Protein AF-A0AB39MMF8-F1 (afdb_monomer)

InterPro domains:
  IPR010982 Lambda repressor-like, DNA-binding domain superfamily [SSF47413] (21-70)

Radius of gyration: 34.64 Å; Cα contacts (8 Å, |Δi|>4): 156; chains: 1; bounding box: 67×83×89 Å

Mean predicted aligned error: 18.6 Å

Organism: NCBI:txid3238624

Sequence (385 aa):
MAEEKPVSPRRTKVGPQARAYGAALAACLQQTGATQRDLAAFTYLSESAVSNYLNGVRIAPKDFVGRIEDFVIRHTGSCAPQDIEHLHDLRRAAQTASKSAEVRLAVAKEEVERLTKELNDVQQKCNASPRRSVHDLEQRLKESAREVADLKRKLENVKRDLEAERRRGAQAEQESAGVGKALVTARPSRGNAVPRPRQAIAHDQQQTDELLGQIDVLRNLVHQLGPDLDSSTRAESAAEGADSVAGANRVKYGLFRRPISASGALRWKQQRPLQIYSWSAAVLSSTVLCLNLAAFVATCRADTGLTLGQLNAYAVLVFPLALGLCLMLVWPGIRWARHRRMQTDVYRVLAVCAAAAVFIAIAGSLVLPPMSWAGRAWARSLGLL

pLDDT: mean 74.52, std 15.65, range [38.5, 98.31]

Nearest PDB structures (foldseek):
  3f52-assembly1_A  TM=7.097E-01  e=1.493E-02  Corynebacterium glutamicum
  3f52-assembly1_E  TM=7.016E-01  e=3.410E-02  Corynebacterium glutamicum
  5oen-assembly1_B  TM=2.737E-01  e=1.912E+00  Mus musculus

Structure (mmCIF, N/CA/C/O backbone):
data_AF-A0AB39MMF8-F1
#
_entry.id   AF-A0AB39MMF8-F1
#
loop_
_atom_site.group_PDB
_atom_site.id
_atom_site.type_symbol
_atom_site.label_atom_id
_atom_site.label_alt_id
_atom_site.label_comp_id
_atom_site.label_asym_id
_atom_site.label_entity_id
_atom_site.label_seq_id
_atom_site.pdbx_PDB_ins_code
_atom_site.Cartn_x
_atom_site.Cartn_y
_atom_site.Cartn_z
_atom_site.occupancy
_atom_site.B_iso_or_equiv
_atom_site.auth_seq_id
_atom_site.auth_comp_id
_atom_site.auth_asym_id
_atom_site.auth_atom_id
_atom_site.pdbx_PDB_model_num
ATOM 1 N N . MET A 1 1 ? -25.797 -27.933 33.932 1.00 44.53 1 MET A N 1
ATOM 2 C CA . MET A 1 1 ? -25.523 -26.672 33.212 1.00 44.53 1 MET A CA 1
ATOM 3 C C . MET A 1 1 ? -24.066 -26.333 33.457 1.00 44.53 1 MET A C 1
ATOM 5 O O . MET A 1 1 ? -23.705 -26.118 34.604 1.00 44.53 1 MET A O 1
ATOM 9 N N . ALA A 1 2 ? -23.216 -26.457 32.437 1.00 50.31 2 ALA A N 1
ATOM 10 C CA . ALA A 1 2 ? -21.784 -26.209 32.572 1.00 50.31 2 ALA A CA 1
ATOM 11 C C . ALA A 1 2 ? -21.508 -24.725 32.310 1.00 50.31 2 ALA A C 1
ATOM 13 O O . ALA A 1 2 ? -21.899 -24.197 31.274 1.00 50.31 2 ALA A O 1
ATOM 14 N N . GLU A 1 3 ? -20.881 -24.076 33.283 1.00 50.12 3 GLU A N 1
ATOM 15 C CA . GLU A 1 3 ? -20.489 -22.671 33.270 1.00 50.12 3 GLU A CA 1
ATOM 16 C C . GLU A 1 3 ? -19.401 -22.457 32.203 1.00 50.12 3 GLU A C 1
ATOM 18 O O . GLU A 1 3 ? -18.262 -22.919 32.330 1.00 50.12 3 GLU A O 1
ATOM 23 N N . GLU A 1 4 ? -19.782 -21.824 31.094 1.00 46.41 4 GLU A N 1
ATOM 24 C CA . GLU A 1 4 ? -18.907 -21.539 29.961 1.00 46.41 4 GLU A CA 1
ATOM 25 C C . GLU A 1 4 ? -17.913 -20.442 30.374 1.00 46.41 4 GLU A C 1
ATOM 27 O O . GLU A 1 4 ? -18.209 -19.249 30.347 1.00 46.41 4 GLU A O 1
ATOM 32 N N . LYS A 1 5 ? -16.727 -20.846 30.846 1.00 50.44 5 LYS A N 1
ATOM 33 C CA . LYS A 1 5 ? -15.661 -19.908 31.222 1.00 50.44 5 LYS A CA 1
ATOM 34 C C . LYS A 1 5 ? -15.265 -19.086 29.984 1.00 50.44 5 LYS A C 1
ATOM 36 O O . LYS A 1 5 ? -14.750 -19.681 29.032 1.00 50.44 5 LYS A O 1
ATOM 41 N N . PRO A 1 6 ? -15.448 -17.751 29.978 1.00 54.22 6 PRO A N 1
ATOM 42 C CA . PRO A 1 6 ? -15.130 -16.935 28.817 1.00 54.22 6 PRO A CA 1
ATOM 43 C C . PRO A 1 6 ? -13.632 -17.029 28.522 1.00 54.22 6 PRO A C 1
ATOM 45 O O . PRO A 1 6 ? -12.781 -16.756 29.373 1.00 54.22 6 PRO A O 1
ATOM 48 N N . VAL A 1 7 ? -13.306 -17.456 27.304 1.00 44.62 7 VAL A N 1
ATOM 49 C CA . VAL A 1 7 ? -11.933 -17.508 26.804 1.00 44.62 7 VAL A CA 1
ATOM 50 C C . VAL A 1 7 ? -11.458 -16.070 26.637 1.00 44.62 7 VAL A C 1
ATOM 52 O O . VAL A 1 7 ? -11.838 -15.387 25.689 1.00 44.62 7 VAL A O 1
ATOM 55 N N . SER A 1 8 ? -10.631 -15.595 27.568 1.00 46.97 8 SER A N 1
ATOM 56 C CA . SER A 1 8 ? -9.998 -14.283 27.456 1.00 46.97 8 SER A CA 1
ATOM 57 C C . SER A 1 8 ? -9.200 -14.213 26.149 1.00 46.97 8 SER A C 1
ATOM 59 O O . SER A 1 8 ? -8.270 -15.010 25.971 1.00 46.97 8 SER A O 1
ATOM 61 N N . PRO A 1 9 ? -9.524 -13.288 25.225 1.00 50.69 9 PRO A N 1
ATOM 62 C CA . PRO A 1 9 ? -8.803 -13.163 23.970 1.00 50.69 9 PRO A CA 1
ATOM 63 C C . PRO A 1 9 ? -7.328 -12.907 24.271 1.00 50.69 9 PRO A C 1
ATOM 65 O O . PRO A 1 9 ? -6.975 -12.073 25.111 1.00 50.69 9 PRO A O 1
ATOM 68 N N . ARG A 1 10 ? -6.458 -13.670 23.605 1.00 50.31 10 ARG A N 1
ATOM 69 C CA . ARG A 1 10 ? -5.003 -13.600 23.751 1.00 50.31 10 ARG A CA 1
ATOM 70 C C . ARG A 1 10 ? -4.561 -12.177 23.398 1.00 50.31 10 ARG A C 1
ATOM 72 O O . ARG A 1 10 ? -4.440 -11.842 22.225 1.00 50.31 10 ARG A O 1
ATOM 79 N N . ARG A 1 11 ? -4.371 -11.325 24.413 1.00 60.72 11 ARG A N 1
ATOM 80 C CA . ARG A 1 11 ? -3.939 -9.931 24.247 1.00 60.72 11 ARG A CA 1
ATOM 81 C C . ARG A 1 11 ? -2.576 -9.930 23.562 1.00 60.72 11 ARG A C 1
ATOM 83 O O . ARG A 1 11 ? -1.552 -10.170 24.201 1.00 60.72 11 ARG A O 1
ATOM 90 N N . THR A 1 12 ? -2.556 -9.676 22.259 1.00 66.19 12 THR A N 1
ATOM 91 C CA . THR A 1 12 ? -1.326 -9.371 21.532 1.00 66.19 12 THR A CA 1
ATOM 92 C C . THR A 1 12 ? -0.680 -8.177 22.215 1.00 66.19 12 THR A C 1
ATOM 94 O O . THR A 1 12 ? -1.331 -7.160 22.456 1.00 66.19 12 THR A O 1
ATOM 97 N N . LYS A 1 13 ? 0.585 -8.322 22.615 1.00 80.12 13 LYS A N 1
ATOM 98 C CA . LYS A 1 13 ? 1.316 -7.296 23.359 1.00 80.12 13 LYS A CA 1
ATOM 99 C C . LYS A 1 13 ? 1.554 -6.106 22.421 1.00 80.12 13 LYS A C 1
ATOM 101 O O . LYS A 1 13 ? 2.509 -6.096 21.655 1.00 80.12 13 LYS A O 1
ATOM 106 N N . VAL A 1 14 ? 0.627 -5.150 22.432 1.00 84.44 14 VAL A N 1
ATOM 107 C CA . VAL A 1 14 ? 0.710 -3.913 21.647 1.00 84.44 14 VAL A CA 1
ATOM 108 C C . VAL A 1 14 ? 1.904 -3.099 22.146 1.00 84.44 14 VAL A C 1
ATOM 110 O O . VAL A 1 14 ? 2.023 -2.868 23.352 1.00 84.44 14 VAL A O 1
ATOM 113 N N . GLY A 1 15 ? 2.788 -2.688 21.233 1.00 93.44 15 GLY A N 1
ATOM 114 C CA . GLY A 1 15 ? 3.953 -1.863 21.558 1.00 93.44 15 GLY A CA 1
ATOM 115 C C . GLY A 1 15 ? 3.560 -0.455 22.035 1.00 93.44 15 GLY A C 1
ATOM 116 O O . GLY A 1 15 ? 2.496 0.042 21.661 1.00 93.44 15 GLY A O 1
ATOM 117 N N . PRO A 1 16 ? 4.400 0.211 22.847 1.00 96.44 16 PRO A N 1
ATOM 118 C CA . PRO A 1 16 ? 4.090 1.536 23.387 1.00 96.44 16 PRO A CA 1
ATOM 119 C C . PRO A 1 16 ? 3.894 2.598 22.292 1.00 96.44 16 PRO A C 1
ATOM 121 O O . PRO A 1 16 ? 3.015 3.442 22.425 1.00 96.44 16 PRO A O 1
ATOM 124 N N . GLN A 1 17 ? 4.623 2.508 21.175 1.00 97.38 17 GLN A N 1
ATOM 125 C CA . GLN A 1 17 ? 4.509 3.443 20.049 1.00 97.38 17 GLN A CA 1
ATOM 126 C C . GLN A 1 17 ? 3.133 3.374 19.370 1.00 97.38 17 GLN A C 1
ATOM 128 O O . GLN A 1 17 ? 2.546 4.404 19.056 1.00 97.38 17 GLN A O 1
ATOM 133 N N . ALA A 1 18 ? 2.580 2.169 19.189 1.00 96.31 18 ALA A N 1
ATOM 134 C CA . ALA A 1 18 ? 1.256 1.999 18.591 1.00 96.31 18 ALA A CA 1
ATOM 135 C C . ALA A 1 18 ? 0.142 2.547 19.499 1.00 96.31 18 ALA A C 1
ATOM 137 O O . ALA A 1 18 ? -0.820 3.126 19.003 1.00 96.31 18 ALA A O 1
ATOM 138 N N . ARG A 1 19 ? 0.299 2.435 20.827 1.00 96.81 19 ARG A N 1
ATOM 139 C CA . ARG A 1 19 ? -0.627 3.047 21.796 1.00 96.81 19 ARG A CA 1
ATOM 140 C C . ARG A 1 19 ? -0.549 4.568 21.795 1.00 96.81 19 ARG A C 1
ATOM 142 O O . ARG A 1 19 ? -1.594 5.203 21.823 1.00 96.81 19 ARG A O 1
ATOM 149 N N . ALA A 1 20 ? 0.658 5.133 21.748 1.00 97.88 20 ALA A N 1
ATOM 150 C CA . ALA A 1 20 ? 0.846 6.580 21.647 1.00 97.88 20 ALA A CA 1
ATOM 151 C C . ALA A 1 20 ? 0.183 7.133 20.375 1.00 97.88 20 ALA A C 1
ATOM 153 O O . ALA A 1 20 ? -0.551 8.112 20.435 1.00 97.88 20 ALA A O 1
ATOM 154 N N . TYR A 1 21 ? 0.362 6.436 19.250 1.00 98.19 21 TYR A N 1
ATOM 155 C CA . TYR A 1 21 ? -0.311 6.761 17.997 1.00 98.19 21 TYR A CA 1
ATOM 156 C C . TYR A 1 21 ? -1.844 6.676 18.101 1.00 98.19 21 TYR A C 1
ATOM 158 O O . TYR A 1 21 ? -2.532 7.623 17.732 1.00 98.19 21 TYR A O 1
ATOM 166 N N . GLY A 1 22 ? -2.389 5.582 18.646 1.00 97.81 22 GLY A N 1
ATOM 167 C CA . GLY A 1 22 ? -3.836 5.443 18.849 1.00 97.81 22 GLY A CA 1
ATOM 168 C C . GLY A 1 22 ? -4.417 6.543 19.743 1.00 97.81 22 GLY A C 1
ATOM 169 O O . GLY A 1 22 ? -5.429 7.147 19.398 1.00 97.81 22 GLY A O 1
ATOM 170 N N . ALA A 1 23 ? -3.732 6.872 20.841 1.00 98.12 23 ALA A N 1
ATOM 171 C CA . ALA A 1 23 ? -4.136 7.948 21.741 1.00 98.12 23 ALA A CA 1
ATOM 172 C C . ALA A 1 23 ? -4.174 9.314 21.038 1.00 98.12 23 ALA A C 1
ATOM 174 O O . ALA A 1 23 ? -5.117 10.072 21.252 1.00 98.12 23 ALA A O 1
ATOM 175 N N . ALA A 1 24 ? -3.205 9.605 20.164 1.00 98.00 24 ALA A N 1
ATOM 176 C CA . ALA A 1 24 ? -3.215 10.824 19.360 1.00 98.00 24 ALA A CA 1
ATOM 177 C C . ALA A 1 24 ? -4.406 10.858 18.384 1.00 98.00 24 ALA A C 1
ATOM 179 O O . ALA A 1 24 ? -5.110 11.861 18.321 1.00 98.00 24 ALA A O 1
ATOM 180 N N . LEU A 1 25 ? -4.712 9.745 17.700 1.00 98.00 25 LEU A N 1
ATOM 181 C CA . LEU A 1 25 ? -5.910 9.651 16.851 1.00 98.00 25 LEU A CA 1
ATOM 182 C C . LEU A 1 25 ? -7.204 9.869 17.651 1.00 98.00 25 LEU A C 1
ATOM 184 O O . LEU A 1 25 ? -8.118 10.552 17.191 1.00 98.00 25 LEU A O 1
ATOM 188 N N . ALA A 1 26 ? -7.289 9.284 18.848 1.00 97.75 26 ALA A N 1
ATOM 189 C CA . ALA A 1 26 ? -8.439 9.442 19.729 1.00 97.75 26 ALA A CA 1
ATOM 190 C C . ALA A 1 26 ? -8.594 10.892 20.208 1.00 97.75 26 ALA A C 1
ATOM 192 O O . ALA A 1 26 ? -9.716 11.389 20.257 1.00 97.75 26 ALA A O 1
ATOM 193 N N . ALA A 1 27 ? -7.489 11.583 20.503 1.00 96.94 27 ALA A N 1
ATOM 194 C CA . ALA A 1 27 ? -7.500 12.998 20.860 1.00 96.94 27 ALA A CA 1
ATOM 195 C C . ALA A 1 27 ? -8.017 13.872 19.704 1.00 96.94 27 ALA A C 1
ATOM 197 O O . ALA A 1 27 ? -8.883 14.715 19.929 1.00 96.94 27 ALA A O 1
ATOM 198 N N . CYS A 1 28 ? -7.576 13.619 18.465 1.00 96.44 28 CYS A N 1
ATOM 199 C CA . CYS A 1 28 ? -8.102 14.317 17.286 1.00 96.44 28 CYS A CA 1
ATOM 200 C C . CYS A 1 28 ? -9.611 14.098 17.118 1.00 96.44 28 CYS A C 1
ATOM 202 O O . CYS A 1 28 ? -10.343 15.049 16.866 1.00 96.44 28 CYS A O 1
ATOM 204 N N . LEU A 1 29 ? -10.106 12.870 17.319 1.00 97.06 29 LEU A N 1
ATOM 205 C CA . LEU A 1 29 ? -11.546 12.604 17.267 1.00 97.06 29 LEU A CA 1
ATOM 206 C C . LEU A 1 29 ? -12.302 13.343 18.382 1.00 97.06 29 LEU A C 1
ATOM 208 O O . LEU A 1 29 ? -13.339 13.945 18.116 1.00 97.06 29 LEU A O 1
ATOM 212 N N . GLN A 1 30 ? -11.780 13.352 19.611 1.00 96.50 30 GLN A N 1
ATOM 213 C CA . GLN A 1 30 ? -12.408 14.050 20.739 1.00 96.50 30 GLN A CA 1
ATOM 214 C C . GLN A 1 30 ? -12.560 15.556 20.490 1.00 96.50 30 GLN A C 1
ATOM 216 O O . GLN A 1 30 ? -13.590 16.121 20.851 1.00 96.50 30 GLN A O 1
ATOM 221 N N . GLN A 1 31 ? -11.591 16.194 19.826 1.00 95.31 31 GLN A N 1
ATOM 222 C CA . GLN A 1 31 ? -11.662 17.617 19.466 1.00 95.31 31 GLN A CA 1
ATOM 223 C C . GLN A 1 31 ? -12.826 17.942 18.521 1.00 95.31 31 GLN A C 1
ATOM 225 O O . GLN A 1 31 ? -13.357 19.048 18.565 1.00 95.31 31 GLN A O 1
ATOM 230 N N . THR A 1 32 ? -13.254 16.987 17.689 1.00 96.75 32 THR A N 1
ATOM 231 C CA . THR A 1 32 ? -14.393 17.185 16.776 1.00 96.75 32 THR A CA 1
ATOM 232 C C . THR A 1 32 ? -15.753 17.122 17.473 1.00 96.75 32 THR A C 1
ATOM 234 O O . THR A 1 32 ? -16.753 17.533 16.890 1.00 96.75 32 THR A O 1
ATOM 237 N N . GLY A 1 33 ? -15.823 16.554 18.685 1.00 97.06 33 GLY A N 1
ATOM 238 C CA . GLY A 1 33 ? -17.082 16.243 19.372 1.00 97.06 33 GLY A CA 1
ATOM 239 C C . GLY A 1 33 ? -17.913 15.123 18.724 1.00 97.06 33 GLY A C 1
ATOM 240 O O . GLY A 1 33 ? -18.976 14.784 19.243 1.00 97.06 33 GLY A O 1
ATOM 241 N N . ALA A 1 34 ? -17.453 14.536 17.616 1.00 97.44 34 ALA A N 1
ATOM 242 C CA . ALA A 1 34 ? -18.155 13.471 16.912 1.00 97.44 34 ALA A CA 1
ATOM 243 C C . ALA A 1 34 ? -17.911 12.093 17.544 1.00 97.44 34 ALA A C 1
ATOM 245 O O . ALA A 1 34 ? -16.941 11.864 18.274 1.00 97.44 34 ALA A O 1
ATOM 246 N N . THR A 1 35 ? -18.793 11.139 17.244 1.00 98.00 35 THR A N 1
ATOM 247 C CA . THR A 1 35 ? -18.683 9.781 17.779 1.00 98.00 35 THR A CA 1
ATOM 248 C C . THR A 1 35 ? -17.798 8.890 16.906 1.00 98.00 35 THR A C 1
ATOM 250 O O . THR A 1 35 ? -17.592 9.121 15.713 1.00 98.00 35 THR A O 1
ATOM 253 N N . GLN A 1 36 ? -17.313 7.787 17.484 1.00 97.88 36 GLN A N 1
ATOM 254 C CA . GLN A 1 36 ? -16.592 6.752 16.735 1.00 97.88 36 GLN A CA 1
ATOM 255 C C . GLN A 1 36 ? -17.433 6.169 15.584 1.00 97.88 36 GLN A C 1
ATOM 257 O O . GLN A 1 36 ? -16.883 5.780 14.552 1.00 97.88 36 GLN A O 1
ATOM 262 N N . ARG A 1 37 ? -18.759 6.113 15.754 1.00 98.25 37 ARG A N 1
ATOM 263 C CA . ARG A 1 37 ? -19.700 5.642 14.735 1.00 98.25 37 ARG A CA 1
ATOM 264 C C . ARG A 1 37 ? -19.756 6.587 13.537 1.00 98.25 37 ARG A C 1
ATOM 266 O O . ARG A 1 37 ? -19.763 6.111 12.404 1.00 98.25 37 ARG A O 1
ATOM 273 N N . ASP A 1 38 ? -19.714 7.894 13.777 1.00 98.31 38 ASP A N 1
ATOM 274 C CA . ASP A 1 38 ? -19.690 8.902 12.710 1.00 98.31 38 ASP A CA 1
ATOM 275 C C . ASP A 1 38 ? -18.399 8.797 11.892 1.00 98.31 38 ASP A C 1
ATOM 277 O O . ASP A 1 38 ? -18.436 8.782 10.660 1.00 98.31 38 ASP A O 1
ATOM 281 N N . LEU A 1 39 ? -17.259 8.618 12.570 1.00 98.19 39 LEU A N 1
ATOM 282 C CA . LEU A 1 39 ? -15.976 8.392 11.904 1.00 98.19 39 LEU A CA 1
ATOM 283 C C . LEU A 1 39 ? -15.969 7.079 11.102 1.00 98.19 39 LEU A C 1
ATOM 285 O O . LEU A 1 39 ? -15.452 7.031 9.985 1.00 98.19 39 LEU A O 1
ATOM 289 N N . ALA A 1 40 ? -16.549 6.005 11.643 1.00 98.12 40 ALA A N 1
ATOM 290 C CA . ALA A 1 40 ? -16.676 4.724 10.947 1.00 98.12 40 ALA A CA 1
ATOM 291 C C . ALA A 1 40 ? -17.527 4.848 9.673 1.00 98.12 40 ALA A C 1
ATOM 293 O O . ALA A 1 40 ? -17.112 4.384 8.609 1.00 98.12 40 ALA A O 1
ATOM 294 N N . ALA A 1 41 ? -18.660 5.553 9.756 1.00 98.00 41 ALA A N 1
ATOM 295 C CA . ALA A 1 41 ? -19.510 5.847 8.608 1.00 98.00 41 ALA A CA 1
ATOM 296 C C . ALA A 1 41 ? -18.778 6.697 7.556 1.00 98.00 41 ALA A C 1
ATOM 298 O O . ALA A 1 41 ? -18.805 6.359 6.375 1.00 98.00 41 ALA A O 1
ATOM 299 N N . PHE A 1 42 ? -18.066 7.748 7.975 1.00 97.75 42 PHE A N 1
ATOM 300 C CA . PHE A 1 42 ? -17.310 8.620 7.071 1.00 97.75 42 PHE A CA 1
ATOM 301 C C . PHE A 1 42 ? -16.158 7.890 6.367 1.00 97.75 42 PHE A C 1
ATOM 303 O O . PHE A 1 42 ? -15.892 8.106 5.187 1.00 97.75 42 PHE A O 1
ATOM 310 N N . THR A 1 43 ? -15.475 6.997 7.085 1.00 97.25 43 THR A N 1
ATOM 311 C CA . THR A 1 43 ? -14.339 6.236 6.553 1.00 97.25 43 THR A CA 1
ATOM 312 C C . THR A 1 43 ? -14.749 4.959 5.824 1.00 97.25 43 THR A C 1
ATOM 314 O O . THR A 1 43 ? -13.872 4.306 5.259 1.00 97.25 43 THR A O 1
ATOM 317 N N . TYR A 1 44 ? -16.040 4.609 5.785 1.00 96.75 44 TYR A N 1
ATOM 318 C CA . TYR A 1 44 ? -16.555 3.343 5.244 1.00 96.75 44 TYR A CA 1
ATOM 319 C C . TYR A 1 44 ? -15.900 2.105 5.879 1.00 96.75 44 TYR A C 1
ATOM 321 O O . TYR A 1 44 ? -15.640 1.102 5.213 1.00 96.75 44 TYR A O 1
ATOM 329 N N . LEU A 1 45 ? -15.600 2.182 7.175 1.00 96.94 45 LEU A N 1
ATOM 330 C CA . LEU A 1 45 ? -15.012 1.092 7.947 1.00 96.94 45 LEU A CA 1
ATOM 331 C C . LEU A 1 45 ? -15.989 0.613 9.017 1.00 96.94 45 LEU A C 1
ATOM 333 O O . LEU A 1 45 ? -16.877 1.338 9.452 1.00 96.94 45 LEU A O 1
ATOM 337 N N . SER A 1 46 ? -15.808 -0.622 9.483 1.00 97.44 46 SER A N 1
ATOM 338 C CA . SER A 1 46 ? -16.556 -1.095 10.652 1.00 97.44 46 SER A CA 1
ATOM 339 C C . SER A 1 46 ? -16.143 -0.328 11.911 1.00 97.44 46 SER A C 1
ATOM 341 O O . SER A 1 46 ? -14.963 -0.018 12.099 1.00 97.44 46 SER A O 1
ATOM 343 N N . GLU A 1 47 ? -17.090 -0.106 12.825 1.00 97.31 47 GLU A N 1
ATOM 344 C CA . GLU A 1 47 ? -16.808 0.531 14.117 1.00 97.31 47 GLU A CA 1
ATOM 345 C C . GLU A 1 47 ? -15.701 -0.205 14.883 1.00 97.31 47 GLU A C 1
ATOM 347 O O . GLU A 1 47 ? -14.825 0.430 15.462 1.00 97.31 47 GLU A O 1
ATOM 352 N N . SER A 1 48 ? -15.670 -1.541 14.822 1.00 96.50 48 SER A N 1
ATOM 353 C CA . SER A 1 48 ? -14.617 -2.349 15.451 1.00 96.50 48 SER A CA 1
ATOM 354 C C . SER A 1 48 ? -13.225 -2.050 14.882 1.00 96.50 48 SER A C 1
ATOM 356 O O . SER A 1 48 ? -12.262 -1.924 15.640 1.00 96.50 48 SER A O 1
ATOM 358 N N . ALA A 1 49 ? -13.099 -1.889 13.560 1.00 96.31 49 ALA A N 1
ATOM 359 C CA . ALA A 1 49 ? -11.825 -1.541 12.933 1.00 96.31 49 ALA A CA 1
ATOM 360 C C . ALA A 1 49 ? -11.333 -0.163 13.393 1.00 96.31 49 ALA A C 1
ATOM 362 O O . ALA A 1 49 ? -10.176 -0.040 13.796 1.00 96.31 49 ALA A O 1
ATOM 363 N N . VAL A 1 50 ? -12.224 0.834 13.415 1.00 97.75 50 VAL A N 1
ATOM 364 C CA . VAL A 1 50 ? -11.915 2.176 13.930 1.00 97.75 50 VAL A CA 1
ATOM 365 C C . VAL A 1 50 ? -11.501 2.106 15.399 1.00 97.75 50 VAL A C 1
ATOM 367 O O . VAL A 1 50 ? -10.460 2.647 15.759 1.00 97.75 50 VAL A O 1
ATOM 370 N N . SER A 1 51 ? -12.230 1.358 16.232 1.00 97.44 51 SER A N 1
ATOM 371 C CA . SER A 1 51 ? -11.876 1.154 17.644 1.00 97.44 51 SER A CA 1
ATOM 372 C C . SER A 1 51 ? -10.465 0.595 17.804 1.00 97.44 51 SER A C 1
ATOM 374 O O . SER A 1 51 ? -9.691 1.056 18.638 1.00 97.44 51 SER A O 1
ATOM 376 N N . ASN A 1 52 ? -10.098 -0.393 16.985 1.00 96.62 52 ASN A N 1
ATOM 377 C CA . ASN A 1 52 ? -8.771 -0.997 17.035 1.00 96.62 52 ASN A CA 1
ATOM 378 C C . ASN A 1 52 ? -7.664 -0.004 16.656 1.00 96.62 52 ASN A C 1
ATOM 380 O O . ASN A 1 52 ? -6.570 -0.094 17.216 1.00 96.62 52 ASN A O 1
ATOM 384 N N . TYR A 1 53 ? -7.936 0.935 15.746 1.00 97.38 53 TYR A N 1
ATOM 385 C CA . TYR A 1 53 ? -7.005 2.011 15.404 1.00 97.38 53 TYR A CA 1
ATOM 386 C C . TYR A 1 53 ? -6.879 3.040 16.529 1.00 97.38 53 TYR A C 1
ATOM 388 O O . TYR A 1 53 ? -5.764 3.322 16.965 1.00 97.38 53 TYR A O 1
ATOM 396 N N . LEU A 1 54 ? -8.002 3.531 17.061 1.00 97.50 54 LEU A N 1
ATOM 397 C CA . LEU A 1 54 ? -8.019 4.516 18.151 1.00 97.50 54 LEU A CA 1
ATOM 398 C C . LEU A 1 54 ? -7.395 3.968 19.444 1.00 97.50 54 LEU A C 1
ATOM 400 O O . LEU A 1 54 ? -6.718 4.681 20.171 1.00 97.50 54 LEU A O 1
ATOM 404 N N . ASN A 1 55 ? -7.545 2.672 19.716 1.00 96.75 55 ASN A N 1
ATOM 405 C CA . ASN A 1 55 ? -6.917 2.029 20.875 1.00 96.75 55 ASN A CA 1
ATOM 406 C C . ASN A 1 55 ? -5.444 1.643 20.636 1.00 96.75 55 ASN A C 1
ATOM 408 O O . ASN A 1 55 ? -4.801 1.061 21.514 1.00 96.75 55 ASN A O 1
ATOM 412 N N . GLY A 1 56 ? -4.912 1.889 19.433 1.00 95.88 56 GLY A N 1
ATOM 413 C CA . GLY A 1 56 ? -3.553 1.509 19.049 1.00 95.88 56 GLY A CA 1
ATOM 414 C C . GLY A 1 56 ? -3.329 -0.002 18.949 1.00 95.88 56 GLY A C 1
ATOM 415 O O . GLY A 1 56 ? -2.188 -0.444 18.843 1.00 95.88 56 GLY A O 1
ATOM 416 N N . VAL A 1 57 ? -4.393 -0.813 18.990 1.00 95.00 57 VAL A N 1
ATOM 417 C CA . VAL A 1 57 ? -4.329 -2.277 18.834 1.00 95.00 57 VAL A CA 1
ATOM 418 C C . VAL A 1 57 ? -3.841 -2.640 17.436 1.00 95.00 57 VAL A C 1
ATOM 420 O O . VAL A 1 57 ? -3.071 -3.588 17.270 1.00 95.00 57 VAL A O 1
ATOM 423 N N . ARG A 1 58 ? -4.258 -1.858 16.438 1.00 94.38 58 ARG A N 1
ATOM 424 C CA . ARG A 1 58 ? -3.799 -1.943 15.054 1.00 94.38 58 ARG A CA 1
ATOM 425 C C . ARG A 1 58 ? -3.253 -0.585 14.624 1.00 94.38 58 ARG A C 1
ATOM 427 O O . ARG A 1 58 ? -3.781 0.448 15.015 1.00 94.38 58 ARG A O 1
ATOM 434 N N . ILE A 1 59 ? -2.210 -0.587 13.799 1.00 96.62 59 ILE A N 1
ATOM 435 C CA . ILE A 1 59 ? -1.688 0.640 13.188 1.00 96.62 59 ILE A CA 1
ATOM 436 C C . ILE A 1 59 ? -2.536 0.944 11.952 1.00 96.62 59 ILE A C 1
ATOM 438 O O . ILE A 1 59 ? -2.732 0.064 11.109 1.00 96.62 59 ILE A O 1
ATOM 442 N N . ALA A 1 60 ? -3.070 2.160 11.872 1.00 95.75 60 ALA A N 1
ATOM 443 C CA . ALA A 1 60 ? -3.923 2.579 10.772 1.00 95.75 60 ALA A CA 1
ATOM 444 C C . ALA A 1 60 ? -3.109 2.871 9.493 1.00 95.75 60 ALA A C 1
ATOM 446 O O . ALA A 1 60 ? -1.975 3.360 9.581 1.00 95.75 60 ALA A O 1
ATOM 447 N N . PRO A 1 61 ? -3.661 2.559 8.305 1.00 94.19 61 PRO A N 1
ATOM 448 C CA . PRO A 1 61 ? -3.020 2.869 7.028 1.00 94.19 61 PRO A CA 1
ATOM 449 C C . PRO A 1 61 ? -2.996 4.382 6.769 1.00 94.19 61 PRO A C 1
ATOM 451 O O . PRO A 1 61 ? -3.790 5.127 7.347 1.00 94.19 61 PRO A O 1
ATOM 454 N N . LYS A 1 62 ? -2.110 4.843 5.876 1.00 94.06 62 LYS A N 1
ATOM 455 C CA . LYS A 1 62 ? -1.993 6.266 5.506 1.00 94.06 62 LYS A CA 1
ATOM 456 C C . LYS A 1 62 ? -3.329 6.877 5.066 1.00 94.06 62 LYS A C 1
ATOM 458 O O . LYS A 1 62 ? -3.674 7.956 5.538 1.00 94.06 62 LYS A O 1
ATOM 463 N N . ASP A 1 63 ? -4.103 6.162 4.252 1.00 93.56 63 ASP A N 1
ATOM 464 C CA . ASP A 1 63 ? -5.400 6.635 3.744 1.00 93.56 63 ASP A CA 1
ATOM 465 C C . ASP A 1 63 ? -6.408 6.920 4.857 1.00 93.56 63 ASP A C 1
ATOM 467 O O . ASP A 1 63 ? -7.220 7.834 4.750 1.00 93.56 63 ASP A O 1
ATOM 471 N N . PHE A 1 64 ? -6.353 6.156 5.951 1.00 96.25 64 PHE A N 1
ATOM 472 C CA . PHE A 1 64 ? -7.213 6.404 7.103 1.00 96.25 64 PHE A CA 1
ATOM 473 C C . PHE A 1 64 ? -6.844 7.714 7.807 1.00 96.25 64 PHE A C 1
ATOM 475 O O . PHE A 1 64 ? -7.738 8.427 8.247 1.00 96.25 64 PHE A O 1
ATOM 482 N N . VAL A 1 65 ? -5.550 8.053 7.878 1.00 96.31 65 VAL A N 1
ATOM 483 C CA . VAL A 1 65 ? -5.095 9.333 8.447 1.00 96.31 65 VAL A CA 1
ATOM 484 C C . VAL A 1 65 ? -5.554 10.504 7.582 1.00 96.31 65 VAL A C 1
ATOM 486 O O . VAL A 1 65 ? -6.093 11.457 8.129 1.00 96.31 65 VAL A O 1
ATOM 489 N N . GLY A 1 66 ? -5.451 10.389 6.253 1.00 95.62 66 GLY A N 1
ATOM 490 C CA . GLY A 1 66 ? -5.990 11.405 5.338 1.00 95.62 66 GLY A CA 1
ATOM 491 C C . GLY A 1 66 ? -7.506 11.580 5.485 1.00 95.62 66 GLY A C 1
ATOM 492 O O . GLY A 1 66 ? -8.003 12.694 5.574 1.00 95.62 66 GLY A O 1
ATOM 493 N N . ARG A 1 67 ? -8.262 10.484 5.644 1.00 96.94 67 ARG A N 1
ATOM 494 C CA . ARG A 1 67 ? -9.705 10.589 5.925 1.00 96.94 67 ARG A CA 1
ATOM 495 C C . ARG A 1 67 ? -10.007 11.175 7.305 1.00 96.94 67 ARG A C 1
ATOM 497 O O . ARG A 1 67 ? -11.054 11.788 7.470 1.00 96.94 67 ARG A O 1
ATOM 504 N N . ILE A 1 68 ? -9.143 10.974 8.301 1.00 96.31 68 ILE A N 1
ATOM 505 C CA . ILE A 1 68 ? -9.280 11.639 9.603 1.00 96.31 68 ILE A CA 1
ATOM 506 C C . ILE A 1 68 ? -9.059 13.142 9.465 1.00 96.31 68 ILE A C 1
ATOM 508 O O . ILE A 1 68 ? -9.821 13.897 10.054 1.00 96.31 68 ILE A O 1
ATOM 512 N N . GLU A 1 69 ? -8.075 13.575 8.680 1.00 96.94 69 GLU A N 1
ATOM 513 C CA . GLU A 1 69 ? -7.856 14.992 8.378 1.00 96.94 69 GLU A CA 1
ATOM 514 C C . GLU A 1 69 ? -9.107 15.612 7.742 1.00 96.94 69 GLU A C 1
ATOM 516 O O . GLU A 1 69 ? -9.658 16.569 8.287 1.00 96.94 69 GLU A O 1
ATOM 521 N N . ASP A 1 70 ? -9.632 14.997 6.676 1.00 97.50 70 ASP A N 1
ATOM 522 C CA . ASP A 1 70 ? -10.872 15.435 6.021 1.00 97.50 70 ASP A CA 1
ATOM 523 C C . ASP A 1 70 ? -12.055 15.479 7.003 1.00 97.50 70 ASP A C 1
ATOM 525 O O . ASP A 1 70 ? -12.879 16.400 6.982 1.00 97.50 70 ASP A O 1
ATOM 529 N N . PHE A 1 71 ? -12.150 14.478 7.883 1.00 97.69 71 PHE A N 1
ATOM 530 C CA . PHE A 1 71 ? -13.193 14.394 8.898 1.00 97.69 71 PHE A CA 1
ATOM 531 C C . PHE A 1 71 ? -13.079 15.520 9.928 1.00 97.69 71 PHE A C 1
ATOM 533 O O . PHE A 1 71 ? -14.093 16.138 10.257 1.00 97.69 71 PHE A O 1
ATOM 540 N N . VAL A 1 72 ? -11.870 15.806 10.418 1.00 96.94 72 VAL A N 1
ATOM 541 C CA . VAL A 1 72 ? -11.607 16.896 11.365 1.00 96.94 72 VAL A CA 1
ATOM 542 C C . VAL A 1 72 ? -11.945 18.228 10.710 1.00 96.94 72 VAL A C 1
ATOM 544 O O . VAL A 1 72 ? -12.791 18.942 11.238 1.00 96.94 72 VAL A O 1
ATOM 547 N N . ILE A 1 73 ? -11.413 18.513 9.514 1.00 97.06 73 ILE A N 1
ATOM 548 C CA . ILE A 1 73 ? -11.702 19.746 8.762 1.00 97.06 73 ILE A CA 1
ATOM 549 C C . ILE A 1 73 ? -13.212 19.942 8.585 1.00 97.06 73 ILE A C 1
ATOM 551 O O . ILE A 1 73 ? -13.717 21.048 8.766 1.00 97.06 73 ILE A O 1
ATOM 555 N N . ARG A 1 74 ? -13.961 18.873 8.291 1.00 97.75 74 ARG A N 1
ATOM 556 C CA . ARG A 1 74 ? -15.419 18.945 8.124 1.00 97.75 74 ARG A CA 1
ATOM 557 C C . ARG A 1 74 ? -16.174 19.328 9.403 1.00 97.75 74 ARG A C 1
ATOM 559 O O . ARG A 1 74 ? -17.221 19.960 9.293 1.00 97.75 74 ARG A O 1
ATOM 566 N N . HIS A 1 75 ? -15.688 18.940 10.582 1.00 97.69 75 HIS A N 1
ATOM 567 C CA . HIS A 1 75 ? -16.379 19.176 11.859 1.00 97.69 75 HIS A CA 1
ATOM 568 C C . HIS A 1 75 ? -15.873 20.416 12.604 1.00 97.69 75 HIS A C 1
ATOM 570 O O . HIS A 1 75 ? -16.659 21.081 13.272 1.00 97.69 75 HIS A O 1
ATOM 576 N N . THR A 1 76 ? -14.586 20.747 12.488 1.00 96.75 76 THR A N 1
ATOM 577 C CA . THR A 1 76 ? -13.959 21.879 13.193 1.00 96.75 76 THR A CA 1
ATOM 578 C C . THR A 1 76 ? -13.695 23.079 12.283 1.00 96.75 76 THR A C 1
ATOM 580 O O . THR A 1 76 ? -13.397 24.164 12.773 1.00 96.75 76 THR A O 1
ATOM 583 N N . GLY A 1 77 ? -13.783 22.910 10.959 1.00 95.06 77 GLY A N 1
ATOM 584 C CA . GLY A 1 77 ? -13.513 23.949 9.960 1.00 95.06 77 GLY A CA 1
ATOM 585 C C . GLY A 1 77 ? -12.026 24.207 9.688 1.00 95.06 77 GLY A C 1
ATOM 586 O O . GLY A 1 77 ? -11.698 24.908 8.735 1.00 95.06 77 GLY A O 1
ATOM 587 N N . SER A 1 78 ? -11.120 23.654 10.497 1.00 93.88 78 SER A N 1
ATOM 588 C CA . SER A 1 78 ? -9.673 23.782 10.318 1.00 93.88 78 SER A CA 1
ATOM 589 C C . SER A 1 78 ? -8.938 22.648 11.029 1.00 93.88 78 SER A C 1
ATOM 591 O O . SER A 1 78 ? -9.320 22.242 12.128 1.00 93.88 78 SER A O 1
ATOM 593 N N . CYS A 1 79 ? -7.863 22.165 10.412 1.00 92.94 79 CYS A N 1
ATOM 594 C CA . CYS A 1 79 ? -6.903 21.260 11.026 1.00 92.94 79 CYS A CA 1
ATOM 595 C C . CYS A 1 79 ? -5.513 21.880 10.877 1.00 92.94 79 CYS A C 1
ATOM 597 O O . CYS A 1 79 ? -5.128 22.278 9.774 1.00 92.94 79 CYS A O 1
ATOM 599 N N . ALA A 1 80 ? -4.779 22.029 11.982 1.00 93.06 80 ALA A N 1
ATOM 600 C CA . ALA A 1 80 ? -3.439 22.589 11.917 1.00 93.06 80 ALA A CA 1
ATOM 601 C C . ALA A 1 80 ? -2.521 21.596 11.178 1.00 93.06 80 ALA A C 1
ATOM 603 O O . ALA A 1 80 ? -2.457 20.431 11.574 1.00 93.06 80 ALA A O 1
ATOM 604 N N . PRO A 1 81 ? -1.754 22.028 10.158 1.00 92.00 81 PRO A N 1
ATOM 605 C CA . PRO A 1 81 ? -0.862 21.130 9.415 1.00 92.00 81 PRO A CA 1
ATOM 606 C C . PRO A 1 81 ? 0.139 20.382 10.311 1.00 92.00 81 PRO A C 1
ATOM 608 O O . PRO A 1 81 ? 0.510 19.247 10.027 1.00 92.00 81 PRO A O 1
ATOM 611 N N . GLN A 1 82 ? 0.527 21.008 11.426 1.00 94.81 82 GLN A N 1
ATOM 612 C CA . GLN A 1 82 ? 1.436 20.453 12.431 1.00 94.81 82 GLN A CA 1
ATOM 613 C C . GLN A 1 82 ? 0.850 19.225 13.144 1.00 94.81 82 GLN A C 1
ATOM 615 O O . GLN A 1 82 ? 1.586 18.284 13.430 1.00 94.81 82 GLN A O 1
ATOM 620 N N . ASP A 1 83 ? -0.464 19.195 13.393 1.00 94.56 83 ASP A N 1
ATOM 621 C CA . ASP A 1 83 ? -1.123 18.064 14.058 1.00 94.56 83 ASP A CA 1
ATOM 622 C C . ASP A 1 83 ? -1.168 16.840 13.134 1.00 94.56 83 ASP A C 1
ATOM 624 O O . ASP A 1 83 ? -0.914 15.710 13.560 1.00 94.56 83 ASP A O 1
ATOM 628 N N . ILE A 1 84 ? -1.421 17.064 11.842 1.00 94.62 84 ILE A N 1
ATOM 629 C CA . ILE A 1 84 ? -1.413 16.010 10.821 1.00 94.62 84 ILE A CA 1
ATOM 630 C C . ILE A 1 84 ? -0.001 15.468 10.597 1.00 94.62 84 ILE A C 1
ATOM 632 O O . ILE A 1 84 ? 0.198 14.250 10.547 1.00 94.62 84 ILE A O 1
ATOM 636 N N . GLU A 1 85 ? 0.998 16.346 10.519 1.00 94.06 85 GLU A N 1
ATOM 637 C CA . GLU A 1 85 ? 2.400 15.937 10.423 1.00 94.06 85 GLU A CA 1
ATOM 638 C C . GLU A 1 85 ? 2.818 15.110 11.648 1.00 94.06 85 GLU A C 1
ATOM 640 O O . GLU A 1 85 ? 3.372 14.014 11.501 1.00 94.06 85 GLU A O 1
ATOM 645 N N . HIS A 1 86 ? 2.431 15.548 12.850 1.00 96.88 86 HIS A N 1
ATOM 646 C CA . HIS A 1 86 ? 2.666 14.808 14.085 1.00 96.88 86 HIS A CA 1
ATOM 647 C C . HIS A 1 86 ? 2.011 13.414 14.075 1.00 96.88 86 HIS A C 1
ATOM 649 O O . HIS A 1 86 ? 2.642 12.421 14.458 1.00 96.88 86 HIS A O 1
ATOM 655 N N . LEU A 1 87 ? 0.771 13.292 13.583 1.00 97.06 87 LEU A N 1
ATOM 656 C CA . LEU A 1 87 ? 0.113 11.992 13.409 1.00 97.06 87 LEU A CA 1
ATOM 657 C C . LEU A 1 87 ? 0.872 11.088 12.431 1.00 97.06 87 LEU A C 1
ATOM 659 O O . LEU A 1 87 ? 1.018 9.887 12.686 1.00 97.06 87 LEU A O 1
ATOM 663 N N . HIS A 1 88 ? 1.375 11.636 11.323 1.00 95.44 88 HIS A N 1
ATOM 664 C CA . HIS A 1 88 ? 2.180 10.880 10.366 1.00 95.44 88 HIS A CA 1
ATOM 665 C C . HIS A 1 88 ? 3.524 10.424 10.953 1.00 95.44 88 HIS A C 1
ATOM 667 O O . HIS A 1 88 ? 3.959 9.304 10.658 1.00 95.44 88 HIS A O 1
ATOM 673 N N . ASP A 1 89 ? 4.155 11.223 11.810 1.00 96.12 89 ASP A N 1
ATOM 674 C CA . ASP A 1 89 ? 5.377 10.857 12.534 1.00 96.12 89 ASP A CA 1
ATOM 675 C C . ASP A 1 89 ? 5.143 9.727 13.530 1.00 96.12 89 ASP A C 1
ATOM 677 O O . ASP A 1 89 ? 5.843 8.709 13.496 1.00 96.12 89 ASP A O 1
ATOM 681 N N . LEU A 1 90 ? 4.111 9.849 14.369 1.00 97.62 90 LEU A N 1
ATOM 682 C CA . LEU A 1 90 ? 3.733 8.804 15.321 1.00 97.62 90 LEU A CA 1
ATOM 683 C C . LEU A 1 90 ? 3.397 7.490 14.612 1.00 97.62 90 LEU A C 1
ATOM 685 O O . LEU A 1 90 ? 3.786 6.410 15.068 1.00 97.62 90 LEU A O 1
ATOM 689 N N . ARG A 1 91 ? 2.727 7.572 13.461 1.00 97.12 91 ARG A N 1
ATOM 690 C CA . ARG A 1 91 ? 2.425 6.415 12.620 1.00 97.12 91 ARG A CA 1
ATOM 691 C C . ARG A 1 91 ? 3.699 5.747 12.105 1.00 97.12 91 ARG A C 1
ATOM 693 O O . ARG A 1 91 ? 3.840 4.534 12.258 1.00 97.12 91 ARG A O 1
ATOM 700 N N . ARG A 1 92 ? 4.645 6.520 11.554 1.00 95.00 92 ARG A N 1
ATOM 701 C CA . ARG A 1 92 ? 5.950 6.013 11.084 1.00 95.00 92 ARG A CA 1
ATOM 702 C C . ARG A 1 92 ? 6.748 5.378 12.225 1.00 95.00 92 ARG A C 1
ATOM 704 O O . ARG A 1 92 ? 7.309 4.292 12.053 1.00 95.00 92 ARG A O 1
ATOM 711 N N . ALA A 1 93 ? 6.741 5.987 13.410 1.00 95.56 93 ALA A N 1
ATOM 712 C CA . ALA A 1 93 ? 7.382 5.436 14.601 1.00 95.56 93 ALA A CA 1
ATOM 713 C C . ALA A 1 93 ? 6.741 4.103 15.032 1.00 95.56 93 ALA A C 1
ATOM 715 O O . ALA A 1 93 ? 7.447 3.127 15.298 1.00 95.56 93 ALA A O 1
ATOM 716 N N . ALA A 1 94 ? 5.407 4.023 15.043 1.00 96.25 94 ALA A N 1
ATOM 717 C CA . ALA A 1 94 ? 4.677 2.799 15.368 1.00 96.25 94 ALA A CA 1
ATOM 718 C C . ALA A 1 94 ? 4.933 1.678 14.349 1.00 96.25 94 ALA A C 1
ATOM 720 O O . ALA A 1 94 ? 5.142 0.526 14.736 1.00 96.25 94 ALA A O 1
ATOM 721 N N . GLN A 1 95 ? 4.958 2.012 13.057 1.00 94.94 95 GLN A N 1
ATOM 722 C CA . GLN A 1 95 ? 5.274 1.083 11.973 1.00 94.94 95 GLN A CA 1
ATOM 723 C C . GLN A 1 95 ? 6.693 0.521 12.104 1.00 94.94 95 GLN A C 1
ATOM 725 O O . GLN A 1 95 ? 6.876 -0.693 12.036 1.00 94.94 95 GLN A O 1
ATOM 730 N N . THR A 1 96 ? 7.673 1.386 12.370 1.00 92.00 96 THR A N 1
ATOM 731 C CA . THR A 1 96 ? 9.088 1.008 12.514 1.00 92.00 96 THR A CA 1
ATOM 732 C C . THR A 1 96 ? 9.327 0.123 13.739 1.00 92.00 96 THR A C 1
ATOM 734 O O . THR A 1 96 ? 10.115 -0.818 13.689 1.00 92.00 96 THR A O 1
ATOM 737 N N . ALA A 1 97 ? 8.612 0.377 14.839 1.00 94.25 97 ALA A N 1
ATOM 738 C CA . ALA A 1 97 ? 8.694 -0.438 16.051 1.00 94.25 97 ALA A CA 1
ATOM 739 C C . ALA A 1 97 ? 7.964 -1.793 15.935 1.00 94.25 97 ALA A C 1
ATOM 741 O O . ALA A 1 97 ? 8.165 -2.686 16.766 1.00 94.25 97 ALA A O 1
ATOM 742 N N . SER A 1 98 ? 7.095 -1.964 14.935 1.00 92.00 98 SER A N 1
ATOM 743 C CA . SER A 1 98 ? 6.288 -3.171 14.779 1.00 92.00 98 SER A CA 1
ATOM 744 C C . SER A 1 98 ? 7.087 -4.323 14.173 1.00 92.00 98 SER A C 1
ATOM 746 O O . SER A 1 98 ? 7.675 -4.217 13.101 1.00 92.00 98 SER A O 1
ATOM 748 N N . LYS A 1 99 ? 7.030 -5.488 14.826 1.00 88.69 99 LYS A N 1
ATOM 749 C CA . LYS A 1 99 ? 7.591 -6.746 14.300 1.00 88.69 99 LYS A CA 1
ATOM 750 C C . LYS A 1 99 ? 6.603 -7.525 13.423 1.00 88.69 99 LYS A C 1
ATOM 752 O O . LYS A 1 99 ? 6.950 -8.579 12.894 1.00 88.69 99 LYS A O 1
ATOM 757 N N . SER A 1 100 ? 5.365 -7.044 13.284 1.00 85.81 100 SER A N 1
ATOM 758 C CA . SER A 1 100 ? 4.332 -7.744 12.515 1.00 85.81 100 SER A CA 1
ATOM 759 C C . SER A 1 100 ? 4.660 -7.732 11.020 1.00 85.81 100 SER A C 1
ATOM 761 O O . SER A 1 100 ? 4.925 -6.677 10.446 1.00 85.81 100 SER A O 1
ATOM 763 N N . ALA A 1 101 ? 4.615 -8.903 10.378 1.00 80.00 101 ALA A N 1
ATOM 764 C CA . ALA A 1 101 ? 4.798 -9.029 8.931 1.00 80.00 101 ALA A CA 1
ATOM 765 C C . ALA A 1 101 ? 3.742 -8.232 8.145 1.00 80.00 101 ALA A C 1
ATOM 767 O O . ALA A 1 101 ? 4.093 -7.566 7.180 1.00 80.00 101 ALA A O 1
ATOM 768 N N . GLU A 1 102 ? 2.489 -8.215 8.611 1.00 81.38 102 GLU A N 1
ATOM 769 C CA . GLU A 1 102 ? 1.399 -7.447 7.989 1.00 81.38 102 GLU A CA 1
ATOM 770 C C . GLU A 1 102 ? 1.690 -5.940 7.990 1.00 81.38 102 GLU A C 1
ATOM 772 O O . GLU A 1 102 ? 1.461 -5.252 6.999 1.00 81.38 102 GLU A O 1
ATOM 777 N N . VAL A 1 103 ? 2.246 -5.420 9.092 1.00 86.75 103 VAL A N 1
ATOM 778 C CA . VAL A 1 103 ? 2.615 -3.999 9.191 1.00 86.75 103 VAL A CA 1
ATOM 779 C C . VAL A 1 103 ? 3.797 -3.690 8.277 1.00 86.75 103 VAL A C 1
ATOM 781 O O . VAL A 1 103 ? 3.756 -2.693 7.566 1.00 86.75 103 VAL A O 1
ATOM 784 N N . ARG A 1 104 ? 4.818 -4.559 8.238 1.00 86.00 104 ARG A N 1
ATOM 785 C CA . ARG A 1 104 ? 5.955 -4.409 7.312 1.00 86.00 104 ARG A CA 1
ATOM 786 C C . ARG A 1 104 ? 5.504 -4.421 5.849 1.00 86.00 104 ARG A C 1
ATOM 788 O O . ARG A 1 104 ? 6.001 -3.621 5.063 1.00 86.00 104 ARG A O 1
ATOM 795 N N . LEU A 1 105 ? 4.547 -5.283 5.501 1.00 83.12 105 LEU A N 1
ATOM 796 C CA . LEU A 1 105 ? 3.958 -5.327 4.164 1.00 83.12 105 LEU A CA 1
ATOM 797 C C . LEU A 1 105 ? 3.228 -4.018 3.849 1.00 83.12 105 LEU A C 1
ATOM 799 O O . LEU A 1 105 ? 3.491 -3.426 2.810 1.00 83.12 105 LEU A O 1
ATOM 803 N N . ALA A 1 106 ? 2.364 -3.540 4.751 1.00 83.50 106 ALA A N 1
ATOM 804 C CA . ALA A 1 106 ? 1.635 -2.284 4.570 1.00 83.50 106 ALA A CA 1
ATOM 805 C C . ALA A 1 106 ? 2.577 -1.080 4.380 1.00 83.50 106 ALA A C 1
ATOM 807 O O . ALA A 1 106 ? 2.364 -0.283 3.473 1.00 83.50 106 ALA A O 1
ATOM 808 N N . VAL A 1 107 ? 3.654 -0.994 5.168 1.00 86.31 107 VAL A N 1
ATOM 809 C CA . VAL A 1 107 ? 4.702 0.031 5.006 1.00 86.31 107 VAL A CA 1
ATOM 810 C C . VAL A 1 107 ? 5.347 -0.054 3.626 1.00 86.31 107 VAL A C 1
ATOM 812 O O . VAL A 1 107 ? 5.508 0.962 2.959 1.00 86.31 107 VAL A O 1
ATOM 815 N N . ALA A 1 108 ? 5.692 -1.264 3.177 1.00 82.19 108 ALA A N 1
ATOM 816 C CA . ALA A 1 108 ? 6.280 -1.456 1.857 1.00 82.19 108 ALA A CA 1
ATOM 817 C C . ALA A 1 108 ? 5.323 -1.021 0.732 1.00 82.19 108 ALA A C 1
ATOM 819 O O . ALA A 1 108 ? 5.782 -0.434 -0.242 1.00 82.19 108 ALA A O 1
ATOM 820 N N . LYS A 1 109 ? 4.007 -1.249 0.875 1.00 84.38 109 LYS A N 1
ATOM 821 C CA . LYS A 1 109 ? 2.999 -0.777 -0.095 1.00 84.38 109 LYS A CA 1
ATOM 822 C C . LYS A 1 109 ? 2.986 0.733 -0.222 1.00 84.38 109 LYS A C 1
ATOM 824 O O . LYS A 1 109 ? 3.056 1.262 -1.324 1.00 84.38 109 LYS A O 1
ATOM 829 N N . GLU A 1 110 ? 2.889 1.406 0.918 1.00 85.50 110 GLU A N 1
ATOM 830 C CA . GLU A 1 110 ? 2.820 2.863 0.968 1.00 85.50 110 GLU A CA 1
ATOM 831 C C . GLU A 1 110 ? 4.081 3.494 0.377 1.00 85.50 110 GLU A C 1
ATOM 833 O O . GLU A 1 110 ? 4.004 4.518 -0.296 1.00 85.50 110 GLU A O 1
ATOM 838 N N . GLU A 1 111 ? 5.234 2.861 0.589 1.00 83.81 111 GLU A N 1
ATOM 839 C CA . GLU A 1 111 ? 6.499 3.314 0.026 1.00 83.81 111 GLU A CA 1
ATOM 840 C C . GLU A 1 111 ? 6.564 3.130 -1.496 1.00 83.81 111 GLU A C 1
ATOM 842 O O . GLU A 1 111 ? 6.990 4.036 -2.211 1.00 83.81 111 GLU A O 1
ATOM 847 N N . VAL A 1 112 ? 6.078 1.998 -2.016 1.00 81.44 112 VAL A N 1
ATOM 848 C CA . VAL A 1 112 ? 5.950 1.778 -3.467 1.00 81.44 112 VAL A CA 1
ATOM 849 C C . VAL A 1 112 ? 5.012 2.811 -4.091 1.00 81.44 112 VAL A C 1
ATOM 851 O O . VAL A 1 112 ? 5.332 3.387 -5.131 1.00 81.44 112 VAL A O 1
ATOM 854 N N . GLU A 1 113 ? 3.876 3.099 -3.455 1.00 83.38 113 GLU A N 1
ATOM 855 C CA . GLU A 1 113 ? 2.931 4.104 -3.944 1.00 83.38 113 GLU A CA 1
ATOM 856 C C . GLU A 1 113 ? 3.529 5.521 -3.909 1.00 83.38 113 GLU A C 1
ATOM 858 O O . GLU A 1 113 ? 3.369 6.285 -4.865 1.00 83.38 113 GLU A O 1
ATOM 863 N N . ARG A 1 114 ? 4.266 5.867 -2.843 1.00 85.19 114 ARG A N 1
ATOM 864 C CA . ARG A 1 114 ? 4.988 7.144 -2.726 1.00 85.19 114 ARG A CA 1
ATOM 865 C C . ARG A 1 114 ? 5.975 7.318 -3.876 1.00 85.19 114 ARG A C 1
ATOM 867 O O . ARG A 1 114 ? 5.900 8.317 -4.585 1.00 85.19 114 ARG A O 1
ATOM 874 N N . LEU A 1 115 ? 6.840 6.331 -4.101 1.00 81.12 115 LEU A N 1
ATOM 875 C CA . LEU A 1 115 ? 7.819 6.378 -5.187 1.00 81.12 115 LEU A CA 1
ATOM 876 C C . LEU A 1 115 ? 7.160 6.397 -6.567 1.00 81.12 115 LEU A C 1
ATOM 878 O O . LEU A 1 115 ? 7.656 7.063 -7.470 1.00 81.12 115 LEU A O 1
ATOM 882 N N . THR A 1 116 ? 6.020 5.721 -6.733 1.00 82.19 116 THR A N 1
ATOM 883 C CA . THR A 1 116 ? 5.232 5.787 -7.973 1.00 82.19 116 THR A CA 1
ATOM 884 C C . THR A 1 116 ? 4.778 7.214 -8.266 1.00 82.19 116 THR A C 1
ATOM 886 O O . THR A 1 116 ? 4.908 7.686 -9.395 1.00 82.19 116 THR A O 1
ATOM 889 N N . LYS A 1 117 ? 4.255 7.914 -7.252 1.00 84.06 117 LYS A N 1
ATOM 890 C CA . LYS A 1 117 ? 3.830 9.314 -7.374 1.00 84.06 117 LYS A CA 1
ATOM 891 C C . LYS A 1 117 ? 5.017 10.231 -7.659 1.00 84.06 117 LYS A C 1
ATOM 893 O O . LYS A 1 117 ? 4.950 11.005 -8.604 1.00 84.06 117 LYS A O 1
ATOM 898 N N . GLU A 1 118 ? 6.122 10.082 -6.929 1.00 80.88 118 GLU A N 1
ATOM 899 C CA . GLU A 1 118 ? 7.339 10.873 -7.157 1.00 80.88 118 GLU A CA 1
ATOM 900 C C . GLU A 1 118 ? 7.906 10.674 -8.570 1.00 80.88 118 GLU A C 1
ATOM 902 O O . GLU A 1 118 ? 8.284 11.647 -9.222 1.00 80.88 118 GLU A O 1
ATOM 907 N N . LEU A 1 119 ? 7.908 9.439 -9.082 1.00 79.81 119 LEU A N 1
ATOM 908 C CA . LEU A 1 119 ? 8.334 9.141 -10.449 1.00 79.81 119 LEU A CA 1
ATOM 909 C C . LEU A 1 119 ? 7.407 9.800 -11.474 1.00 79.81 119 LEU A C 1
ATOM 911 O O . LEU A 1 119 ? 7.892 10.436 -12.407 1.00 79.81 119 LEU A O 1
ATOM 915 N N . ASN A 1 120 ? 6.088 9.704 -11.288 1.00 81.75 120 ASN A N 1
ATOM 916 C CA . ASN A 1 120 ? 5.117 10.358 -12.166 1.00 81.75 120 ASN A CA 1
ATOM 917 C C . ASN A 1 120 ? 5.263 11.888 -12.150 1.00 81.75 120 ASN A C 1
ATOM 919 O O . ASN A 1 120 ? 5.217 12.514 -13.209 1.00 81.75 120 ASN A O 1
ATOM 923 N N . ASP A 1 121 ? 5.501 12.489 -10.985 1.00 82.44 121 ASP A N 1
ATOM 924 C CA . ASP A 1 121 ? 5.714 13.931 -10.840 1.00 82.44 121 ASP A CA 1
ATOM 925 C C . ASP A 1 121 ? 7.015 14.381 -11.514 1.00 82.44 121 ASP A C 1
ATOM 927 O O . ASP A 1 121 ? 7.044 15.397 -12.214 1.00 82.44 121 ASP A O 1
ATOM 931 N N . VAL A 1 122 ? 8.104 13.625 -11.331 1.00 79.19 122 VAL A N 1
ATOM 932 C CA . VAL A 1 122 ? 9.377 13.854 -12.031 1.00 79.19 122 VAL A CA 1
ATOM 933 C C . VAL A 1 122 ? 9.172 13.732 -13.536 1.00 79.19 122 VAL A C 1
ATOM 935 O O . VAL A 1 122 ? 9.614 14.606 -14.275 1.00 79.19 122 VAL A O 1
ATOM 938 N N . GLN A 1 123 ? 8.433 12.721 -13.988 1.00 79.44 123 GLN A N 1
ATOM 939 C CA . GLN A 1 123 ? 8.139 12.512 -15.399 1.00 79.44 123 GLN A CA 1
ATOM 940 C C . GLN A 1 123 ? 7.328 13.666 -16.000 1.00 79.44 123 GLN A C 1
ATOM 942 O O . GLN A 1 123 ? 7.639 14.148 -17.090 1.00 79.44 123 GLN A O 1
ATOM 947 N N . GLN A 1 124 ? 6.321 14.168 -15.284 1.00 82.94 124 GLN A N 1
ATOM 948 C CA . GLN A 1 124 ? 5.565 15.348 -15.705 1.00 82.94 124 GLN A CA 1
ATOM 949 C C . GLN A 1 124 ? 6.451 16.599 -15.768 1.00 82.94 124 GLN A C 1
ATOM 951 O O . GLN A 1 124 ? 6.365 17.358 -16.733 1.00 82.94 124 GLN A O 1
ATOM 956 N N . LYS A 1 125 ? 7.350 16.792 -14.793 1.00 79.44 125 LYS A N 1
ATOM 957 C CA . LYS A 1 125 ? 8.313 17.907 -14.788 1.00 79.44 125 LYS A CA 1
ATOM 958 C C . LYS A 1 125 ? 9.330 17.805 -15.927 1.00 79.44 125 LYS A C 1
ATOM 960 O O . LYS A 1 125 ? 9.620 18.823 -16.550 1.00 79.44 125 LYS A O 1
ATOM 965 N N . CYS A 1 126 ? 9.823 16.605 -16.242 1.00 73.25 126 CYS A N 1
ATOM 966 C CA . CYS A 1 126 ? 10.675 16.350 -17.409 1.00 73.25 126 CYS A CA 1
ATOM 967 C C . CYS A 1 126 ? 9.975 16.753 -18.709 1.00 73.25 126 CYS A C 1
ATOM 969 O O . CYS A 1 126 ? 10.579 17.405 -19.556 1.00 73.25 126 CYS A O 1
ATOM 971 N N . ASN A 1 127 ? 8.692 16.412 -18.846 1.00 75.62 127 ASN A N 1
ATOM 972 C CA . ASN A 1 127 ? 7.909 16.749 -20.033 1.00 75.62 127 ASN A CA 1
ATOM 973 C C . ASN A 1 127 ? 7.585 18.252 -20.136 1.00 75.62 127 ASN A C 1
ATOM 975 O O . ASN A 1 127 ? 7.344 18.745 -21.236 1.00 75.62 127 ASN A O 1
ATOM 979 N N . ALA A 1 128 ? 7.560 18.975 -19.010 1.00 79.06 128 ALA A N 1
ATOM 980 C CA . ALA A 1 128 ? 7.182 20.388 -18.946 1.00 79.06 128 ALA A CA 1
ATOM 981 C C . ALA A 1 128 ? 8.368 21.374 -19.020 1.00 79.06 128 ALA A C 1
ATOM 983 O O . ALA A 1 128 ? 8.177 22.510 -19.456 1.00 79.06 128 ALA A O 1
ATOM 984 N N . SER A 1 129 ? 9.579 20.982 -18.604 1.00 65.00 129 SER A N 1
ATOM 985 C CA . SER A 1 129 ? 10.730 21.897 -18.516 1.00 65.00 129 SER A CA 1
ATOM 986 C C . SER A 1 129 ? 11.622 21.906 -19.769 1.00 65.00 129 SER A C 1
ATOM 988 O O . SER A 1 129 ? 12.027 20.848 -20.253 1.00 65.00 129 SER A O 1
ATOM 990 N N . PRO A 1 130 ? 12.054 23.085 -20.267 1.00 63.53 130 PRO A N 1
ATOM 991 C CA . PRO A 1 130 ? 13.053 23.171 -21.326 1.00 63.53 130 PRO A CA 1
ATOM 992 C C . PRO A 1 130 ? 14.473 22.902 -20.795 1.00 63.53 130 PRO A C 1
ATOM 994 O O . PRO A 1 130 ? 15.004 23.676 -20.001 1.00 63.53 130 PRO A O 1
ATOM 997 N N . ARG A 1 131 ? 15.085 21.829 -21.312 1.00 59.00 131 ARG A N 1
ATOM 998 C CA . ARG A 1 131 ? 16.520 21.489 -21.508 1.00 59.00 131 ARG A CA 1
ATOM 999 C C . ARG A 1 131 ? 17.561 21.690 -20.388 1.00 59.00 131 ARG A C 1
ATOM 1001 O O . ARG A 1 131 ? 18.438 20.846 -20.276 1.00 59.00 131 ARG A O 1
ATOM 1008 N N . ARG A 1 132 ? 17.502 22.707 -19.524 1.00 55.84 132 ARG A N 1
ATOM 1009 C CA . ARG A 1 132 ? 18.514 22.920 -18.461 1.00 55.84 132 ARG A CA 1
ATOM 1010 C C . ARG A 1 132 ? 18.288 22.102 -17.184 1.00 55.84 132 ARG A C 1
ATOM 1012 O O . ARG A 1 132 ? 19.214 21.975 -16.398 1.00 55.84 132 ARG A O 1
ATOM 1019 N N . SER A 1 133 ? 17.109 21.505 -16.989 1.00 60.25 133 SER A N 1
ATOM 1020 C CA . SER A 1 133 ? 16.812 20.652 -15.823 1.00 60.25 133 SER A CA 1
ATOM 1021 C C . SER A 1 133 ? 17.078 19.159 -16.047 1.00 60.25 133 SER A C 1
ATOM 1023 O O . SER A 1 133 ? 16.819 18.362 -15.152 1.00 60.25 133 SER A O 1
ATOM 1025 N N . VAL A 1 134 ? 17.540 18.753 -17.235 1.00 68.31 134 VAL A N 1
ATOM 1026 C CA . VAL A 1 134 ? 17.609 17.332 -17.620 1.00 68.31 134 VAL A CA 1
ATOM 1027 C C . VAL A 1 134 ? 18.629 16.567 -16.775 1.00 68.31 134 VAL A C 1
ATOM 1029 O O . VAL A 1 134 ? 18.331 15.463 -16.339 1.00 68.31 134 VAL A O 1
ATOM 1032 N N . HIS A 1 135 ? 19.778 17.167 -16.448 1.00 71.31 135 HIS A N 1
ATOM 1033 C CA . HIS A 1 135 ? 20.823 16.470 -15.691 1.00 71.31 135 HIS A CA 1
ATOM 1034 C C . HIS A 1 135 ? 20.435 16.191 -14.225 1.00 71.31 135 HIS A C 1
ATOM 1036 O O . HIS A 1 135 ? 20.587 15.066 -13.749 1.00 71.31 135 HIS A O 1
ATOM 1042 N N . ASP A 1 136 ? 19.839 17.168 -13.533 1.00 75.00 136 ASP A N 1
ATOM 1043 C CA . ASP A 1 136 ? 19.321 16.973 -12.169 1.00 75.00 136 ASP A CA 1
ATOM 1044 C C . ASP A 1 136 ? 18.178 15.946 -12.140 1.00 75.00 136 ASP A C 1
ATOM 1046 O O . ASP A 1 136 ? 18.051 15.159 -11.198 1.00 75.00 136 ASP A O 1
ATOM 1050 N N . LEU A 1 137 ? 17.342 15.928 -13.184 1.00 70.31 137 LEU A N 1
ATOM 1051 C CA . LEU A 1 137 ? 16.254 14.960 -13.319 1.00 70.31 137 LEU A CA 1
ATOM 1052 C C . LEU A 1 137 ? 16.785 13.551 -13.624 1.00 70.31 137 LEU A C 1
ATOM 1054 O O . LEU A 1 137 ? 16.275 12.590 -13.056 1.00 70.31 137 LEU A O 1
ATOM 1058 N N . GLU A 1 138 ? 17.845 13.408 -14.426 1.00 74.69 138 GLU A N 1
ATOM 1059 C CA . GLU A 1 138 ? 18.534 12.128 -14.647 1.00 74.69 138 GLU A CA 1
ATOM 1060 C C . GLU A 1 138 ? 19.128 11.565 -13.357 1.00 74.69 138 GLU A C 1
ATOM 1062 O O . GLU A 1 138 ? 19.030 10.361 -13.102 1.00 74.69 138 GLU A O 1
ATOM 1067 N N . GLN A 1 139 ? 19.751 12.416 -12.538 1.00 81.12 139 GLN A N 1
ATOM 1068 C CA . GLN A 1 139 ? 20.331 11.976 -11.275 1.00 81.12 139 GLN A CA 1
ATOM 1069 C C . GLN A 1 139 ? 19.240 11.496 -10.309 1.00 81.12 139 GLN A C 1
ATOM 1071 O O . GLN A 1 139 ? 19.350 10.393 -9.770 1.00 81.12 139 GLN A O 1
ATOM 1076 N N . ARG A 1 140 ? 18.131 12.240 -10.193 1.00 77.38 140 ARG A N 1
ATOM 1077 C CA . ARG A 1 140 ? 16.954 11.825 -9.407 1.00 77.38 140 ARG A CA 1
ATOM 1078 C C . ARG A 1 140 ? 16.292 10.557 -9.952 1.00 77.38 140 ARG A C 1
ATOM 1080 O O . ARG A 1 140 ? 15.846 9.710 -9.177 1.00 77.38 140 ARG A O 1
ATOM 1087 N N . LEU A 1 141 ? 16.253 10.374 -11.274 1.00 77.94 141 LEU A N 1
ATOM 1088 C CA . LEU A 1 141 ? 15.740 9.146 -11.889 1.00 77.94 141 LEU A CA 1
ATOM 1089 C C . LEU A 1 141 ? 16.638 7.943 -11.554 1.00 77.94 141 LEU A C 1
ATOM 1091 O O . LEU A 1 141 ? 16.145 6.865 -11.237 1.00 77.94 141 LEU A O 1
ATOM 1095 N N . LYS A 1 142 ? 17.966 8.117 -11.572 1.00 80.88 142 LYS A N 1
ATOM 1096 C CA . LYS A 1 142 ? 18.919 7.064 -11.180 1.00 80.88 142 LYS A CA 1
ATOM 1097 C C . LYS A 1 142 ? 18.818 6.721 -9.693 1.00 80.88 142 LYS A C 1
ATOM 1099 O O . LYS A 1 142 ? 18.920 5.546 -9.344 1.00 80.88 142 LYS A O 1
ATOM 1104 N N . GLU A 1 143 ? 18.628 7.715 -8.830 1.00 85.62 143 GLU A N 1
ATOM 1105 C CA . GLU A 1 143 ? 18.427 7.519 -7.389 1.00 85.62 143 GLU A CA 1
ATOM 1106 C C . GLU A 1 143 ? 17.118 6.771 -7.108 1.00 85.62 143 GLU A C 1
ATOM 1108 O O . GLU A 1 143 ? 17.156 5.693 -6.516 1.00 85.62 143 GLU A O 1
ATOM 1113 N N . SER A 1 144 ? 15.992 7.241 -7.652 1.00 76.25 144 SER A N 1
ATOM 1114 C CA . SER A 1 144 ? 14.698 6.552 -7.520 1.00 76.25 144 SER A CA 1
ATOM 1115 C C . SER A 1 144 ? 14.722 5.130 -8.098 1.00 76.25 144 SER A C 1
ATOM 1117 O O . SER A 1 144 ? 14.190 4.204 -7.488 1.00 76.25 144 SER A O 1
ATOM 1119 N N . ALA A 1 145 ? 15.416 4.892 -9.217 1.00 76.81 145 ALA A N 1
ATOM 1120 C CA . ALA A 1 145 ? 15.591 3.548 -9.772 1.00 76.81 145 ALA A CA 1
ATOM 1121 C C . ALA A 1 145 ? 16.336 2.593 -8.820 1.00 76.81 145 ALA A C 1
ATOM 1123 O O . ALA A 1 145 ? 15.995 1.409 -8.734 1.00 76.81 145 ALA A O 1
ATOM 1124 N N . ARG A 1 146 ? 17.353 3.091 -8.100 1.00 83.94 146 ARG A N 1
ATOM 1125 C CA . ARG A 1 146 ? 18.078 2.311 -7.081 1.00 83.94 146 ARG A CA 1
ATOM 1126 C C . ARG A 1 146 ? 17.184 2.014 -5.881 1.00 83.94 146 ARG A C 1
ATOM 1128 O O . ARG A 1 146 ? 17.146 0.869 -5.438 1.00 83.94 146 ARG A O 1
ATOM 1135 N N . GLU A 1 147 ? 16.422 3.000 -5.415 1.00 80.50 147 GLU A N 1
ATOM 1136 C CA . GLU A 1 147 ? 15.476 2.824 -4.307 1.00 80.50 147 GLU A CA 1
ATOM 1137 C C . GLU A 1 147 ? 14.396 1.785 -4.632 1.00 80.50 147 GLU A C 1
ATOM 1139 O O . GLU A 1 147 ? 14.138 0.890 -3.824 1.00 80.50 147 GLU A O 1
ATOM 1144 N N . VAL A 1 148 ? 13.832 1.820 -5.845 1.00 77.19 148 VAL A N 1
ATOM 1145 C CA . VAL A 1 148 ? 12.869 0.810 -6.318 1.00 77.19 148 VAL A CA 1
ATOM 1146 C C . VAL A 1 148 ? 13.498 -0.589 -6.336 1.00 77.19 148 VAL A C 1
ATOM 1148 O O . VAL A 1 148 ? 12.873 -1.557 -5.893 1.00 77.19 148 VAL A O 1
ATOM 1151 N N . ALA A 1 149 ? 14.747 -0.722 -6.797 1.00 77.69 149 ALA A N 1
ATOM 1152 C CA . ALA A 1 149 ? 15.451 -2.005 -6.796 1.00 77.69 149 ALA A CA 1
ATOM 1153 C C . ALA A 1 149 ? 15.692 -2.542 -5.372 1.00 77.69 149 ALA A C 1
ATOM 1155 O O . ALA A 1 149 ? 15.522 -3.741 -5.122 1.00 77.69 149 ALA A O 1
ATOM 1156 N N . ASP A 1 150 ? 16.040 -1.672 -4.424 1.00 84.00 150 ASP A N 1
ATOM 1157 C CA . ASP A 1 150 ? 16.245 -2.056 -3.028 1.00 84.00 150 ASP A CA 1
ATOM 1158 C C . ASP A 1 150 ? 14.935 -2.404 -2.315 1.00 84.00 150 ASP A C 1
ATOM 1160 O O . ASP A 1 150 ? 14.891 -3.364 -1.539 1.00 84.00 150 ASP A O 1
ATOM 1164 N N . LEU A 1 151 ? 13.838 -1.705 -2.613 1.00 77.94 151 LEU A N 1
ATOM 1165 C CA . LEU A 1 151 ? 12.512 -2.071 -2.114 1.00 77.94 151 LEU A CA 1
ATOM 1166 C C . LEU A 1 151 ? 12.048 -3.416 -2.656 1.00 77.94 151 LEU A C 1
ATOM 1168 O O . LEU A 1 151 ? 11.518 -4.214 -1.884 1.00 77.94 151 LEU A O 1
ATOM 1172 N N . LYS A 1 152 ? 12.323 -3.726 -3.929 1.00 78.12 152 LYS A N 1
ATOM 1173 C CA . LYS A 1 152 ? 12.044 -5.055 -4.489 1.00 78.12 152 LYS A CA 1
ATOM 1174 C C . LYS A 1 152 ? 12.763 -6.152 -3.706 1.00 78.12 152 LYS A C 1
ATOM 1176 O O . LYS A 1 152 ? 12.139 -7.136 -3.319 1.00 78.12 152 LYS A O 1
ATOM 1181 N N . ARG A 1 153 ? 14.051 -5.958 -3.397 1.00 85.06 153 ARG A N 1
ATOM 1182 C CA . ARG A 1 153 ? 14.823 -6.900 -2.565 1.00 85.06 153 ARG A CA 1
ATOM 1183 C C . ARG A 1 153 ? 14.226 -7.047 -1.166 1.00 85.06 153 ARG A C 1
ATOM 1185 O O . ARG A 1 153 ? 14.099 -8.166 -0.673 1.00 85.06 153 ARG A O 1
ATOM 1192 N N . LYS A 1 154 ? 13.834 -5.939 -0.525 1.00 81.50 154 LYS A N 1
ATOM 1193 C CA . LYS A 1 154 ? 13.173 -5.967 0.793 1.00 81.50 154 LYS A CA 1
ATOM 1194 C C . LYS A 1 154 ? 11.847 -6.732 0.737 1.00 81.50 154 LYS A C 1
ATOM 1196 O O . LYS A 1 154 ? 11.587 -7.538 1.626 1.00 81.50 154 LYS A O 1
ATOM 1201 N N . LEU A 1 155 ? 11.046 -6.527 -0.306 1.00 77.38 155 LEU A N 1
ATOM 1202 C CA . LEU A 1 155 ? 9.754 -7.189 -0.490 1.00 77.38 155 LEU A CA 1
ATOM 1203 C C . LEU A 1 155 ? 9.928 -8.693 -0.751 1.00 77.38 155 LEU A C 1
ATOM 1205 O O . LEU A 1 155 ? 9.273 -9.504 -0.100 1.00 77.38 155 LEU A O 1
ATOM 1209 N N . GLU A 1 156 ? 10.878 -9.086 -1.603 1.00 79.25 156 GLU A N 1
ATOM 1210 C CA . GLU A 1 156 ? 11.238 -10.498 -1.790 1.00 79.25 156 GLU A CA 1
ATOM 1211 C C . GLU A 1 156 ? 11.702 -11.159 -0.485 1.00 79.25 156 GLU A C 1
ATOM 1213 O O . GLU A 1 156 ? 11.321 -12.295 -0.205 1.00 79.25 156 GLU A O 1
ATOM 1218 N N . ASN A 1 157 ? 12.478 -10.456 0.346 1.00 83.31 157 ASN A N 1
ATOM 1219 C CA . ASN A 1 157 ? 12.891 -10.969 1.652 1.00 83.31 157 ASN A CA 1
ATOM 1220 C C . ASN A 1 157 ? 11.696 -11.150 2.597 1.00 83.31 157 ASN A C 1
ATOM 1222 O O . ASN A 1 157 ? 11.581 -12.194 3.232 1.00 83.31 157 ASN A O 1
ATOM 1226 N N . VAL A 1 158 ? 10.761 -10.192 2.642 1.00 79.19 158 VAL A N 1
ATOM 1227 C CA . VAL A 1 158 ? 9.518 -10.332 3.422 1.00 79.19 158 VAL A CA 1
ATOM 1228 C C . VAL A 1 158 ? 8.683 -11.514 2.922 1.00 79.19 158 VAL A C 1
ATOM 1230 O O . VAL A 1 158 ? 8.139 -12.255 3.739 1.00 79.19 158 VAL A O 1
ATOM 1233 N N . LYS A 1 159 ? 8.618 -11.745 1.604 1.00 79.81 159 LYS A N 1
ATOM 1234 C CA . LYS A 1 159 ? 7.935 -12.912 1.026 1.00 79.81 159 LYS A CA 1
ATOM 1235 C C . LYS A 1 159 ? 8.576 -14.221 1.493 1.00 79.81 159 LYS A C 1
ATOM 1237 O O . LYS A 1 159 ? 7.864 -15.106 1.965 1.00 79.81 159 LYS A O 1
ATOM 1242 N N . ARG A 1 160 ? 9.910 -14.320 1.448 1.00 84.56 160 ARG A N 1
ATOM 1243 C CA . ARG A 1 160 ? 10.654 -15.488 1.958 1.00 84.56 160 ARG A CA 1
ATOM 1244 C C . ARG A 1 160 ? 10.446 -15.694 3.460 1.00 84.56 160 ARG A C 1
ATOM 1246 O O . ARG A 1 160 ? 10.222 -16.826 3.879 1.00 84.56 160 ARG A O 1
ATOM 1253 N N . ASP A 1 161 ? 10.458 -14.627 4.258 1.00 80.25 161 ASP A N 1
ATOM 1254 C CA . ASP A 1 161 ? 10.174 -14.687 5.699 1.00 80.25 161 ASP A CA 1
ATOM 1255 C C . ASP A 1 161 ? 8.763 -15.230 5.966 1.00 80.25 161 ASP A C 1
ATOM 1257 O O . ASP A 1 161 ? 8.573 -16.088 6.830 1.00 80.25 161 ASP A O 1
ATOM 1261 N N . LEU A 1 162 ? 7.769 -14.753 5.211 1.00 76.19 162 LEU A N 1
ATOM 1262 C CA . LEU A 1 162 ? 6.372 -15.163 5.346 1.00 76.19 162 LEU A CA 1
ATOM 1263 C C . LEU A 1 162 ? 6.193 -16.633 4.935 1.00 76.19 162 LEU A C 1
ATOM 1265 O O . LEU A 1 162 ? 5.519 -17.393 5.629 1.00 76.19 162 LEU A O 1
ATOM 1269 N N . GLU A 1 163 ? 6.852 -17.075 3.862 1.00 82.06 163 GLU A N 1
ATOM 1270 C CA . GLU A 1 163 ? 6.909 -18.489 3.472 1.00 82.06 163 GLU A CA 1
ATOM 1271 C C . GLU A 1 163 ? 7.611 -19.362 4.526 1.00 82.06 163 GLU A C 1
ATOM 1273 O O . GLU A 1 163 ? 7.146 -20.465 4.820 1.00 82.06 163 GLU A O 1
ATOM 1278 N N . ALA A 1 164 ? 8.688 -18.875 5.145 1.00 82.56 164 ALA A N 1
ATOM 1279 C CA . ALA A 1 164 ? 9.392 -19.583 6.211 1.00 82.56 164 ALA A CA 1
ATOM 1280 C C . ALA A 1 164 ? 8.546 -19.702 7.490 1.00 82.56 164 ALA A C 1
ATOM 1282 O O . ALA A 1 164 ? 8.513 -20.771 8.102 1.00 82.56 164 ALA A O 1
ATOM 1283 N N . GLU A 1 165 ? 7.829 -18.645 7.884 1.00 77.88 165 GLU A N 1
ATOM 1284 C CA . GLU A 1 165 ? 6.857 -18.682 8.987 1.00 77.88 165 GLU A CA 1
ATOM 1285 C C . GLU A 1 165 ? 5.718 -19.670 8.702 1.00 77.88 165 GLU A C 1
ATOM 1287 O O . GLU A 1 165 ? 5.304 -20.403 9.596 1.00 77.88 165 GLU A O 1
ATOM 1292 N N . ARG A 1 166 ? 5.252 -19.779 7.449 1.00 76.56 166 ARG A N 1
ATOM 1293 C CA . ARG A 1 166 ? 4.254 -20.796 7.067 1.00 76.56 166 ARG A CA 1
ATOM 1294 C C . ARG A 1 166 ? 4.784 -22.209 7.209 1.00 76.56 166 ARG A C 1
ATOM 1296 O O . ARG A 1 166 ? 4.070 -23.062 7.719 1.00 76.56 166 ARG A O 1
ATOM 1303 N N . ARG A 1 167 ? 6.014 -22.467 6.757 1.00 85.38 167 ARG A N 1
ATOM 1304 C CA . ARG A 1 167 ? 6.637 -23.790 6.907 1.00 85.38 167 ARG A CA 1
ATOM 1305 C C . ARG A 1 167 ? 6.770 -24.156 8.382 1.00 85.38 167 ARG A C 1
ATOM 1307 O O . ARG A 1 167 ? 6.397 -25.263 8.750 1.00 85.38 167 ARG A O 1
ATOM 1314 N N . ARG A 1 168 ? 7.192 -23.205 9.224 1.00 81.94 168 ARG A N 1
ATOM 1315 C CA . ARG A 1 168 ? 7.250 -23.379 10.684 1.00 81.94 168 ARG A CA 1
ATOM 1316 C C . ARG A 1 168 ? 5.867 -23.620 11.296 1.00 81.94 168 ARG A C 1
ATOM 1318 O O . ARG A 1 168 ? 5.718 -24.524 12.109 1.00 81.94 168 ARG A O 1
ATOM 1325 N N . GLY A 1 169 ? 4.845 -22.878 10.868 1.00 79.19 169 GLY A N 1
ATOM 1326 C CA . GLY A 1 169 ? 3.459 -23.087 11.296 1.00 79.19 169 GLY A CA 1
ATOM 1327 C C . GLY A 1 169 ? 2.902 -24.453 10.885 1.00 79.19 169 GLY A C 1
ATOM 1328 O O . GLY A 1 169 ? 2.310 -25.140 11.707 1.00 79.19 169 GLY A O 1
ATOM 1329 N N . ALA A 1 170 ? 3.148 -24.884 9.646 1.00 80.06 170 ALA A N 1
ATOM 1330 C CA . ALA A 1 170 ? 2.721 -26.188 9.142 1.00 80.06 170 ALA A CA 1
ATOM 1331 C C . ALA A 1 170 ? 3.432 -27.349 9.858 1.00 80.06 170 ALA A C 1
ATOM 1333 O O . ALA A 1 170 ? 2.794 -28.351 10.169 1.00 80.06 170 ALA A O 1
ATOM 1334 N N . GLN A 1 171 ? 4.727 -27.205 10.161 1.00 85.44 171 GLN A N 1
ATOM 1335 C CA . GLN A 1 171 ? 5.474 -28.169 10.976 1.00 85.44 171 GLN A CA 1
ATOM 1336 C C . GLN A 1 171 ? 4.913 -28.247 12.399 1.00 85.44 171 GLN A C 1
ATOM 1338 O O . GLN A 1 171 ? 4.608 -29.340 12.869 1.00 85.44 171 GLN A O 1
ATOM 1343 N N . ALA A 1 172 ? 4.670 -27.104 13.047 1.00 81.06 172 ALA A N 1
ATOM 1344 C CA . ALA A 1 172 ? 4.062 -27.068 14.376 1.00 81.06 172 ALA A CA 1
ATOM 1345 C C . ALA A 1 172 ? 2.650 -27.684 14.389 1.00 81.06 172 ALA A C 1
ATOM 1347 O O . ALA A 1 172 ? 2.290 -28.376 15.340 1.00 81.06 172 ALA A O 1
ATOM 1348 N N . GLU A 1 173 ? 1.848 -27.483 13.338 1.00 79.12 173 GLU A N 1
ATOM 1349 C CA . GLU A 1 173 ? 0.543 -28.140 13.182 1.00 79.12 173 GLU A CA 1
ATOM 1350 C C . GLU A 1 173 ? 0.675 -29.658 13.001 1.00 79.12 173 GLU A C 1
ATOM 1352 O O . GLU A 1 173 ? -0.100 -30.401 13.600 1.00 79.12 173 GLU A O 1
ATOM 1357 N N . GLN A 1 174 ? 1.655 -30.137 12.230 1.00 83.56 174 GLN A N 1
ATOM 1358 C CA . GLN A 1 174 ? 1.920 -31.573 12.071 1.00 83.56 174 GLN A CA 1
ATOM 1359 C C . GLN A 1 174 ? 2.368 -32.222 13.387 1.00 83.56 174 GLN A C 1
ATOM 1361 O O . GLN A 1 174 ? 1.847 -33.276 13.755 1.00 83.56 174 GLN A O 1
ATOM 1366 N N . GLU A 1 175 ? 3.268 -31.574 14.129 1.00 82.00 175 GLU A N 1
ATOM 1367 C CA . GLU A 1 175 ? 3.699 -32.015 15.461 1.00 82.00 175 GLU A CA 1
ATOM 1368 C C . GLU A 1 175 ? 2.518 -32.036 16.442 1.00 82.00 175 GLU A C 1
ATOM 1370 O O . GLU A 1 175 ? 2.292 -33.028 17.137 1.00 82.00 175 GLU A O 1
ATOM 1375 N N . SER A 1 176 ? 1.691 -30.987 16.431 1.00 77.31 176 SER A N 1
ATOM 1376 C CA . SER A 1 176 ? 0.489 -30.888 17.267 1.00 77.31 176 SER A CA 1
ATOM 1377 C C . SER A 1 176 ? -0.571 -31.926 16.895 1.00 77.31 176 SER A C 1
ATOM 1379 O O . SER A 1 176 ? -1.238 -32.458 17.778 1.00 77.31 176 SER A O 1
ATOM 1381 N N . ALA A 1 177 ? -0.729 -32.250 15.610 1.00 75.38 177 ALA A N 1
ATOM 1382 C CA . ALA A 1 177 ? -1.637 -33.295 15.142 1.00 75.38 177 ALA A CA 1
ATOM 1383 C C . ALA A 1 177 ? -1.141 -34.700 15.527 1.00 75.38 177 ALA A C 1
ATOM 1385 O O . ALA A 1 177 ? -1.955 -35.566 15.853 1.00 75.38 177 ALA A O 1
ATOM 1386 N N . GLY A 1 178 ? 0.179 -34.919 15.540 1.00 72.75 178 GLY A N 1
ATOM 1387 C CA . GLY A 1 178 ? 0.801 -36.143 16.050 1.00 72.75 178 GLY A CA 1
ATOM 1388 C C . GLY A 1 178 ? 0.557 -36.331 17.549 1.00 72.75 178 GLY A C 1
ATOM 1389 O O . GLY A 1 178 ? 0.080 -37.386 17.971 1.00 72.75 178 GLY A O 1
ATOM 1390 N N . VAL A 1 179 ? 0.782 -35.279 18.345 1.00 70.38 179 VAL A N 1
ATOM 1391 C CA . VAL A 1 179 ? 0.488 -35.279 19.789 1.00 70.38 179 VAL A CA 1
ATOM 1392 C C . VAL A 1 179 ? -1.017 -35.400 20.043 1.00 70.38 179 VAL A C 1
ATOM 1394 O O . VAL A 1 179 ? -1.436 -36.161 20.910 1.00 70.38 179 VAL A O 1
ATOM 1397 N N . GLY A 1 180 ? -1.845 -34.718 19.251 1.00 60.09 180 GLY A N 1
ATOM 1398 C CA . GLY A 1 180 ? -3.302 -34.780 19.320 1.00 60.09 180 GLY A CA 1
ATOM 1399 C C . GLY A 1 180 ? -3.847 -36.181 19.055 1.00 60.09 180 GLY A C 1
ATOM 1400 O O . GLY A 1 180 ? -4.696 -36.639 19.809 1.00 60.09 180 GLY A O 1
ATOM 1401 N N . LYS A 1 181 ? -3.324 -36.917 18.063 1.00 65.38 181 LYS A N 1
ATOM 1402 C CA . LYS A 1 181 ? -3.703 -38.326 17.839 1.00 65.38 181 LYS A CA 1
ATOM 1403 C C . LYS A 1 181 ? -3.339 -39.229 19.021 1.00 65.38 181 LYS A C 1
ATOM 1405 O O . LYS A 1 181 ? -4.142 -40.088 19.369 1.00 65.38 181 LYS A O 1
ATOM 1410 N N . ALA A 1 182 ? -2.187 -39.009 19.658 1.00 60.94 182 ALA A N 1
ATOM 1411 C CA . ALA A 1 182 ? -1.781 -39.751 20.856 1.00 60.94 182 ALA A CA 1
ATOM 1412 C C . ALA A 1 182 ? -2.608 -39.375 22.106 1.00 60.94 182 ALA A C 1
ATOM 1414 O O . ALA A 1 182 ? -2.835 -40.209 22.983 1.00 60.94 182 ALA A O 1
ATOM 1415 N N . LEU A 1 183 ? -3.097 -38.131 22.188 1.00 57.75 183 LEU A N 1
ATOM 1416 C CA . LEU A 1 183 ? -3.936 -37.657 23.293 1.00 57.75 183 LEU A CA 1
ATOM 1417 C C . LEU A 1 183 ? -5.428 -37.992 23.117 1.00 57.75 183 LEU A C 1
ATOM 1419 O O . LEU A 1 183 ? -6.126 -38.191 24.110 1.00 57.75 183 LEU A O 1
ATOM 1423 N N . VAL A 1 184 ? -5.924 -38.081 21.877 1.00 57.56 184 VAL A N 1
ATOM 1424 C CA . VAL A 1 184 ? -7.314 -38.461 21.549 1.00 57.56 184 VAL A CA 1
ATOM 1425 C C . VAL A 1 184 ? -7.602 -39.916 21.930 1.00 57.56 184 VAL A C 1
ATOM 1427 O O . VAL A 1 184 ? -8.737 -40.241 22.266 1.00 57.56 184 VAL A O 1
ATOM 1430 N N . THR A 1 185 ? -6.582 -40.774 22.008 1.00 57.75 185 THR A N 1
ATOM 1431 C CA . THR A 1 185 ? -6.706 -42.102 22.629 1.00 57.75 185 THR A CA 1
ATOM 1432 C C . THR A 1 185 ? -6.737 -42.073 24.164 1.00 57.75 185 THR A C 1
ATOM 1434 O O . THR A 1 185 ? -7.019 -43.103 24.767 1.00 57.75 185 THR A O 1
ATOM 1437 N N . ALA A 1 186 ? -6.483 -40.928 24.816 1.00 53.75 186 ALA A N 1
ATOM 1438 C CA . ALA A 1 186 ? -6.310 -40.850 26.270 1.00 53.75 186 ALA A CA 1
ATOM 1439 C C . ALA A 1 186 ? -7.356 -40.020 27.046 1.00 53.75 186 ALA A C 1
ATOM 1441 O O . ALA A 1 186 ? -7.580 -40.341 28.213 1.00 53.75 186 ALA A O 1
ATOM 1442 N N . ARG A 1 187 ? -8.008 -38.971 26.507 1.00 39.53 187 ARG A N 1
ATOM 1443 C CA . ARG A 1 187 ? -9.047 -38.230 27.277 1.00 39.53 187 ARG A CA 1
ATOM 1444 C C . ARG A 1 187 ? -9.832 -37.184 26.466 1.00 39.53 187 ARG A C 1
ATOM 1446 O O . ARG A 1 187 ? -9.243 -36.566 25.581 1.00 39.53 187 ARG A O 1
ATOM 1453 N N . PRO A 1 188 ? -11.111 -36.893 26.806 1.00 50.62 188 PRO A N 1
ATOM 1454 C CA . PRO A 1 188 ? -11.900 -35.888 26.099 1.00 50.62 188 PRO A CA 1
ATOM 1455 C C . PRO A 1 188 ? -11.633 -34.447 26.571 1.00 50.62 188 PRO A C 1
ATOM 1457 O O . PRO A 1 188 ? -11.360 -34.182 27.743 1.00 50.62 188 PRO A O 1
ATOM 1460 N N . SER A 1 189 ? -11.827 -33.530 25.620 1.00 55.16 189 SER A N 1
ATOM 1461 C CA . SER A 1 189 ? -12.252 -32.133 25.791 1.00 55.16 189 SER A CA 1
ATOM 1462 C C . SER A 1 189 ? -11.312 -31.176 26.531 1.00 55.16 189 SER A C 1
ATOM 1464 O O . SER A 1 189 ? -11.520 -30.871 27.705 1.00 55.16 189 SER A O 1
ATOM 1466 N N . ARG A 1 190 ? -10.359 -30.556 25.815 1.00 48.81 190 ARG A N 1
ATOM 1467 C CA . ARG A 1 190 ? -9.844 -29.236 26.222 1.00 48.81 190 ARG A CA 1
ATOM 1468 C C . ARG A 1 190 ? -9.246 -28.411 25.076 1.00 48.81 190 ARG A C 1
ATOM 1470 O O . ARG A 1 190 ? -8.208 -28.760 24.534 1.00 48.81 190 ARG A O 1
ATOM 1477 N N . GLY A 1 191 ? -9.870 -27.254 24.842 1.00 47.38 191 GLY A N 1
ATOM 1478 C CA . GLY A 1 191 ? -9.211 -26.009 24.435 1.00 47.38 191 GLY A CA 1
ATOM 1479 C C . GLY A 1 191 ? -8.933 -25.828 22.944 1.00 47.38 191 GLY A C 1
ATOM 1480 O O . GLY A 1 191 ? -7.850 -26.150 22.471 1.00 47.38 191 GLY A O 1
ATOM 1481 N N . ASN A 1 192 ? -9.873 -25.197 22.237 1.00 50.53 192 ASN A N 1
ATOM 1482 C CA . ASN A 1 192 ? -9.703 -24.720 20.864 1.00 50.53 192 ASN A CA 1
ATOM 1483 C C . ASN A 1 192 ? -8.606 -23.641 20.791 1.00 50.53 192 ASN A C 1
ATOM 1485 O O . ASN A 1 192 ? -8.866 -22.456 21.006 1.00 50.53 192 ASN A O 1
ATOM 1489 N N . ALA A 1 193 ? -7.377 -24.032 20.457 1.00 48.06 193 ALA A N 1
ATOM 1490 C CA . ALA A 1 193 ? -6.415 -23.107 19.876 1.00 48.06 193 ALA A CA 1
ATOM 1491 C C . ALA A 1 193 ? -6.907 -22.789 18.460 1.00 48.06 193 ALA A C 1
ATOM 1493 O O . ALA A 1 193 ? -6.834 -23.642 17.584 1.00 48.06 193 ALA A O 1
ATOM 1494 N N . VAL A 1 194 ? -7.481 -21.601 18.257 1.00 52.72 194 VAL A N 1
ATOM 1495 C CA . VAL A 1 194 ? -8.000 -21.176 16.951 1.00 52.72 194 VAL A CA 1
ATOM 1496 C C . VAL A 1 194 ? -6.810 -20.981 16.002 1.00 52.72 194 VAL A C 1
ATOM 1498 O O . VAL A 1 194 ? -6.032 -20.043 16.211 1.00 52.72 194 VAL A O 1
ATOM 1501 N N . PRO A 1 195 ? -6.619 -21.847 14.988 1.00 56.66 195 PRO A N 1
ATOM 1502 C CA . PRO A 1 195 ? -5.595 -21.629 13.980 1.00 56.66 195 PRO A CA 1
ATOM 1503 C C . PRO A 1 195 ? -5.909 -20.334 13.230 1.00 56.66 195 PRO A C 1
ATOM 1505 O O . PRO A 1 195 ? -7.071 -19.999 12.981 1.00 56.66 195 PRO A O 1
ATOM 1508 N N . ARG A 1 196 ? -4.865 -19.577 12.880 1.00 56.62 196 ARG A N 1
ATOM 1509 C CA . ARG A 1 196 ? -5.008 -18.347 12.092 1.00 56.62 196 ARG A CA 1
ATOM 1510 C C . ARG A 1 196 ? -5.756 -18.703 10.794 1.00 56.62 196 ARG A C 1
ATOM 1512 O O . ARG A 1 196 ? -5.351 -19.653 10.122 1.00 56.62 196 ARG A O 1
ATOM 1519 N N . PRO A 1 197 ? -6.849 -18.007 10.438 1.00 65.81 197 PRO A N 1
ATOM 1520 C CA . PRO A 1 197 ? -7.697 -18.430 9.331 1.00 65.81 197 PRO A CA 1
ATOM 1521 C C . PRO A 1 197 ? -6.894 -18.424 8.027 1.00 65.81 197 PRO A C 1
ATOM 1523 O O . PRO A 1 197 ? -6.320 -17.401 7.652 1.00 65.81 197 PRO A O 1
ATOM 1526 N N . ARG A 1 198 ? -6.870 -19.563 7.319 1.00 67.12 198 ARG A N 1
ATOM 1527 C CA . ARG A 1 198 ? -6.157 -19.753 6.035 1.00 67.12 198 ARG A CA 1
ATOM 1528 C C . ARG A 1 198 ? -6.452 -18.647 5.008 1.00 67.12 198 ARG A C 1
ATOM 1530 O O . ARG A 1 198 ? -5.602 -18.334 4.183 1.00 67.12 198 ARG A O 1
ATOM 1537 N N . GLN A 1 199 ? -7.626 -18.023 5.101 1.00 68.06 199 GLN A N 1
ATOM 1538 C CA . GLN A 1 199 ? -8.048 -16.898 4.264 1.00 68.06 199 GLN A CA 1
ATOM 1539 C C . GLN A 1 199 ? -7.197 -15.632 4.452 1.00 68.06 199 GLN A C 1
ATOM 1541 O O . GLN A 1 199 ? -6.837 -15.009 3.459 1.00 68.06 199 GLN A O 1
ATOM 1546 N N . ALA A 1 200 ? -6.816 -15.275 5.685 1.00 64.38 200 ALA A N 1
ATOM 1547 C CA . ALA A 1 200 ? -5.973 -14.097 5.930 1.00 64.38 200 ALA A CA 1
ATOM 1548 C C . ALA A 1 200 ? -4.590 -14.266 5.279 1.00 64.38 200 ALA A C 1
ATOM 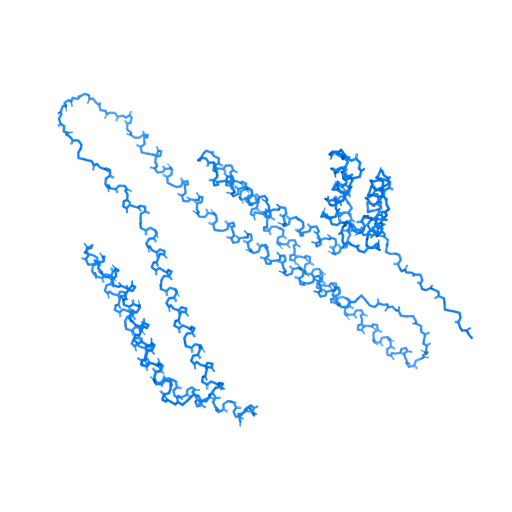1550 O O . ALA A 1 200 ? -4.049 -13.353 4.667 1.00 64.38 200 ALA A O 1
ATOM 1551 N N . ILE A 1 201 ? -4.068 -15.491 5.333 1.00 66.25 201 ILE A N 1
ATOM 1552 C CA . ILE A 1 201 ? -2.771 -15.857 4.767 1.00 66.25 201 ILE A CA 1
ATOM 1553 C C . ILE A 1 201 ? -2.796 -15.819 3.227 1.00 66.25 201 ILE A C 1
ATOM 1555 O O . ILE A 1 201 ? -1.827 -15.374 2.614 1.00 66.25 201 ILE A O 1
ATOM 1559 N N . ALA A 1 202 ? -3.881 -16.274 2.591 1.00 71.56 202 ALA A N 1
ATOM 1560 C CA . ALA A 1 202 ? -4.044 -16.204 1.135 1.00 71.56 202 ALA A CA 1
ATOM 1561 C C . ALA A 1 202 ? -4.178 -14.753 0.638 1.00 71.56 202 ALA A C 1
ATOM 1563 O O . ALA A 1 202 ? -3.559 -14.383 -0.359 1.00 71.56 202 ALA A O 1
ATOM 1564 N N . HIS A 1 203 ? -4.922 -13.923 1.374 1.00 72.69 203 HIS A N 1
ATOM 1565 C CA . HIS A 1 203 ? -5.097 -12.505 1.067 1.00 72.69 203 HIS A CA 1
ATOM 1566 C C . HIS A 1 203 ? -3.767 -11.735 1.110 1.00 72.69 203 HIS A C 1
ATOM 1568 O O . HIS A 1 203 ? -3.447 -11.022 0.161 1.00 72.69 203 HIS A O 1
ATOM 1574 N N . ASP A 1 204 ? -2.943 -11.937 2.144 1.00 71.81 204 ASP A N 1
ATOM 1575 C CA . ASP A 1 204 ? -1.612 -11.313 2.229 1.00 71.81 204 ASP A CA 1
ATOM 1576 C C . ASP A 1 204 ? -0.712 -11.706 1.045 1.00 71.81 204 ASP A C 1
ATOM 1578 O O . ASP A 1 204 ? 0.115 -10.921 0.582 1.00 71.81 204 ASP A O 1
ATOM 1582 N N . GLN A 1 205 ? -0.887 -12.918 0.519 1.00 72.25 205 GLN A N 1
ATOM 1583 C CA . GLN A 1 205 ? -0.123 -13.442 -0.610 1.00 72.25 205 GLN A CA 1
ATOM 1584 C C . GLN A 1 205 ? -0.500 -12.773 -1.927 1.00 72.25 205 GLN A C 1
ATOM 1586 O O . GLN A 1 205 ? 0.372 -12.237 -2.607 1.00 72.25 205 GLN A O 1
ATOM 1591 N N . GLN A 1 206 ? -1.799 -12.737 -2.228 1.00 78.56 206 GLN A N 1
ATOM 1592 C CA . GLN A 1 206 ? -2.329 -12.038 -3.394 1.00 78.56 206 GLN A CA 1
ATOM 1593 C C . GLN A 1 206 ? -1.881 -10.573 -3.390 1.00 78.56 206 GLN A C 1
ATOM 1595 O O . GLN A 1 206 ? -1.426 -10.047 -4.400 1.00 78.56 206 GLN A O 1
ATOM 1600 N N . GLN A 1 207 ? -1.919 -9.948 -2.215 1.00 73.75 207 GLN A N 1
ATOM 1601 C CA . GLN A 1 207 ? -1.436 -8.592 -2.011 1.00 73.75 207 GLN A CA 1
ATOM 1602 C C . GLN A 1 207 ? 0.072 -8.428 -2.232 1.00 73.75 207 GLN A C 1
ATOM 1604 O O . GLN A 1 207 ? 0.504 -7.382 -2.705 1.00 73.75 207 GLN A O 1
ATOM 1609 N N . THR A 1 208 ? 0.883 -9.419 -1.864 1.00 73.31 208 THR A N 1
ATOM 1610 C CA . THR A 1 208 ? 2.337 -9.380 -2.079 1.00 73.31 208 THR A CA 1
ATOM 1611 C C . THR A 1 208 ? 2.668 -9.515 -3.567 1.00 73.31 208 THR A C 1
ATOM 1613 O O . THR A 1 208 ? 3.536 -8.806 -4.072 1.00 73.31 208 THR A O 1
ATOM 1616 N N . ASP A 1 209 ? 1.954 -10.388 -4.279 1.00 75.19 209 ASP A N 1
ATOM 1617 C CA . ASP A 1 209 ? 2.140 -10.597 -5.716 1.00 75.19 209 ASP A CA 1
ATOM 1618 C C . ASP A 1 209 ? 1.666 -9.384 -6.537 1.00 75.19 209 ASP A C 1
ATOM 1620 O O . ASP A 1 209 ? 2.333 -8.993 -7.494 1.00 75.19 209 ASP A O 1
ATOM 1624 N N . GLU A 1 210 ? 0.586 -8.718 -6.117 1.00 79.12 210 GLU A N 1
ATOM 1625 C CA . GLU A 1 210 ? 0.121 -7.460 -6.715 1.00 79.12 210 GLU A CA 1
ATOM 1626 C C . GLU A 1 210 ? 1.183 -6.351 -6.625 1.00 79.12 210 GLU A C 1
ATOM 1628 O O . GLU A 1 210 ? 1.475 -5.685 -7.619 1.00 79.12 210 GLU A O 1
ATOM 1633 N N . LEU A 1 211 ? 1.823 -6.189 -5.461 1.00 75.75 211 LEU A N 1
ATOM 1634 C CA . LEU A 1 211 ? 2.900 -5.208 -5.292 1.00 75.75 211 LEU A CA 1
ATOM 1635 C C . LEU A 1 211 ? 4.115 -5.512 -6.160 1.00 75.75 211 LEU A C 1
ATOM 1637 O O . LEU A 1 211 ? 4.720 -4.594 -6.707 1.00 75.75 211 LEU A O 1
ATOM 1641 N N . LEU A 1 212 ? 4.492 -6.788 -6.281 1.00 74.81 212 LEU A N 1
ATOM 1642 C CA . LEU A 1 212 ? 5.582 -7.187 -7.170 1.00 74.81 212 LEU A CA 1
ATOM 1643 C C . LEU A 1 212 ? 5.253 -6.821 -8.622 1.00 74.81 212 LEU A C 1
ATOM 1645 O O . LEU A 1 212 ? 6.116 -6.286 -9.316 1.00 74.81 212 LEU A O 1
ATOM 1649 N N . GLY A 1 213 ? 3.997 -7.008 -9.038 1.00 77.12 213 GLY A N 1
ATOM 1650 C CA . GLY A 1 213 ? 3.503 -6.541 -10.332 1.00 77.12 213 GLY A CA 1
ATOM 1651 C C . GLY A 1 213 ? 3.628 -5.023 -10.508 1.00 77.12 213 GLY A C 1
ATOM 1652 O O . GLY A 1 213 ? 4.138 -4.567 -11.530 1.00 77.12 213 GLY A O 1
ATOM 1653 N N . GLN A 1 214 ? 3.239 -4.230 -9.505 1.00 79.50 214 GLN A N 1
ATOM 1654 C CA . GLN A 1 214 ? 3.376 -2.765 -9.543 1.00 79.50 214 GLN A CA 1
ATOM 1655 C C . GLN A 1 214 ? 4.845 -2.318 -9.626 1.00 79.50 214 GLN A C 1
ATOM 1657 O O . GLN A 1 214 ? 5.180 -1.429 -10.409 1.00 79.50 214 GLN A O 1
ATOM 1662 N N . ILE A 1 215 ? 5.740 -2.969 -8.879 1.00 75.88 215 ILE A N 1
ATOM 1663 C CA . ILE A 1 215 ? 7.186 -2.714 -8.941 1.00 75.88 215 ILE A CA 1
ATOM 1664 C C . ILE A 1 215 ? 7.746 -3.037 -10.332 1.00 75.88 215 ILE A C 1
ATOM 1666 O O . ILE A 1 215 ? 8.588 -2.297 -10.844 1.00 75.88 215 ILE A O 1
ATOM 1670 N N . ASP A 1 216 ? 7.290 -4.116 -10.968 1.00 75.44 216 ASP A N 1
ATOM 1671 C CA . ASP A 1 216 ? 7.730 -4.465 -12.320 1.00 75.44 216 ASP A CA 1
ATOM 1672 C C . ASP A 1 216 ? 7.233 -3.455 -13.367 1.00 75.44 216 ASP A C 1
ATOM 1674 O O . ASP A 1 216 ? 7.987 -3.098 -14.276 1.00 75.44 216 ASP A O 1
ATOM 1678 N N . VAL A 1 217 ? 6.023 -2.908 -13.203 1.00 79.50 217 VAL A N 1
ATOM 1679 C CA . VAL A 1 217 ? 5.530 -1.788 -14.025 1.00 79.50 217 VAL A CA 1
ATOM 1680 C C . VAL A 1 217 ? 6.406 -0.548 -13.842 1.00 79.50 217 VAL A C 1
ATOM 1682 O O . VAL A 1 217 ? 6.851 0.027 -14.836 1.00 79.50 217 VAL A O 1
ATOM 1685 N N . LEU A 1 218 ? 6.721 -0.166 -12.600 1.00 74.38 218 LEU A N 1
ATOM 1686 C CA . LEU A 1 218 ? 7.615 0.962 -12.317 1.00 74.38 218 LEU A CA 1
ATOM 1687 C C . LEU A 1 218 ? 8.988 0.780 -12.958 1.00 74.38 218 LEU A C 1
ATOM 1689 O O . LEU A 1 218 ? 9.518 1.699 -13.578 1.00 74.38 218 LEU A O 1
ATOM 1693 N N . ARG A 1 219 ? 9.560 -0.421 -12.859 1.00 76.44 219 ARG A N 1
ATOM 1694 C CA . ARG A 1 219 ? 10.844 -0.737 -13.486 1.00 76.44 219 ARG A CA 1
ATOM 1695 C C . ARG A 1 219 ? 10.778 -0.592 -15.003 1.00 76.44 219 ARG A C 1
ATOM 1697 O O . ARG A 1 219 ? 11.710 -0.049 -15.595 1.00 76.44 219 ARG A O 1
ATOM 1704 N N . ASN A 1 220 ? 9.701 -1.068 -15.622 1.00 77.44 220 ASN A N 1
ATOM 1705 C CA . ASN A 1 220 ? 9.502 -0.932 -17.060 1.00 77.44 220 ASN A CA 1
ATOM 1706 C C . ASN A 1 220 ? 9.391 0.540 -17.47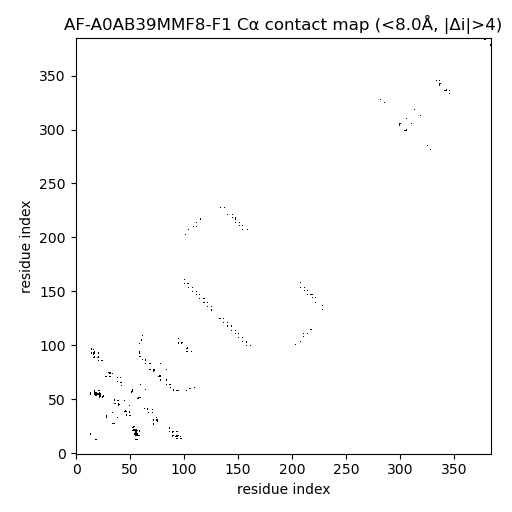0 1.00 77.44 220 ASN A C 1
ATOM 1708 O O . ASN A 1 220 ? 9.998 0.919 -18.467 1.00 77.44 220 ASN A O 1
ATOM 1712 N N . LEU A 1 221 ? 8.712 1.378 -16.679 1.00 76.56 221 LEU A N 1
ATOM 1713 C CA . LEU A 1 221 ? 8.667 2.826 -16.906 1.00 76.56 221 LEU A CA 1
ATOM 1714 C C . LEU A 1 221 ? 10.064 3.453 -16.810 1.00 76.56 221 LEU A C 1
ATOM 1716 O O . LEU A 1 221 ? 10.483 4.141 -17.734 1.00 76.56 221 LEU A O 1
ATOM 1720 N N . VAL A 1 222 ? 10.838 3.145 -15.764 1.00 77.94 222 VAL A N 1
ATOM 1721 C CA . VAL A 1 222 ? 12.232 3.617 -15.642 1.00 77.94 222 VAL A CA 1
ATOM 1722 C C . VAL A 1 222 ? 13.078 3.184 -16.846 1.00 77.94 222 VAL A C 1
ATOM 1724 O O . VAL A 1 222 ? 13.854 3.976 -17.378 1.00 77.94 222 VAL A O 1
ATOM 1727 N N . HIS A 1 223 ? 12.935 1.936 -17.302 1.00 76.69 223 HIS A N 1
ATOM 1728 C CA . HIS A 1 223 ? 13.657 1.426 -18.472 1.00 76.69 223 HIS A CA 1
ATOM 1729 C C . HIS A 1 223 ? 13.223 2.064 -19.791 1.00 76.69 223 HIS A C 1
ATOM 1731 O O . HIS A 1 223 ? 14.063 2.204 -20.673 1.00 76.69 223 HIS A O 1
ATOM 1737 N N . GLN A 1 224 ? 11.957 2.448 -19.941 1.00 77.25 224 GLN A N 1
ATOM 1738 C CA . GLN A 1 224 ? 11.489 3.178 -21.122 1.00 77.25 224 GLN A CA 1
ATOM 1739 C C . GLN A 1 224 ? 12.027 4.611 -21.152 1.00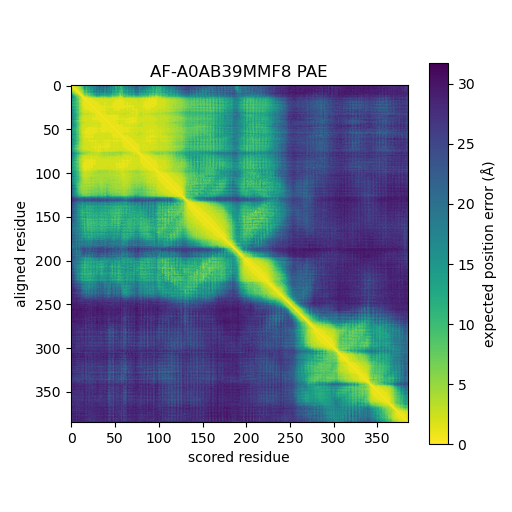 77.25 224 GLN A C 1
ATOM 1741 O O . GLN A 1 224 ? 12.359 5.110 -22.221 1.00 77.25 224 GLN A O 1
ATOM 1746 N N . LEU A 1 225 ? 12.175 5.245 -19.988 1.00 74.50 225 LEU A N 1
ATOM 1747 C CA . LEU A 1 225 ? 12.634 6.632 -19.878 1.00 74.50 225 LEU A CA 1
ATOM 1748 C C . LEU A 1 225 ? 14.153 6.790 -20.011 1.00 74.50 225 LEU A C 1
ATOM 1750 O O . LEU A 1 225 ? 14.619 7.793 -20.546 1.00 74.50 225 LEU A O 1
ATOM 1754 N N . GLY A 1 226 ? 14.929 5.794 -19.573 1.00 74.94 226 GLY A N 1
ATOM 1755 C CA . GLY A 1 226 ? 16.395 5.795 -19.672 1.00 74.94 226 GLY A CA 1
ATOM 1756 C C . GLY A 1 226 ? 16.966 6.101 -21.072 1.00 74.94 226 GLY A C 1
ATOM 1757 O O . GLY A 1 226 ? 17.778 7.019 -21.190 1.00 74.94 226 GLY A O 1
ATOM 1758 N N . PRO A 1 227 ? 16.568 5.385 -22.143 1.00 73.69 227 PRO A N 1
ATOM 1759 C CA . PRO A 1 227 ? 17.130 5.598 -23.477 1.00 73.69 227 PRO A CA 1
ATOM 1760 C C . PRO A 1 227 ? 16.719 6.933 -24.115 1.00 73.69 227 PRO A C 1
ATOM 1762 O O . PRO A 1 227 ? 17.497 7.491 -24.892 1.00 73.69 227 PRO A O 1
ATOM 1765 N N . ASP A 1 228 ? 15.543 7.473 -23.780 1.00 64.50 228 ASP A N 1
ATOM 1766 C CA . ASP A 1 228 ? 15.106 8.779 -24.286 1.00 64.50 228 ASP A CA 1
ATOM 1767 C C . ASP A 1 228 ? 15.972 9.914 -23.711 1.00 64.50 228 ASP A C 1
ATOM 1769 O O . ASP A 1 228 ? 16.368 10.819 -24.451 1.00 64.50 228 ASP A O 1
ATOM 1773 N N . LEU A 1 229 ? 16.374 9.811 -22.439 1.00 62.84 229 LEU A N 1
ATOM 1774 C CA . LEU A 1 229 ? 17.295 10.750 -21.783 1.00 62.84 229 LEU A CA 1
ATOM 1775 C C . LEU A 1 229 ? 18.721 10.669 -22.363 1.00 62.84 229 LEU A C 1
ATOM 1777 O O . LEU A 1 229 ? 19.276 11.688 -22.786 1.00 62.84 229 LEU A O 1
ATOM 1781 N N . ASP A 1 230 ? 19.270 9.457 -22.513 1.00 63.91 230 ASP A N 1
ATOM 1782 C CA . ASP A 1 230 ? 20.607 9.235 -23.095 1.00 63.91 230 ASP A CA 1
ATOM 1783 C C . ASP A 1 230 ? 20.707 9.717 -24.559 1.00 63.91 230 ASP A C 1
ATOM 1785 O O . ASP A 1 230 ? 21.771 10.124 -25.038 1.00 63.91 230 ASP A O 1
ATOM 1789 N N . SER A 1 231 ? 19.598 9.677 -25.306 1.00 66.69 231 SER A N 1
ATOM 1790 C CA . SER A 1 231 ? 19.559 10.154 -26.692 1.00 66.69 231 SER A CA 1
ATO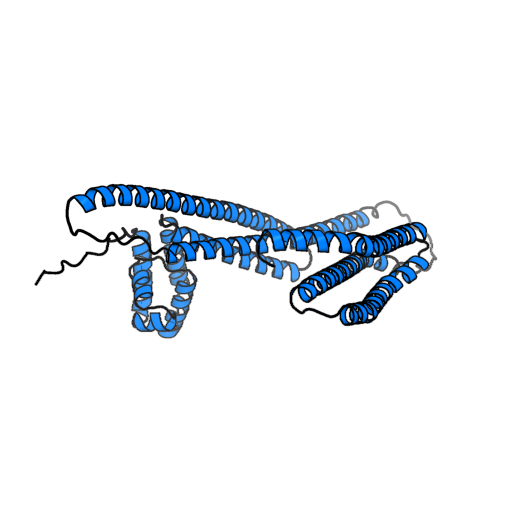M 1791 C C . SER A 1 231 ? 19.554 11.686 -26.802 1.00 66.69 231 SER A C 1
ATOM 1793 O O . SER A 1 231 ? 20.141 12.232 -27.743 1.00 66.69 231 SER A O 1
ATOM 1795 N N . SER A 1 232 ? 18.961 12.381 -25.824 1.00 61.97 232 SER A N 1
ATOM 1796 C CA . SER A 1 232 ? 18.928 13.846 -25.762 1.00 61.97 232 SER A CA 1
ATOM 1797 C C . SER A 1 232 ? 20.310 14.430 -25.446 1.00 61.97 232 SER A C 1
ATOM 1799 O O . SER A 1 232 ? 20.749 15.367 -26.114 1.00 61.97 232 SER A O 1
ATOM 1801 N N . THR A 1 233 ? 21.043 13.839 -24.498 1.00 58.59 233 THR A N 1
ATOM 1802 C CA . THR A 1 233 ? 22.384 14.304 -24.087 1.00 58.59 233 THR A CA 1
ATOM 1803 C C . THR A 1 233 ? 23.449 14.094 -25.174 1.00 58.59 233 THR A C 1
ATOM 1805 O O . THR A 1 233 ? 24.321 14.944 -25.395 1.00 58.59 233 THR A O 1
ATOM 1808 N N . ARG A 1 234 ? 23.363 13.000 -25.945 1.00 60.31 234 ARG A N 1
ATOM 1809 C CA . ARG A 1 234 ? 24.270 12.755 -27.087 1.00 60.31 234 ARG A CA 1
ATOM 1810 C C . ARG A 1 234 ? 24.048 13.705 -28.263 1.00 60.31 234 ARG A C 1
ATOM 1812 O O . ARG A 1 234 ? 24.994 13.997 -28.990 1.00 60.31 234 ARG A O 1
ATOM 1819 N N . ALA A 1 235 ? 22.818 14.171 -28.473 1.00 61.47 235 ALA A N 1
ATOM 1820 C CA . ALA A 1 235 ? 22.515 15.124 -29.538 1.00 61.47 235 ALA A CA 1
ATOM 1821 C C . ALA A 1 235 ? 23.091 16.525 -29.251 1.00 61.47 235 ALA A C 1
ATOM 1823 O O . ALA A 1 235 ? 23.457 17.226 -30.193 1.00 61.47 235 ALA A O 1
ATOM 1824 N N . GLU A 1 236 ? 23.219 16.914 -27.978 1.00 56.66 236 GLU A N 1
ATOM 1825 C CA . GLU A 1 236 ? 23.751 18.226 -27.575 1.00 56.66 236 GLU A CA 1
ATOM 1826 C C . GLU A 1 236 ? 25.280 18.289 -27.553 1.00 56.66 236 GLU A C 1
ATOM 1828 O O . GLU A 1 236 ? 25.844 19.246 -28.079 1.00 56.66 236 GLU A O 1
ATOM 1833 N N . SER A 1 237 ? 25.972 17.245 -27.085 1.00 58.81 237 SER A N 1
ATOM 1834 C CA . SER A 1 237 ? 27.447 17.189 -27.173 1.00 58.81 237 SER A CA 1
ATOM 1835 C C . SER A 1 237 ? 27.963 17.237 -28.621 1.00 58.81 237 SER A C 1
ATOM 1837 O O . SER A 1 237 ? 29.054 17.744 -28.884 1.00 58.81 237 SER A O 1
ATOM 1839 N N . ALA A 1 238 ? 27.157 16.780 -29.585 1.00 60.09 238 ALA A N 1
ATOM 1840 C CA . ALA A 1 238 ? 27.443 16.926 -31.011 1.00 60.09 238 ALA A CA 1
ATOM 1841 C C . ALA A 1 238 ? 27.149 18.338 -31.566 1.00 60.09 238 ALA A C 1
ATOM 1843 O O . ALA A 1 238 ? 27.695 18.693 -32.611 1.00 60.09 238 ALA A O 1
ATOM 1844 N N . ALA A 1 239 ? 26.301 19.133 -30.902 1.00 59.75 239 ALA A N 1
ATOM 1845 C CA . ALA A 1 239 ? 25.960 20.499 -31.302 1.00 59.75 239 ALA A CA 1
ATOM 1846 C C . ALA A 1 239 ? 26.921 21.541 -30.697 1.00 59.75 239 ALA A C 1
ATOM 1848 O O . ALA A 1 239 ? 27.386 22.416 -31.421 1.00 59.75 239 ALA A O 1
ATOM 1849 N N . GLU A 1 240 ? 27.304 21.413 -29.421 1.00 55.81 240 GLU A N 1
ATOM 1850 C CA . GLU A 1 240 ? 28.278 22.322 -28.782 1.00 55.81 240 GLU A CA 1
ATOM 1851 C C . GLU A 1 240 ? 29.705 22.155 -29.331 1.00 55.81 240 GLU A C 1
ATOM 1853 O O . GLU A 1 240 ? 30.460 23.125 -29.421 1.00 55.81 240 GLU A O 1
ATOM 1858 N N . GLY A 1 241 ? 30.068 20.958 -29.806 1.00 53.94 241 GLY A N 1
ATOM 1859 C CA . GLY A 1 241 ? 31.344 20.729 -30.493 1.00 53.94 241 GLY A CA 1
ATOM 1860 C C . GLY A 1 241 ? 31.458 21.398 -31.873 1.00 53.94 241 GLY A C 1
ATOM 1861 O O . GLY A 1 241 ? 32.565 21.504 -32.402 1.00 53.94 241 GLY A O 1
ATOM 1862 N N . ALA A 1 242 ? 30.348 21.858 -32.465 1.00 56.94 242 ALA A N 1
ATOM 1863 C CA . ALA A 1 242 ? 30.344 22.499 -33.782 1.00 56.94 242 ALA A CA 1
ATOM 1864 C C . ALA A 1 242 ? 30.585 24.020 -33.720 1.00 56.94 242 ALA A C 1
ATOM 1866 O O . ALA A 1 242 ? 31.181 24.569 -34.646 1.00 56.94 242 ALA A O 1
ATOM 1867 N N . ASP A 1 243 ? 30.213 24.684 -32.621 1.00 54.94 243 ASP A N 1
ATOM 1868 C CA . ASP A 1 243 ? 30.394 26.136 -32.463 1.00 54.94 243 ASP A CA 1
ATOM 1869 C C . ASP A 1 243 ? 31.776 26.518 -31.892 1.00 54.94 243 ASP A C 1
ATOM 1871 O O . ASP A 1 243 ? 32.244 27.639 -32.090 1.00 54.94 243 ASP A O 1
ATOM 1875 N N . SER A 1 244 ? 32.505 25.577 -31.279 1.00 49.19 244 SER A N 1
ATOM 1876 C CA . SER A 1 244 ? 33.845 25.830 -30.717 1.00 49.19 244 SER A CA 1
ATOM 1877 C C . SER A 1 244 ? 35.006 25.746 -31.730 1.00 49.19 244 SER A C 1
ATOM 1879 O O . SER A 1 244 ? 36.142 26.060 -31.370 1.00 49.19 244 SER A O 1
ATOM 1881 N N . VAL A 1 245 ? 34.773 25.345 -32.989 1.00 52.94 245 VAL A N 1
ATOM 1882 C CA . VAL A 1 245 ? 35.838 25.213 -34.019 1.00 52.94 245 VAL A CA 1
ATOM 1883 C C . VAL A 1 245 ? 35.795 26.340 -35.071 1.00 52.94 245 VAL A C 1
ATOM 1885 O O . VAL A 1 245 ? 36.692 26.459 -35.901 1.00 52.94 245 VAL A O 1
ATOM 1888 N N . ALA A 1 246 ? 34.818 27.252 -35.008 1.00 51.72 246 ALA A N 1
ATOM 1889 C CA . ALA A 1 246 ? 34.700 28.389 -35.934 1.00 51.72 246 ALA A CA 1
ATOM 1890 C C . ALA A 1 246 ? 35.410 29.682 -35.461 1.00 51.72 246 ALA A C 1
ATOM 1892 O O . ALA A 1 246 ? 35.210 30.746 -36.046 1.00 51.72 246 ALA A O 1
ATOM 1893 N N . GLY A 1 247 ? 36.241 29.608 -34.413 1.00 48.78 247 GLY A N 1
ATOM 1894 C CA . GLY A 1 247 ? 36.853 30.764 -33.743 1.00 48.78 247 GLY A CA 1
ATOM 1895 C C . GLY A 1 247 ? 38.330 31.040 -34.045 1.00 48.78 247 GLY A C 1
ATOM 1896 O O . GLY A 1 247 ? 38.938 31.831 -33.331 1.00 48.78 247 GLY A O 1
ATOM 1897 N N . ALA A 1 248 ? 38.939 30.418 -35.058 1.00 51.44 248 ALA A N 1
ATOM 1898 C CA . ALA A 1 248 ? 40.312 30.747 -35.446 1.00 51.44 248 ALA A CA 1
ATOM 1899 C C . ALA A 1 248 ? 40.483 30.696 -36.969 1.00 51.44 248 ALA A C 1
ATOM 1901 O O . ALA A 1 248 ? 40.328 29.652 -37.591 1.00 51.44 248 ALA A O 1
ATOM 1902 N N . ASN A 1 249 ? 40.848 31.843 -37.545 1.00 52.56 249 ASN A N 1
ATOM 1903 C CA . ASN A 1 249 ? 41.135 32.098 -38.959 1.00 52.56 249 ASN A CA 1
ATOM 1904 C C . ASN A 1 249 ? 39.942 32.177 -39.923 1.00 52.56 249 ASN A C 1
ATOM 1906 O O . ASN A 1 249 ? 39.659 31.243 -40.672 1.00 52.56 249 ASN A O 1
ATOM 1910 N N . ARG A 1 250 ? 39.414 33.398 -40.105 1.00 41.28 250 ARG A N 1
ATOM 1911 C CA . ARG A 1 250 ? 39.267 33.918 -41.474 1.00 41.28 250 ARG A CA 1
ATOM 1912 C C . ARG A 1 250 ? 39.314 35.439 -41.571 1.00 41.28 250 ARG A C 1
ATOM 1914 O O . ARG A 1 250 ? 38.392 36.165 -41.219 1.00 41.28 250 ARG A O 1
ATOM 1921 N N . VAL A 1 251 ? 40.446 35.864 -42.117 1.00 47.84 251 VAL A N 1
ATOM 1922 C CA . VAL A 1 251 ? 40.734 37.152 -42.731 1.00 47.84 251 VAL A CA 1
ATOM 1923 C C . VAL A 1 251 ? 39.695 37.475 -43.815 1.00 47.84 251 VAL A C 1
ATOM 1925 O O . VAL A 1 251 ? 39.269 36.603 -44.574 1.00 47.84 251 VAL A O 1
ATOM 1928 N N . LYS A 1 252 ? 39.313 38.757 -43.847 1.00 58.50 252 LYS A N 1
ATOM 1929 C CA . LYS A 1 252 ? 38.597 39.482 -44.908 1.00 58.50 252 LYS A CA 1
ATOM 1930 C C . LYS A 1 252 ? 38.960 38.976 -46.308 1.00 58.50 252 LYS A C 1
ATOM 1932 O O . LYS A 1 252 ? 40.139 38.887 -46.594 1.00 58.50 252 LYS A O 1
ATOM 1937 N N . TYR A 1 253 ? 37.967 38.729 -47.165 1.00 42.88 253 TYR A N 1
ATOM 1938 C CA . TYR A 1 253 ? 37.774 39.346 -48.493 1.00 42.88 253 TYR A CA 1
ATOM 1939 C C . TYR A 1 253 ? 36.562 38.703 -49.194 1.00 42.88 253 TYR A C 1
ATOM 1941 O O . TYR A 1 253 ? 36.409 37.487 -49.195 1.00 42.88 253 TYR A O 1
ATOM 1949 N N . GLY A 1 254 ? 35.751 39.541 -49.848 1.00 42.72 254 GLY A N 1
ATOM 1950 C CA . GLY A 1 254 ? 35.159 39.202 -51.148 1.00 42.72 254 GLY A CA 1
ATOM 1951 C C . GLY A 1 254 ? 33.805 38.486 -51.175 1.00 42.72 254 GLY A C 1
ATOM 1952 O O . GLY A 1 254 ? 33.735 37.270 -51.272 1.00 42.72 254 GLY A O 1
ATOM 1953 N N . LEU A 1 255 ? 32.737 39.289 -51.156 1.00 52.47 255 LEU A N 1
ATOM 1954 C CA . LEU A 1 255 ? 31.677 39.365 -52.178 1.00 52.47 255 LEU A CA 1
ATOM 1955 C C . LEU A 1 255 ? 31.337 38.116 -53.035 1.00 52.47 255 LEU A C 1
ATOM 1957 O O . LEU A 1 255 ? 32.170 37.563 -53.741 1.00 52.47 255 LEU A O 1
ATOM 1961 N N . PHE A 1 256 ? 30.023 37.851 -53.097 1.00 51.00 256 PHE A N 1
ATOM 1962 C CA . PHE A 1 256 ? 29.281 36.993 -54.036 1.00 51.00 256 PHE A CA 1
ATOM 1963 C C . PHE A 1 256 ? 29.385 35.464 -53.884 1.00 51.00 256 PHE A C 1
ATOM 1965 O O . PHE A 1 256 ? 30.146 34.790 -54.570 1.00 51.00 256 PHE A O 1
ATOM 1972 N N . ARG A 1 257 ? 28.411 34.887 -53.164 1.00 38.50 257 ARG A N 1
ATOM 1973 C CA . ARG A 1 257 ? 27.569 33.800 -53.703 1.00 38.50 257 ARG A CA 1
ATOM 1974 C C . ARG A 1 257 ? 26.334 33.589 -52.828 1.00 38.50 257 ARG A C 1
ATOM 1976 O O . ARG A 1 257 ? 26.439 33.417 -51.620 1.00 38.50 257 ARG A O 1
ATOM 1983 N N . ARG A 1 258 ? 25.159 33.611 -53.465 1.00 42.50 258 ARG A N 1
ATOM 1984 C CA . ARG A 1 258 ? 23.859 33.300 -52.853 1.00 42.50 258 ARG A CA 1
ATOM 1985 C C . ARG A 1 258 ? 23.921 31.944 -52.129 1.00 42.50 258 ARG A C 1
ATOM 1987 O O . ARG A 1 258 ? 24.344 30.972 -52.759 1.00 42.50 258 ARG A O 1
ATOM 1994 N N . PRO A 1 259 ? 23.454 31.836 -50.875 1.00 38.66 259 PRO A N 1
ATOM 1995 C CA . PRO A 1 259 ? 23.285 30.542 -50.239 1.00 38.66 259 PRO A CA 1
ATOM 1996 C C . PRO A 1 259 ? 22.070 29.851 -50.865 1.00 38.66 259 PRO A C 1
ATOM 1998 O O . PRO A 1 259 ? 20.927 30.267 -50.687 1.00 38.66 259 PRO A O 1
ATOM 2001 N N . ILE A 1 260 ? 22.324 28.786 -51.623 1.00 47.22 260 ILE A N 1
ATOM 2002 C CA . ILE A 1 260 ? 21.308 27.770 -51.893 1.00 47.22 260 ILE A CA 1
ATOM 2003 C C . ILE A 1 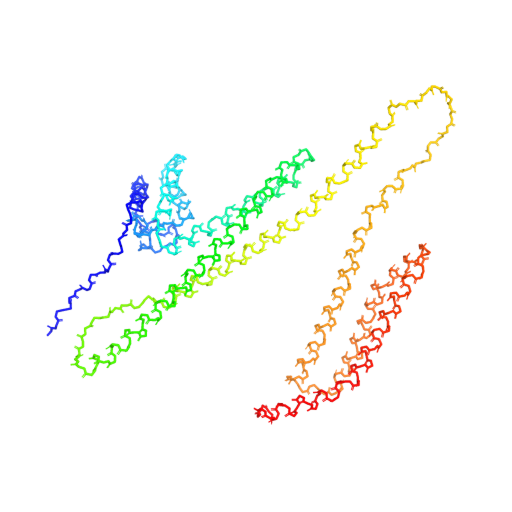260 ? 20.906 27.217 -50.524 1.00 47.22 260 ILE A C 1
ATOM 2005 O O . ILE A 1 260 ? 21.753 26.773 -49.751 1.00 47.22 260 ILE A O 1
ATOM 2009 N N . SER A 1 261 ? 19.618 27.312 -50.215 1.00 47.56 261 SER A N 1
ATOM 2010 C CA . SER A 1 261 ? 19.003 26.906 -48.956 1.00 47.56 261 SER A CA 1
ATOM 2011 C C . SER A 1 261 ? 19.423 25.489 -48.539 1.00 47.56 261 SER A C 1
ATOM 2013 O O . SER A 1 261 ? 18.893 24.494 -49.036 1.00 47.56 261 SER A O 1
ATOM 2015 N N . ALA A 1 262 ? 20.337 25.397 -47.572 1.00 46.62 262 ALA A N 1
ATOM 2016 C CA . ALA A 1 262 ? 20.724 24.155 -46.902 1.00 46.62 262 ALA A CA 1
ATOM 2017 C C . ALA A 1 262 ? 19.697 23.701 -45.837 1.00 46.62 262 ALA A C 1
ATOM 2019 O O . ALA A 1 262 ? 19.939 22.759 -45.087 1.00 46.62 262 ALA A O 1
ATOM 2020 N N . SER A 1 263 ? 18.513 24.319 -45.798 1.00 47.03 263 SER A N 1
ATOM 2021 C CA . SER A 1 263 ? 17.399 23.983 -44.897 1.00 47.03 263 SER A CA 1
ATOM 2022 C C . SER A 1 263 ? 16.690 22.668 -45.261 1.00 47.03 263 SER A C 1
ATOM 2024 O O . SER A 1 263 ? 15.825 22.200 -44.524 1.00 47.03 263 SER A O 1
ATOM 2026 N N . GLY A 1 264 ? 17.044 22.056 -46.396 1.00 43.41 264 GLY A N 1
ATOM 2027 C CA . GLY A 1 264 ? 16.462 20.798 -46.860 1.00 43.41 264 GLY A CA 1
ATOM 2028 C C . GLY A 1 264 ? 17.154 19.537 -46.340 1.00 43.41 264 GLY A C 1
ATOM 2029 O O . GLY A 1 264 ? 16.542 18.480 -46.388 1.00 43.41 264 GLY A O 1
ATOM 2030 N N . ALA A 1 265 ? 18.395 19.606 -45.840 1.00 46.25 265 ALA A N 1
ATOM 2031 C CA . ALA A 1 265 ? 19.192 18.408 -45.535 1.00 46.25 265 ALA A CA 1
ATOM 2032 C C . ALA A 1 265 ? 19.048 17.898 -44.087 1.00 46.25 265 ALA A C 1
ATOM 2034 O O . ALA A 1 265 ? 19.240 16.708 -43.833 1.00 46.25 265 ALA A O 1
ATOM 2035 N N . LEU A 1 266 ? 18.656 18.760 -43.143 1.00 46.84 266 LEU A N 1
ATOM 2036 C CA . LEU A 1 266 ? 18.553 18.394 -41.723 1.00 46.84 266 LEU A CA 1
ATOM 2037 C C . LEU A 1 266 ? 17.202 17.766 -41.335 1.00 46.84 266 LEU A C 1
ATOM 2039 O O . LEU A 1 266 ? 17.148 17.014 -40.367 1.00 46.84 266 LEU A O 1
ATOM 2043 N N . ARG A 1 267 ? 16.132 17.942 -42.131 1.00 44.59 267 ARG A N 1
ATOM 2044 C CA . ARG A 1 267 ? 14.844 17.252 -41.887 1.00 44.59 267 ARG A CA 1
ATOM 2045 C C . ARG A 1 267 ? 14.858 15.753 -42.222 1.00 44.59 267 ARG A C 1
ATOM 2047 O O . ARG A 1 267 ? 14.022 15.015 -41.714 1.00 44.59 267 ARG A O 1
ATOM 2054 N N . TRP A 1 268 ? 15.815 15.266 -43.018 1.00 45.81 268 TRP A N 1
ATOM 2055 C CA . TRP A 1 268 ? 15.831 13.858 -43.456 1.00 45.81 268 TRP A CA 1
ATOM 2056 C C . TRP A 1 268 ? 16.530 12.890 -42.497 1.00 45.81 268 TRP A C 1
ATOM 2058 O O . TRP A 1 268 ? 16.377 11.677 -42.658 1.00 45.81 268 TRP A O 1
ATOM 2068 N N . LYS A 1 269 ? 17.298 13.378 -41.512 1.00 47.91 269 LYS A N 1
ATOM 2069 C CA . LYS A 1 269 ? 17.980 12.497 -40.546 1.00 47.91 269 LYS A CA 1
ATOM 2070 C C . LYS A 1 269 ? 17.092 12.091 -39.367 1.00 47.91 269 LYS A C 1
ATOM 2072 O O . LYS A 1 269 ? 17.268 10.992 -38.856 1.00 47.91 269 LYS A O 1
ATOM 2077 N N . GLN A 1 270 ? 16.091 12.896 -39.011 1.00 48.16 270 GLN A N 1
ATOM 2078 C CA . GLN A 1 270 ? 15.201 12.621 -37.872 1.00 48.16 270 GLN A CA 1
ATOM 2079 C C . GLN A 1 270 ? 13.956 11.785 -38.227 1.00 48.16 270 GLN A C 1
ATOM 2081 O O . GLN A 1 270 ? 13.275 11.290 -37.338 1.00 48.16 270 GLN A O 1
ATOM 2086 N N . GLN A 1 271 ? 13.675 11.561 -39.517 1.00 48.09 271 GLN A N 1
ATOM 2087 C CA . GLN A 1 271 ? 12.524 10.764 -39.975 1.00 48.09 271 GLN A CA 1
ATOM 2088 C C . GLN A 1 271 ? 12.798 9.252 -40.093 1.00 48.09 271 GLN A C 1
ATOM 2090 O O . GLN A 1 271 ? 11.865 8.469 -40.260 1.00 48.09 271 GLN A O 1
ATOM 2095 N N . ARG A 1 272 ? 14.065 8.820 -40.008 1.00 49.50 272 ARG A N 1
ATOM 2096 C CA . ARG A 1 272 ? 14.440 7.399 -40.103 1.00 49.50 272 ARG A CA 1
ATOM 2097 C C . ARG A 1 272 ? 13.989 6.521 -38.922 1.00 49.50 272 ARG A C 1
ATOM 2099 O O . ARG A 1 272 ? 13.528 5.420 -39.213 1.00 49.50 272 ARG A O 1
ATOM 2106 N N . PRO A 1 273 ? 14.075 6.936 -37.639 1.00 51.62 273 PRO A N 1
ATOM 2107 C CA . PRO A 1 273 ? 13.682 6.049 -36.543 1.00 51.62 273 PRO A CA 1
ATOM 2108 C C . PRO A 1 273 ? 12.175 5.768 -36.559 1.00 51.62 273 PRO A C 1
ATOM 2110 O O . PRO A 1 273 ? 11.777 4.612 -36.466 1.00 51.62 273 PRO A O 1
ATOM 2113 N N . LEU A 1 274 ? 11.340 6.783 -36.809 1.00 53.16 274 LEU A N 1
ATOM 2114 C CA . LEU A 1 274 ? 9.878 6.632 -36.854 1.00 53.16 274 LEU A CA 1
ATOM 2115 C C . LEU A 1 274 ? 9.396 5.649 -37.931 1.00 53.16 274 LEU A C 1
ATOM 2117 O O . LEU A 1 274 ? 8.411 4.948 -37.716 1.00 53.16 274 LEU A O 1
ATOM 2121 N N . GLN A 1 275 ? 10.090 5.556 -39.069 1.00 55.94 275 GLN A N 1
ATOM 2122 C CA . GLN A 1 275 ? 9.739 4.571 -40.093 1.00 55.94 275 GLN A CA 1
ATOM 2123 C C . GLN A 1 275 ? 10.149 3.154 -39.681 1.00 55.94 275 GLN A C 1
ATOM 2125 O O . GLN A 1 275 ? 9.359 2.236 -39.843 1.00 55.94 275 GLN A O 1
ATOM 2130 N N . ILE A 1 276 ? 11.328 2.944 -39.090 1.00 59.75 276 ILE A N 1
ATOM 2131 C CA . ILE A 1 276 ? 11.747 1.591 -38.675 1.00 59.75 276 ILE A CA 1
ATOM 2132 C C . ILE A 1 276 ? 10.766 1.006 -37.642 1.00 59.75 276 ILE A C 1
ATOM 2134 O O . ILE A 1 276 ? 10.406 -0.168 -37.745 1.00 59.75 276 ILE A O 1
ATOM 2138 N N . TYR A 1 277 ? 10.261 1.833 -36.720 1.00 61.06 277 TYR A N 1
ATOM 2139 C CA . TYR A 1 277 ? 9.267 1.406 -35.730 1.00 61.06 277 TYR A CA 1
ATOM 2140 C C . TYR A 1 277 ? 7.882 1.110 -36.325 1.00 61.06 277 TYR A C 1
ATOM 2142 O O . TYR A 1 277 ? 7.194 0.216 -35.836 1.00 61.06 277 TYR A O 1
ATOM 2150 N N . SER A 1 278 ? 7.463 1.794 -37.397 1.00 72.62 278 SER A N 1
ATOM 2151 C CA . SER A 1 278 ? 6.179 1.479 -38.039 1.00 72.62 278 SER A CA 1
ATOM 2152 C C . SER A 1 278 ? 6.226 0.167 -38.829 1.00 72.62 278 SER A C 1
ATOM 2154 O O . SER A 1 278 ? 5.249 -0.581 -38.833 1.00 72.62 278 SER A O 1
ATOM 2156 N N . TRP A 1 279 ? 7.374 -0.163 -39.433 1.00 68.31 279 TRP A N 1
ATOM 2157 C CA . TRP A 1 279 ? 7.577 -1.438 -40.127 1.00 68.31 279 TRP A CA 1
ATOM 2158 C C . TRP A 1 279 ? 7.627 -2.620 -39.161 1.00 68.31 279 TRP A C 1
ATOM 2160 O O . TRP A 1 279 ? 6.971 -3.631 -39.408 1.00 68.31 279 TRP A O 1
ATOM 2170 N N . SER A 1 280 ? 8.350 -2.497 -38.044 1.00 71.19 280 SER A N 1
ATOM 2171 C CA . SER A 1 280 ? 8.385 -3.564 -37.041 1.00 71.19 280 SER A CA 1
ATOM 2172 C C . SER A 1 280 ? 7.009 -3.787 -36.411 1.00 71.19 280 SER A C 1
ATOM 2174 O O . SER A 1 280 ? 6.594 -4.935 -36.287 1.00 71.19 280 SER A O 1
ATOM 2176 N N . ALA A 1 281 ? 6.256 -2.721 -36.117 1.00 70.50 281 ALA A N 1
ATOM 2177 C CA . ALA A 1 281 ? 4.891 -2.826 -35.603 1.00 70.50 281 ALA A CA 1
ATOM 2178 C C . ALA A 1 281 ? 3.927 -3.500 -36.596 1.00 70.50 281 ALA A C 1
ATOM 2180 O O . ALA A 1 281 ? 3.115 -4.328 -36.185 1.00 70.50 281 ALA A O 1
ATOM 2181 N N . ALA A 1 282 ? 4.035 -3.202 -37.896 1.00 72.75 282 ALA A N 1
ATOM 2182 C CA . ALA A 1 282 ? 3.212 -3.832 -38.932 1.00 72.75 282 ALA A CA 1
ATOM 2183 C C . ALA A 1 282 ? 3.544 -5.323 -39.133 1.00 72.75 282 ALA A C 1
ATOM 2185 O O . ALA A 1 282 ? 2.648 -6.146 -39.317 1.00 72.75 282 ALA A O 1
ATOM 2186 N N . VAL A 1 283 ? 4.827 -5.693 -39.066 1.00 74.50 283 VAL A N 1
ATOM 2187 C CA . VAL A 1 283 ? 5.245 -7.103 -39.135 1.00 74.50 283 VAL A CA 1
ATOM 2188 C C . VAL A 1 283 ? 4.784 -7.857 -37.889 1.00 74.50 283 VAL A C 1
ATOM 2190 O O . VAL A 1 283 ? 4.271 -8.972 -37.999 1.00 74.50 283 VAL A O 1
ATOM 2193 N N . LEU A 1 284 ? 4.902 -7.245 -36.707 1.00 73.00 284 LEU A N 1
ATOM 2194 C CA . LEU A 1 284 ? 4.461 -7.857 -35.456 1.00 73.00 284 LEU A CA 1
ATOM 2195 C C . LEU A 1 284 ? 2.941 -8.067 -35.446 1.00 73.00 284 LEU A C 1
ATOM 2197 O O . LEU A 1 284 ? 2.482 -9.162 -35.131 1.00 73.00 284 LEU A O 1
ATOM 2201 N N . SER A 1 285 ? 2.160 -7.058 -35.849 1.00 70.06 285 SER A N 1
ATOM 2202 C CA . SER A 1 285 ? 0.696 -7.155 -35.902 1.00 70.06 285 SER A CA 1
ATOM 2203 C C . SER A 1 285 ? 0.226 -8.192 -36.921 1.00 70.06 285 SER A C 1
ATOM 2205 O O . SER A 1 285 ? -0.670 -8.978 -36.618 1.00 70.06 285 SER A O 1
ATOM 2207 N N . SER A 1 286 ? 0.880 -8.277 -38.084 1.00 75.75 286 SER A N 1
ATOM 2208 C CA . SER A 1 286 ? 0.615 -9.321 -39.078 1.00 75.75 286 SER A CA 1
ATOM 2209 C C . SER A 1 286 ? 0.931 -10.719 -38.538 1.00 75.75 286 SER A C 1
ATOM 2211 O O . SER A 1 286 ? 0.139 -11.642 -38.719 1.00 75.75 286 SER A O 1
ATOM 2213 N N . THR A 1 287 ? 2.037 -10.876 -37.807 1.00 73.31 287 THR A N 1
ATOM 2214 C CA . THR A 1 287 ? 2.431 -12.166 -37.219 1.00 73.31 287 THR A CA 1
ATOM 2215 C C . THR A 1 287 ? 1.437 -12.614 -36.144 1.00 73.31 287 THR A C 1
ATOM 2217 O O . THR A 1 287 ? 1.008 -13.767 -36.145 1.00 73.31 287 THR A O 1
ATOM 2220 N N . VAL A 1 288 ? 1.005 -11.694 -35.275 1.00 71.19 288 VAL A N 1
ATOM 2221 C CA . VAL A 1 2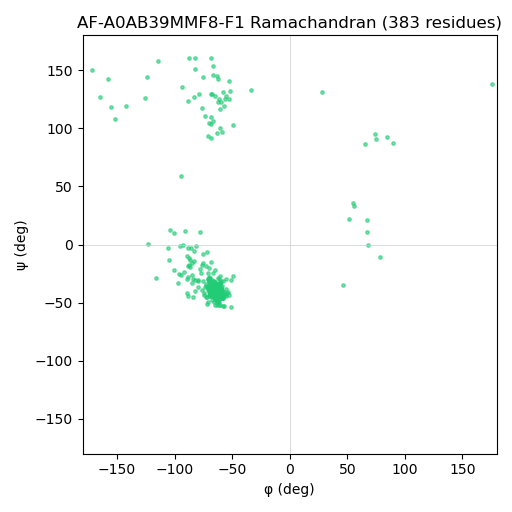88 ? -0.023 -11.951 -34.251 1.00 71.19 288 VAL A CA 1
ATOM 2222 C C . VAL A 1 288 ? -1.363 -12.313 -34.893 1.00 71.19 288 VAL A C 1
ATOM 2224 O O . VAL A 1 288 ? -2.021 -13.245 -34.437 1.00 71.19 288 VAL A O 1
ATOM 2227 N N . LEU A 1 289 ? -1.750 -11.639 -35.981 1.00 77.00 289 LEU A N 1
ATOM 2228 C CA . LEU A 1 289 ? -2.965 -11.969 -36.728 1.00 77.00 289 LEU A CA 1
ATOM 2229 C C . LEU A 1 289 ? -2.904 -13.400 -37.288 1.00 77.00 289 LEU A C 1
ATOM 2231 O O . LEU A 1 289 ? -3.860 -14.156 -37.133 1.00 77.00 289 LEU A O 1
ATOM 2235 N N . CYS A 1 290 ? -1.772 -13.796 -37.879 1.00 77.00 290 CYS A N 1
ATOM 2236 C CA . CYS A 1 290 ? -1.566 -15.148 -38.402 1.00 77.00 290 CYS A CA 1
ATOM 2237 C C . CYS A 1 290 ? -1.599 -16.217 -37.297 1.00 77.00 290 CYS A C 1
ATOM 2239 O O . CYS A 1 290 ? -2.218 -17.264 -37.483 1.00 77.00 290 CYS A O 1
ATOM 2241 N N . LEU A 1 291 ? -0.981 -15.952 -36.140 1.00 74.38 291 LEU A N 1
ATOM 2242 C CA . LEU A 1 291 ? -1.018 -16.846 -34.975 1.00 74.38 291 LEU A CA 1
ATOM 2243 C C . LEU A 1 291 ? -2.433 -16.994 -34.410 1.00 74.38 291 LEU A C 1
ATOM 2245 O O . LEU A 1 291 ? -2.865 -18.114 -34.153 1.00 74.38 291 LEU A O 1
ATOM 2249 N N . ASN A 1 292 ? -3.174 -15.892 -34.274 1.00 71.50 292 ASN A N 1
ATOM 2250 C CA . ASN A 1 292 ? -4.560 -15.921 -33.809 1.00 71.50 292 ASN A CA 1
ATOM 2251 C C . ASN A 1 292 ? -5.469 -16.659 -34.792 1.00 71.50 292 ASN A C 1
ATOM 2253 O O . ASN A 1 292 ? -6.319 -17.437 -34.369 1.00 71.50 292 ASN A O 1
ATOM 2257 N N . LEU A 1 293 ? -5.260 -16.479 -36.0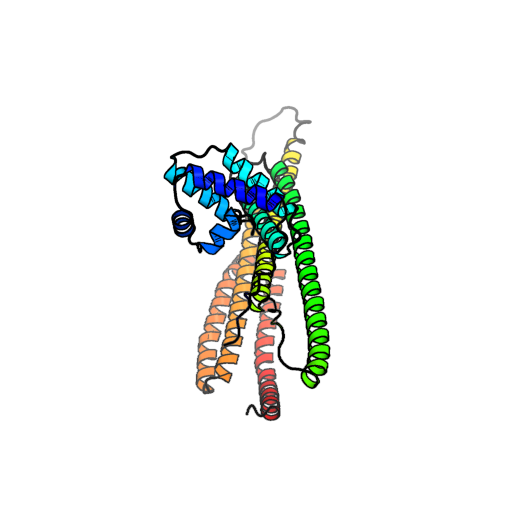98 1.00 74.19 293 LEU A N 1
ATOM 2258 C CA . LEU A 1 293 ? -6.008 -17.207 -37.117 1.00 74.19 293 LEU A CA 1
ATOM 2259 C C . LEU A 1 293 ? -5.706 -18.711 -37.063 1.00 74.19 293 LEU A C 1
ATOM 2261 O O . LEU A 1 293 ? -6.626 -19.523 -37.123 1.00 74.19 293 LEU A O 1
ATOM 2265 N N . ALA A 1 294 ? -4.437 -19.091 -36.896 1.00 72.81 294 ALA A N 1
ATOM 2266 C CA . ALA A 1 294 ? -4.036 -20.488 -36.754 1.00 72.81 294 ALA A CA 1
ATOM 2267 C C . ALA A 1 294 ? -4.606 -21.124 -35.474 1.00 72.81 294 ALA A C 1
ATOM 2269 O O . ALA A 1 294 ? -5.129 -22.238 -35.521 1.00 72.81 294 ALA A O 1
ATOM 2270 N N . ALA A 1 295 ? -4.561 -20.404 -34.349 1.00 69.69 295 ALA A N 1
ATOM 2271 C CA . ALA A 1 295 ? -5.125 -20.847 -33.078 1.00 69.69 295 ALA A CA 1
ATOM 2272 C C . ALA A 1 295 ? -6.652 -20.990 -33.149 1.00 69.69 295 ALA A C 1
ATOM 2274 O O . ALA A 1 295 ? -7.190 -21.988 -32.672 1.00 69.69 295 ALA A O 1
ATOM 2275 N N . PHE A 1 296 ? -7.339 -20.046 -33.800 1.00 72.88 296 PHE A N 1
ATOM 2276 C CA . PHE A 1 296 ? -8.781 -20.097 -34.045 1.00 72.88 296 PHE A CA 1
ATOM 2277 C C . PHE A 1 296 ? -9.163 -21.300 -34.914 1.00 72.88 296 PHE A C 1
ATOM 2279 O O . PHE A 1 296 ? -10.068 -22.054 -34.578 1.00 72.88 296 PHE A O 1
ATOM 2286 N N . VAL A 1 297 ? -8.422 -21.556 -35.996 1.00 70.62 297 VAL A N 1
ATOM 2287 C CA . VAL A 1 297 ? -8.649 -22.738 -36.843 1.00 70.62 297 VAL A CA 1
ATOM 2288 C C . VAL A 1 297 ? -8.415 -24.039 -36.065 1.00 70.62 297 VAL A C 1
ATOM 2290 O O . VAL A 1 297 ? -9.175 -24.995 -36.228 1.00 70.62 297 VAL A O 1
ATOM 2293 N N . ALA A 1 298 ? -7.399 -24.084 -35.198 1.00 69.25 298 ALA A N 1
ATOM 2294 C CA . ALA A 1 298 ? -7.120 -25.249 -34.362 1.00 69.25 298 ALA A CA 1
ATOM 2295 C C . ALA A 1 298 ? -8.222 -25.503 -33.317 1.00 69.25 298 ALA A C 1
ATOM 2297 O O . ALA A 1 298 ? -8.629 -26.649 -33.136 1.00 69.25 298 ALA A O 1
ATOM 2298 N N . THR A 1 299 ? -8.734 -24.447 -32.677 1.00 67.44 299 THR A N 1
ATOM 2299 C CA . THR A 1 299 ? -9.802 -24.534 -31.664 1.00 67.44 299 THR A CA 1
ATOM 2300 C C . THR A 1 299 ? -11.162 -24.842 -32.286 1.00 67.44 299 THR A C 1
ATOM 2302 O O . THR A 1 299 ? -11.829 -25.777 -31.854 1.00 67.44 299 THR A O 1
ATOM 2305 N N . CYS A 1 300 ? -11.547 -24.181 -33.382 1.00 67.62 300 CYS A N 1
ATOM 2306 C CA . CYS A 1 300 ? -12.806 -24.489 -34.070 1.00 67.62 300 CYS A CA 1
ATOM 2307 C C . CYS A 1 300 ? -12.852 -25.928 -34.604 1.00 67.62 300 CYS A C 1
ATOM 2309 O O . CYS A 1 300 ? -13.912 -26.557 -34.587 1.00 67.62 300 CYS A O 1
ATOM 2311 N N . ARG A 1 301 ? -11.711 -26.490 -35.031 1.00 64.06 301 ARG A N 1
ATOM 2312 C CA . ARG A 1 301 ? -11.630 -27.895 -35.458 1.00 64.06 301 ARG A CA 1
ATOM 2313 C C . ARG A 1 301 ? -11.889 -28.880 -34.313 1.00 64.06 301 ARG A C 1
ATOM 2315 O O . ARG A 1 301 ? -12.390 -29.968 -34.589 1.00 64.06 301 ARG A O 1
ATOM 2322 N N . ALA A 1 302 ? -11.539 -28.524 -33.078 1.00 65.56 302 ALA A N 1
ATOM 2323 C CA . ALA A 1 302 ? -11.748 -29.377 -31.913 1.00 65.56 302 ALA A CA 1
ATOM 2324 C C . ALA A 1 302 ? -13.219 -29.394 -31.467 1.00 65.56 302 ALA A C 1
ATOM 2326 O O . ALA A 1 302 ? -13.738 -30.465 -31.168 1.00 65.56 302 ALA A O 1
ATOM 2327 N N . ASP A 1 303 ? -13.902 -28.245 -31.511 1.00 61.41 303 ASP A N 1
ATOM 2328 C CA . ASP A 1 303 ? -15.179 -28.093 -30.798 1.00 61.41 303 ASP A CA 1
ATOM 2329 C C . ASP A 1 303 ? -16.443 -28.222 -31.659 1.00 61.41 303 ASP A C 1
ATOM 2331 O O . ASP A 1 303 ? -17.514 -28.495 -31.126 1.00 61.41 303 ASP A O 1
ATOM 2335 N N . THR A 1 304 ? -16.375 -28.021 -32.981 1.00 55.31 304 THR A N 1
ATOM 2336 C CA . THR A 1 304 ? -17.610 -27.765 -33.764 1.00 55.31 304 THR A CA 1
ATOM 2337 C C . THR A 1 304 ? -17.883 -28.712 -34.927 1.00 55.31 304 THR A C 1
ATOM 2339 O O . THR A 1 304 ? -18.898 -28.559 -35.600 1.00 55.31 304 THR A O 1
ATOM 2342 N N . GLY A 1 305 ? -17.030 -29.712 -35.178 1.00 62.16 305 GLY A N 1
ATOM 2343 C CA . GLY A 1 305 ? -17.273 -30.669 -36.266 1.00 62.16 305 GLY A CA 1
ATOM 2344 C C . GLY A 1 305 ? -17.446 -29.993 -37.633 1.00 62.16 305 GLY A C 1
ATOM 2345 O O . GLY A 1 305 ? -18.229 -30.465 -38.457 1.00 62.16 305 GLY A O 1
ATOM 2346 N N . LEU A 1 306 ? -16.751 -28.868 -37.865 1.00 64.25 306 LEU A N 1
ATOM 2347 C CA . LEU A 1 306 ? -16.817 -28.131 -39.126 1.00 64.25 306 LEU A CA 1
ATOM 2348 C C . LEU A 1 306 ? -16.536 -29.076 -40.298 1.00 64.25 306 LEU A C 1
ATOM 2350 O O . LEU A 1 306 ? -15.500 -29.748 -40.352 1.00 64.25 306 LEU A O 1
ATOM 2354 N N . THR A 1 307 ? -17.458 -29.107 -41.257 1.00 74.25 307 THR A N 1
ATOM 2355 C CA . THR A 1 307 ? -17.281 -29.908 -42.469 1.00 74.25 307 THR A CA 1
ATOM 2356 C C . THR A 1 307 ? -16.077 -29.388 -43.255 1.00 74.25 307 THR A C 1
ATOM 2358 O O . THR A 1 307 ? -15.811 -28.183 -43.295 1.00 74.25 307 THR A O 1
ATOM 2361 N N . LEU A 1 308 ? -15.341 -30.291 -43.913 1.00 69.19 308 LEU A N 1
ATOM 2362 C CA . LEU A 1 308 ? -14.144 -29.955 -44.698 1.00 69.19 308 LEU A CA 1
ATOM 2363 C C . LEU A 1 308 ? -14.410 -28.807 -45.698 1.00 69.19 308 LEU A C 1
ATOM 2365 O O . LEU A 1 308 ? -13.524 -28.001 -45.966 1.00 69.19 308 LEU A O 1
ATOM 2369 N N . GLY A 1 309 ? -15.649 -28.700 -46.197 1.00 71.38 309 GLY A N 1
ATOM 2370 C CA . GLY A 1 309 ? -16.099 -27.637 -47.097 1.00 71.38 309 GLY A CA 1
ATOM 2371 C C . GLY A 1 309 ? -16.144 -26.241 -46.468 1.00 71.38 309 GLY A C 1
ATOM 2372 O O . GLY A 1 309 ? -15.774 -25.281 -47.135 1.00 71.38 309 GLY A O 1
ATOM 2373 N N . GLN A 1 310 ? -16.516 -26.103 -45.191 1.00 70.62 310 GLN A N 1
ATOM 2374 C CA . GLN A 1 310 ? -16.5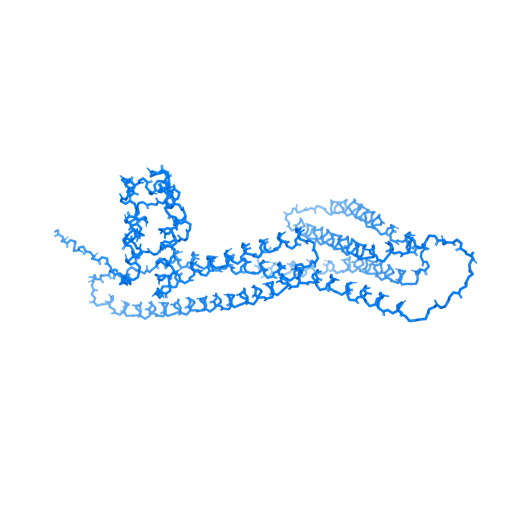21 -24.806 -44.495 1.00 70.62 310 GLN A CA 1
ATOM 2375 C C . GLN A 1 310 ? -15.103 -24.340 -44.157 1.00 70.62 310 GLN A C 1
ATOM 2377 O O . GLN A 1 310 ? -14.792 -23.159 -44.303 1.00 70.62 310 GLN A O 1
ATOM 2382 N N . LEU A 1 311 ? -14.218 -25.274 -43.796 1.00 72.12 311 LEU A N 1
ATOM 2383 C CA . LEU A 1 311 ? -12.793 -24.985 -43.632 1.00 72.12 311 LEU A CA 1
ATOM 2384 C C . LEU A 1 311 ? -12.176 -24.524 -44.961 1.00 72.12 311 LEU A C 1
ATOM 2386 O O . LEU A 1 311 ? -11.415 -23.561 -44.988 1.00 72.12 311 LEU A O 1
ATOM 2390 N N . ASN A 1 312 ? -12.543 -25.181 -46.067 1.00 71.81 312 ASN A N 1
ATOM 2391 C CA . ASN A 1 312 ? -12.057 -24.820 -47.393 1.00 71.81 312 ASN A CA 1
ATOM 2392 C C . ASN A 1 312 ? -12.613 -23.461 -47.846 1.00 71.81 312 ASN A C 1
ATOM 2394 O O . ASN A 1 312 ? -11.860 -22.639 -48.349 1.00 71.81 312 ASN A O 1
ATOM 2398 N N . ALA A 1 313 ? -13.893 -23.172 -47.594 1.00 72.12 313 ALA A N 1
ATOM 2399 C CA . ALA A 1 313 ? -14.483 -21.864 -47.877 1.00 72.12 313 ALA A CA 1
ATOM 2400 C C . ALA A 1 313 ? -13.791 -20.747 -47.081 1.00 72.12 313 ALA A C 1
ATOM 2402 O O . ALA A 1 313 ? -13.467 -19.709 -47.648 1.00 72.12 313 ALA A O 1
ATOM 2403 N N . TYR A 1 314 ? -13.492 -20.977 -45.800 1.00 71.00 314 TYR A N 1
ATOM 2404 C CA . TYR A 1 314 ? -12.786 -20.008 -44.962 1.00 71.00 314 TYR A CA 1
ATOM 2405 C C . TYR A 1 314 ? -11.330 -19.817 -45.403 1.00 71.00 314 TYR A C 1
ATOM 2407 O O . TYR A 1 314 ? -10.861 -18.686 -45.491 1.00 71.00 314 TYR A O 1
ATOM 2415 N N . ALA A 1 315 ? -10.627 -20.896 -45.758 1.00 73.12 315 ALA A N 1
ATOM 2416 C CA . ALA A 1 315 ? -9.284 -20.812 -46.324 1.00 73.12 315 ALA A CA 1
ATOM 2417 C C . ALA A 1 315 ? -9.286 -20.043 -47.654 1.00 73.12 315 ALA A C 1
ATOM 2419 O O . ALA A 1 315 ? -8.456 -19.163 -47.850 1.00 73.12 315 ALA A O 1
ATOM 2420 N N . VAL A 1 316 ? -10.253 -20.303 -48.535 1.00 73.88 316 VAL A N 1
ATOM 2421 C CA . VAL A 1 316 ? -10.373 -19.628 -49.834 1.00 73.88 316 VAL A CA 1
ATOM 2422 C C . VAL A 1 316 ? -10.786 -18.160 -49.692 1.00 73.88 316 VAL A C 1
ATOM 2424 O O . VAL A 1 316 ? -10.372 -17.355 -50.514 1.00 73.88 316 VAL A O 1
ATOM 2427 N N . LEU A 1 317 ? -11.549 -17.772 -48.665 1.00 74.56 317 LEU A N 1
ATOM 2428 C CA . LEU A 1 317 ? -11.975 -16.377 -48.471 1.00 74.56 317 LEU A CA 1
ATOM 2429 C C . LEU A 1 317 ? -10.985 -15.546 -47.655 1.00 74.56 317 LEU A C 1
ATOM 2431 O O . LEU A 1 317 ? -10.684 -14.410 -48.016 1.00 74.56 317 LEU A O 1
ATOM 2435 N N . VAL A 1 318 ? -10.475 -16.094 -46.555 1.00 73.69 318 VAL A N 1
ATOM 2436 C CA . VAL A 1 318 ? -9.673 -15.334 -45.589 1.00 73.69 318 VAL A CA 1
ATOM 2437 C C . VAL A 1 318 ? -8.210 -15.277 -46.001 1.00 73.69 318 VAL A C 1
ATOM 2439 O O . VAL A 1 318 ? -7.561 -14.252 -45.795 1.00 73.69 318 VAL A O 1
ATOM 2442 N N . PHE A 1 319 ? -7.689 -16.326 -46.644 1.00 73.88 319 PHE A N 1
ATOM 2443 C CA . PHE A 1 319 ? -6.294 -16.345 -47.076 1.00 73.88 319 PHE A CA 1
ATOM 2444 C C . PHE A 1 319 ? -5.980 -15.274 -48.135 1.00 73.88 319 PHE A C 1
ATOM 2446 O O . PHE A 1 319 ? -5.019 -14.534 -47.929 1.00 73.88 319 PHE A O 1
ATOM 2453 N N . PRO A 1 320 ? -6.773 -15.079 -49.212 1.00 76.75 320 PRO A N 1
ATOM 2454 C CA . PRO A 1 320 ? -6.501 -14.017 -50.184 1.00 76.75 320 PRO A CA 1
ATOM 2455 C C . PRO A 1 320 ? -6.661 -12.620 -49.590 1.00 76.75 320 PRO A C 1
ATOM 2457 O O . PRO A 1 320 ? -5.942 -11.705 -49.980 1.00 76.75 320 PRO A O 1
ATOM 2460 N N . LEU A 1 321 ? -7.575 -12.455 -48.630 1.00 73.94 321 LEU A N 1
ATOM 2461 C CA . LEU A 1 321 ? -7.817 -11.182 -47.951 1.00 73.94 321 LEU A CA 1
ATOM 2462 C C . LEU A 1 321 ? -6.633 -10.809 -47.049 1.00 73.94 321 LEU A C 1
ATOM 2464 O O . LEU A 1 321 ? -6.134 -9.686 -47.115 1.00 73.94 321 LEU A O 1
ATOM 2468 N N . ALA A 1 322 ? -6.117 -11.775 -46.284 1.00 75.00 322 ALA A N 1
ATOM 2469 C CA . ALA A 1 322 ? -4.897 -11.612 -45.498 1.00 75.00 322 ALA A CA 1
ATOM 2470 C C . ALA A 1 322 ? -3.677 -11.349 -46.396 1.00 75.00 322 ALA A C 1
ATOM 2472 O O . ALA A 1 322 ? -2.891 -10.443 -46.125 1.00 75.00 322 ALA A O 1
ATOM 2473 N N . LEU A 1 323 ? -3.551 -12.081 -47.506 1.00 77.31 323 LEU A N 1
ATOM 2474 C CA . LEU A 1 323 ? -2.456 -11.915 -48.462 1.00 77.31 323 LEU A CA 1
ATOM 2475 C C . LEU A 1 323 ? -2.525 -10.548 -49.163 1.00 77.31 323 LEU A C 1
ATOM 2477 O O . LEU A 1 323 ? -1.501 -9.885 -49.316 1.00 77.31 323 LEU A O 1
ATOM 2481 N N . GLY A 1 324 ? -3.727 -10.073 -49.499 1.00 79.88 324 GLY A N 1
ATOM 2482 C CA . GLY A 1 324 ? -3.973 -8.733 -50.031 1.00 79.88 324 GLY A CA 1
ATOM 2483 C C . GLY A 1 324 ? -3.614 -7.624 -49.040 1.00 79.88 324 GLY A C 1
ATOM 2484 O O . GLY A 1 324 ? -2.951 -6.658 -49.420 1.00 79.88 324 GLY A O 1
ATOM 2485 N N . LEU A 1 325 ? -3.965 -7.783 -47.761 1.00 76.00 325 LEU A N 1
ATOM 2486 C CA . LEU A 1 325 ? -3.583 -6.849 -46.696 1.00 76.00 325 LEU A CA 1
ATOM 2487 C C . LEU A 1 325 ? -2.064 -6.823 -46.473 1.00 76.00 325 LEU A C 1
ATOM 2489 O O . LEU A 1 325 ? -1.476 -5.744 -46.378 1.00 76.00 325 LEU A O 1
ATOM 2493 N N . CYS A 1 326 ? -1.407 -7.985 -46.467 1.00 77.50 326 CYS A N 1
ATOM 2494 C CA . CYS A 1 326 ? 0.051 -8.070 -46.400 1.00 77.50 326 CYS A CA 1
ATOM 2495 C C . CYS A 1 326 ? 0.712 -7.396 -47.611 1.00 77.50 326 CYS A C 1
ATOM 2497 O O . CYS A 1 326 ? 1.643 -6.611 -47.439 1.00 77.50 326 CYS A O 1
ATOM 2499 N N . LEU A 1 327 ? 0.215 -7.633 -48.830 1.00 80.06 327 LEU A N 1
ATOM 2500 C CA . LEU A 1 327 ? 0.725 -6.971 -50.034 1.00 80.06 327 LEU A CA 1
ATOM 2501 C C . LEU A 1 327 ? 0.521 -5.453 -49.980 1.00 80.06 327 LEU A C 1
ATOM 2503 O O . LEU A 1 327 ? 1.444 -4.716 -50.325 1.00 80.06 327 LEU A O 1
ATOM 2507 N N . MET A 1 328 ? -0.629 -4.971 -49.498 1.00 80.94 328 MET A N 1
ATOM 2508 C CA . MET A 1 328 ? -0.875 -3.537 -49.316 1.00 80.94 328 MET A CA 1
ATOM 2509 C C . MET A 1 328 ? 0.055 -2.897 -48.282 1.00 80.94 328 MET A C 1
ATOM 2511 O O . MET A 1 328 ? 0.480 -1.762 -48.485 1.00 80.94 328 MET A O 1
ATOM 2515 N N . LEU A 1 329 ? 0.418 -3.610 -47.214 1.00 74.44 329 LEU A N 1
ATOM 2516 C CA . LEU A 1 329 ? 1.379 -3.124 -46.217 1.00 74.44 329 LEU A CA 1
ATOM 2517 C C . LEU A 1 329 ? 2.819 -3.112 -46.748 1.00 74.44 329 LEU A C 1
ATOM 2519 O O . LEU A 1 329 ? 3.587 -2.201 -46.442 1.00 74.44 329 LEU A O 1
ATOM 2523 N N . VAL A 1 330 ? 3.189 -4.088 -47.578 1.00 77.69 330 VAL A N 1
ATOM 2524 C CA . VAL A 1 330 ? 4.552 -4.218 -48.120 1.00 77.69 330 VAL A CA 1
ATOM 2525 C C . VAL A 1 330 ? 4.782 -3.309 -49.341 1.00 77.69 330 VAL A C 1
ATOM 2527 O O . VAL A 1 330 ? 5.894 -2.812 -49.551 1.00 77.69 330 VAL A O 1
ATOM 2530 N N . TRP A 1 331 ? 3.742 -3.022 -50.130 1.00 81.44 331 TRP A N 1
ATOM 2531 C CA . TRP A 1 331 ? 3.829 -2.247 -51.375 1.00 81.44 331 TRP A CA 1
ATOM 2532 C C . TRP A 1 331 ? 4.443 -0.838 -51.228 1.00 81.44 331 TRP A C 1
ATOM 2534 O O . TRP A 1 331 ? 5.315 -0.488 -52.035 1.00 81.44 331 TRP A O 1
ATOM 2544 N N . PRO A 1 332 ? 4.099 -0.026 -50.205 1.00 77.00 332 PRO A N 1
ATOM 2545 C CA . PRO A 1 332 ? 4.740 1.267 -49.967 1.00 77.00 332 PRO A CA 1
ATOM 2546 C C . PRO A 1 332 ? 6.253 1.150 -49.746 1.00 77.00 332 PRO A C 1
ATOM 2548 O O . PRO A 1 332 ? 7.008 1.996 -50.227 1.00 77.00 332 PRO A O 1
ATOM 2551 N N . GLY A 1 333 ? 6.709 0.082 -49.082 1.00 73.50 333 GLY A N 1
ATOM 2552 C CA . GLY A 1 333 ? 8.132 -0.184 -48.853 1.00 73.50 333 GLY A CA 1
ATOM 2553 C C . GLY A 1 333 ? 8.874 -0.542 -50.125 1.00 73.50 333 GLY A C 1
ATOM 2554 O O . GLY A 1 333 ? 9.943 0.008 -50.380 1.00 73.50 333 GLY A O 1
ATOM 2555 N N . ILE A 1 334 ? 8.275 -1.383 -50.972 1.00 75.06 334 ILE A N 1
ATOM 2556 C CA . ILE A 1 334 ? 8.831 -1.718 -52.291 1.00 75.06 334 ILE A CA 1
ATOM 2557 C C . ILE A 1 334 ? 8.934 -0.455 -53.157 1.00 75.06 334 ILE A C 1
ATOM 2559 O O . ILE A 1 334 ? 9.975 -0.200 -53.770 1.00 75.06 334 ILE A O 1
ATOM 2563 N N . ARG A 1 335 ? 7.884 0.377 -53.181 1.00 78.19 335 ARG A N 1
ATOM 2564 C CA . ARG A 1 335 ? 7.871 1.634 -53.946 1.00 78.19 335 ARG A CA 1
ATOM 2565 C C . ARG A 1 335 ? 8.930 2.618 -53.438 1.00 78.19 335 ARG A C 1
ATOM 2567 O O . ARG A 1 335 ? 9.614 3.247 -54.246 1.00 78.19 335 ARG A O 1
ATOM 2574 N N . TRP A 1 336 ? 9.106 2.718 -52.121 1.00 74.12 336 TRP A N 1
ATOM 2575 C CA . TRP A 1 336 ? 10.131 3.562 -51.504 1.00 74.12 336 TRP A CA 1
ATOM 2576 C C . TRP A 1 336 ? 11.554 3.050 -51.780 1.00 74.12 336 TRP A C 1
ATOM 2578 O O . TRP A 1 336 ? 12.424 3.824 -52.189 1.00 74.12 336 TRP A O 1
ATOM 2588 N N . ALA A 1 337 ? 11.783 1.740 -51.657 1.00 70.00 337 ALA A N 1
ATOM 2589 C CA . ALA A 1 337 ? 13.063 1.096 -51.949 1.00 70.00 337 ALA A CA 1
ATOM 2590 C C . ALA A 1 337 ? 13.475 1.265 -53.420 1.00 70.00 337 ALA A C 1
ATOM 2592 O O . ALA A 1 337 ? 14.637 1.565 -53.715 1.00 70.00 337 ALA A O 1
ATOM 2593 N N . ARG A 1 338 ? 12.511 1.167 -54.348 1.00 75.50 338 ARG A N 1
ATOM 2594 C CA . ARG A 1 338 ? 12.729 1.396 -55.785 1.00 75.50 338 ARG A CA 1
ATOM 2595 C C . ARG A 1 338 ? 13.229 2.814 -56.076 1.00 75.50 338 ARG A C 1
ATOM 2597 O O . ARG A 1 338 ? 14.044 2.986 -56.977 1.00 75.50 338 ARG A O 1
ATOM 2604 N N . HIS A 1 339 ? 12.805 3.806 -55.291 1.00 76.38 339 HIS A N 1
ATOM 2605 C CA . HIS A 1 339 ? 13.220 5.200 -55.462 1.00 76.38 339 HIS A CA 1
ATOM 2606 C C . HIS A 1 339 ? 14.646 5.480 -54.940 1.00 76.38 339 HIS A C 1
ATOM 2608 O O . HIS A 1 339 ? 15.300 6.414 -55.406 1.00 76.38 339 HIS A O 1
ATOM 2614 N N . ARG A 1 340 ? 15.167 4.688 -53.990 1.00 69.44 340 ARG A N 1
ATOM 2615 C CA . ARG A 1 340 ? 16.448 4.969 -53.306 1.00 69.44 340 ARG A CA 1
ATOM 2616 C C . ARG A 1 340 ? 17.670 4.186 -53.805 1.00 69.44 340 ARG A C 1
ATOM 2618 O O . ARG A 1 340 ? 18.713 4.264 -53.164 1.00 69.44 340 ARG A O 1
ATOM 2625 N N . ARG A 1 341 ? 17.585 3.453 -54.924 1.00 68.44 341 ARG A N 1
ATOM 2626 C CA . ARG A 1 341 ? 18.672 2.573 -55.433 1.00 68.44 341 ARG A CA 1
ATOM 2627 C C . ARG A 1 341 ? 19.229 1.586 -54.382 1.00 68.44 341 ARG A C 1
ATOM 2629 O O . ARG A 1 341 ? 20.322 1.067 -54.554 1.00 68.44 341 ARG A O 1
ATOM 2636 N N . MET A 1 342 ? 18.476 1.267 -53.327 1.00 63.44 342 MET A N 1
ATOM 2637 C CA . MET A 1 342 ? 18.797 0.181 -52.387 1.00 63.44 342 MET A CA 1
ATOM 2638 C C . MET A 1 342 ? 18.067 -1.094 -52.813 1.00 63.44 342 MET A C 1
ATOM 2640 O O . MET A 1 342 ? 17.210 -1.613 -52.103 1.00 63.44 342 MET A O 1
ATOM 2644 N N . GLN A 1 343 ? 18.338 -1.547 -54.038 1.00 63.28 343 GLN A N 1
ATOM 2645 C CA . GLN A 1 343 ? 17.627 -2.687 -54.617 1.00 63.28 343 GLN A CA 1
ATOM 2646 C C . GLN A 1 343 ? 18.151 -4.031 -54.100 1.00 63.28 343 GLN A C 1
ATOM 2648 O O . GLN A 1 343 ? 17.387 -4.969 -53.973 1.00 63.28 343 GLN A O 1
ATOM 2653 N N . THR A 1 344 ? 19.420 -4.177 -53.741 1.00 71.25 344 THR A N 1
ATOM 2654 C CA . THR A 1 344 ? 19.957 -5.516 -53.451 1.00 71.25 344 THR A CA 1
ATOM 2655 C C . THR A 1 344 ? 19.496 -6.083 -52.107 1.00 71.25 344 THR A C 1
ATOM 2657 O O . THR A 1 344 ? 19.085 -7.241 -52.044 1.00 71.25 344 THR A O 1
ATOM 2660 N N . ASP A 1 345 ? 19.486 -5.280 -51.043 1.00 70.62 345 ASP A N 1
ATOM 2661 C CA . ASP A 1 345 ? 19.181 -5.789 -49.698 1.00 70.62 345 ASP A CA 1
ATOM 2662 C C . ASP A 1 345 ? 17.681 -5.975 -49.464 1.00 70.62 345 ASP A C 1
ATOM 2664 O O . ASP A 1 345 ? 17.256 -6.966 -48.872 1.00 70.62 345 ASP A O 1
ATOM 2668 N N . VAL A 1 346 ? 16.854 -5.079 -50.010 1.00 71.00 346 VAL A N 1
ATOM 2669 C CA . VAL A 1 346 ? 15.394 -5.181 -49.882 1.00 71.00 346 VAL A CA 1
ATOM 2670 C C . VAL A 1 346 ? 14.867 -6.412 -50.615 1.00 71.00 346 VAL A C 1
ATOM 2672 O O . VAL A 1 346 ? 14.027 -7.122 -50.071 1.00 71.00 346 VAL A O 1
ATOM 2675 N N . TYR A 1 347 ? 15.390 -6.722 -51.805 1.00 74.25 347 TYR A N 1
ATOM 2676 C CA . TYR A 1 347 ? 14.964 -7.911 -52.545 1.00 74.25 347 TYR A CA 1
ATOM 2677 C C . TYR A 1 347 ? 15.434 -9.207 -51.879 1.00 74.25 347 TYR A C 1
ATOM 2679 O O . TYR A 1 347 ? 14.708 -10.193 -51.935 1.00 74.25 347 TYR A O 1
ATOM 2687 N N . ARG A 1 348 ? 16.587 -9.214 -51.193 1.00 75.75 348 ARG A N 1
ATOM 2688 C CA . ARG A 1 348 ? 17.025 -10.371 -50.392 1.00 75.75 348 ARG A CA 1
ATOM 2689 C C . ARG A 1 348 ? 16.089 -10.629 -49.218 1.00 75.75 348 ARG A C 1
ATOM 2691 O O . ARG A 1 348 ? 15.664 -11.763 -49.036 1.00 75.75 348 ARG A O 1
ATOM 2698 N N . VAL A 1 349 ? 15.719 -9.591 -48.466 1.00 74.88 349 VAL A N 1
ATOM 2699 C CA . VAL A 1 349 ? 14.770 -9.732 -47.348 1.00 74.88 349 VAL A CA 1
ATOM 2700 C C . VAL A 1 349 ? 13.403 -10.190 -47.858 1.00 74.88 349 VAL A C 1
ATOM 2702 O O . VAL A 1 349 ? 12.835 -11.134 -47.316 1.00 74.88 349 VAL A O 1
ATOM 2705 N N . LEU A 1 350 ? 12.904 -9.593 -48.946 1.00 74.12 350 LEU A N 1
ATOM 2706 C CA . LEU A 1 350 ? 11.622 -9.988 -49.534 1.00 74.12 350 LEU A CA 1
ATOM 2707 C C . LEU A 1 350 ? 11.647 -11.429 -50.062 1.00 74.12 350 LEU A C 1
ATOM 2709 O O . LEU A 1 350 ? 10.680 -12.160 -49.866 1.00 74.12 350 LEU A O 1
ATOM 2713 N N . ALA A 1 351 ? 12.750 -11.853 -50.688 1.00 73.12 351 ALA A N 1
ATOM 2714 C CA . ALA A 1 351 ? 12.927 -13.219 -51.175 1.00 73.12 351 ALA A CA 1
ATOM 2715 C C . ALA A 1 351 ? 12.976 -14.234 -50.025 1.00 73.12 351 ALA A C 1
ATOM 2717 O O . ALA A 1 351 ? 12.349 -15.284 -50.125 1.00 73.12 351 ALA A O 1
ATOM 2718 N N . VAL A 1 352 ? 13.651 -13.909 -48.916 1.00 74.44 352 VAL A N 1
ATOM 2719 C CA . VAL A 1 352 ? 13.678 -14.762 -47.717 1.00 74.44 352 VAL A CA 1
ATOM 2720 C C . VAL A 1 352 ? 12.287 -14.859 -47.087 1.00 74.44 352 VAL A C 1
ATOM 2722 O O . VAL A 1 352 ? 11.841 -15.960 -46.777 1.00 74.44 352 VAL A O 1
ATOM 2725 N N . CYS A 1 353 ? 11.562 -13.744 -46.952 1.00 75.31 353 CYS A N 1
ATOM 2726 C CA . CYS A 1 353 ? 10.195 -13.754 -46.425 1.00 75.31 353 CYS A CA 1
ATOM 2727 C C . CYS A 1 353 ? 9.228 -14.536 -47.328 1.00 75.31 353 CYS A C 1
ATOM 2729 O O . CYS A 1 353 ? 8.421 -15.316 -46.827 1.00 75.31 353 CYS A O 1
ATOM 2731 N N . ALA A 1 354 ? 9.326 -14.374 -48.651 1.00 75.94 354 ALA A N 1
ATOM 2732 C CA . ALA A 1 354 ? 8.512 -15.120 -49.606 1.00 75.94 354 ALA A CA 1
ATOM 2733 C C . ALA A 1 354 ? 8.836 -16.623 -49.575 1.00 75.94 354 ALA A C 1
ATOM 2735 O O . ALA A 1 354 ? 7.922 -17.443 -49.526 1.00 75.94 354 ALA A O 1
ATOM 2736 N N . ALA A 1 355 ? 10.120 -16.989 -49.527 1.00 72.44 355 ALA A N 1
ATOM 2737 C CA . ALA A 1 355 ? 10.548 -18.379 -49.400 1.00 72.44 355 ALA A CA 1
ATOM 2738 C C . ALA A 1 355 ? 10.065 -19.005 -48.083 1.00 72.44 355 ALA A C 1
ATOM 2740 O O . ALA A 1 355 ? 9.568 -20.128 -48.093 1.00 72.44 355 ALA A O 1
ATOM 2741 N N . ALA A 1 356 ? 10.133 -18.271 -46.967 1.00 71.38 356 ALA A N 1
ATOM 2742 C CA . ALA A 1 356 ? 9.622 -18.726 -45.678 1.00 71.38 356 ALA A CA 1
ATOM 2743 C C . ALA A 1 356 ? 8.097 -18.924 -45.699 1.00 71.38 356 ALA A C 1
ATOM 2745 O O . ALA A 1 356 ? 7.609 -19.937 -45.206 1.00 71.38 356 ALA A O 1
ATOM 2746 N N . ALA A 1 357 ? 7.342 -18.009 -46.314 1.00 72.31 357 ALA A N 1
ATOM 2747 C CA . ALA A 1 357 ? 5.891 -18.139 -46.441 1.00 72.31 357 ALA A CA 1
ATOM 2748 C C . ALA A 1 357 ? 5.489 -19.351 -47.300 1.00 72.31 357 ALA A C 1
ATOM 2750 O O . ALA A 1 357 ? 4.603 -20.114 -46.914 1.00 72.31 357 ALA A O 1
ATOM 2751 N N . VAL A 1 358 ? 6.176 -19.574 -48.426 1.00 72.88 358 VAL A N 1
ATOM 2752 C CA . VAL A 1 358 ? 5.970 -20.756 -49.281 1.00 72.88 358 VAL A CA 1
ATOM 2753 C C . VAL A 1 358 ? 6.347 -22.035 -48.534 1.00 72.88 358 VAL A C 1
ATOM 2755 O O . VAL A 1 358 ? 5.593 -23.005 -48.564 1.00 72.88 358 VAL A O 1
ATOM 2758 N N . PHE A 1 359 ? 7.464 -22.030 -47.804 1.00 73.25 359 PHE A N 1
ATOM 2759 C CA . PHE A 1 359 ? 7.884 -23.173 -47.001 1.00 73.25 359 PHE A CA 1
ATOM 2760 C C . PHE A 1 359 ? 6.867 -23.500 -45.905 1.00 73.25 359 PHE A C 1
ATOM 2762 O O . PHE A 1 359 ? 6.521 -24.661 -45.744 1.00 73.25 359 PHE A O 1
ATOM 2769 N N . ILE A 1 360 ? 6.324 -22.502 -45.201 1.00 67.06 360 ILE A N 1
ATOM 2770 C CA . ILE A 1 360 ? 5.279 -22.703 -44.185 1.00 67.06 360 ILE A CA 1
ATOM 2771 C C . ILE A 1 360 ? 3.988 -23.239 -44.819 1.00 67.06 360 ILE A C 1
ATOM 2773 O O . ILE A 1 360 ? 3.364 -24.133 -44.253 1.00 67.06 360 ILE A O 1
ATOM 2777 N N . ALA A 1 361 ? 3.599 -22.754 -46.001 1.00 66.31 361 ALA A N 1
ATOM 2778 C CA . ALA A 1 361 ? 2.413 -23.245 -46.703 1.00 66.31 361 ALA A CA 1
ATOM 2779 C C . ALA A 1 361 ? 2.560 -24.715 -47.145 1.00 66.31 361 ALA A C 1
ATOM 2781 O O . ALA A 1 361 ? 1.642 -25.519 -46.954 1.00 66.31 361 ALA A O 1
ATOM 2782 N N . ILE A 1 362 ? 3.729 -25.085 -47.679 1.00 68.38 362 ILE A N 1
ATOM 2783 C CA . ILE A 1 362 ? 4.045 -26.455 -48.118 1.00 68.38 362 ILE A CA 1
ATOM 2784 C C . ILE A 1 362 ? 4.241 -27.387 -46.910 1.00 68.38 362 ILE A C 1
ATOM 2786 O O . ILE A 1 362 ? 3.684 -28.482 -46.862 1.00 68.38 362 ILE A O 1
ATOM 2790 N N . ALA A 1 363 ? 4.989 -26.951 -45.896 1.00 67.44 363 ALA A N 1
ATOM 2791 C CA . ALA A 1 363 ? 5.230 -27.729 -44.684 1.00 67.44 363 ALA A CA 1
ATOM 2792 C C . ALA A 1 363 ? 3.942 -27.916 -43.876 1.00 67.44 363 ALA A C 1
ATOM 2794 O O . ALA A 1 363 ? 3.684 -29.012 -43.390 1.00 67.44 363 ALA A O 1
ATOM 2795 N N . GLY A 1 364 ? 3.087 -26.895 -43.784 1.00 62.25 364 GLY A N 1
ATOM 2796 C CA . GLY A 1 364 ? 1.781 -27.009 -43.139 1.00 62.25 364 GLY A CA 1
ATOM 2797 C C . GLY A 1 364 ? 0.923 -28.090 -43.795 1.00 62.25 364 GLY A C 1
ATOM 2798 O O . GLY A 1 364 ? 0.387 -28.955 -43.107 1.00 62.25 364 GLY A O 1
ATOM 2799 N N . SER A 1 365 ? 0.861 -28.116 -45.126 1.00 60.16 365 SER A N 1
ATOM 2800 C CA . SER A 1 365 ? 0.071 -29.113 -45.861 1.00 60.16 365 SER A CA 1
ATOM 2801 C C . SER A 1 365 ? 0.642 -30.539 -45.786 1.00 60.16 365 SER A C 1
ATOM 2803 O O . SER A 1 365 ? -0.134 -31.494 -45.800 1.00 60.16 365 SER A O 1
ATOM 2805 N N . LEU A 1 366 ? 1.958 -30.705 -45.609 1.00 59.62 366 LEU A N 1
ATOM 2806 C CA . LEU A 1 366 ? 2.609 -32.018 -45.469 1.00 59.62 366 LEU A CA 1
ATOM 2807 C C . LEU A 1 366 ? 2.690 -32.541 -44.020 1.00 59.62 366 LEU A C 1
ATOM 2809 O O . LEU A 1 366 ? 2.670 -33.752 -43.810 1.00 59.62 366 LEU A O 1
ATOM 2813 N N . VAL A 1 367 ? 2.759 -31.662 -43.014 1.00 53.53 367 VAL A N 1
ATOM 2814 C CA . VAL A 1 367 ? 2.985 -32.036 -41.599 1.00 53.53 367 VAL A CA 1
ATOM 2815 C C . VAL A 1 367 ? 1.679 -32.146 -40.798 1.00 53.53 367 VAL A C 1
ATOM 2817 O O . VAL A 1 367 ? 1.602 -32.907 -39.830 1.00 53.53 367 VAL A O 1
ATOM 2820 N N . LEU A 1 368 ? 0.612 -31.454 -41.210 1.00 53.09 368 LEU A N 1
ATOM 2821 C CA . LEU A 1 368 ? -0.691 -31.518 -40.533 1.00 53.09 368 LEU A CA 1
ATOM 2822 C C . LEU A 1 368 ? -1.389 -32.898 -40.586 1.00 53.09 368 LEU A C 1
ATOM 2824 O O . LEU A 1 368 ? -2.022 -33.262 -39.587 1.00 53.09 368 LEU A O 1
ATOM 2828 N N . PRO A 1 369 ? -1.295 -33.704 -41.666 1.00 53.94 369 PRO A N 1
ATOM 2829 C CA . PRO A 1 369 ? -1.919 -35.028 -41.696 1.00 53.94 369 PRO A CA 1
ATOM 2830 C C . PRO A 1 369 ? -1.386 -36.004 -40.624 1.00 53.94 369 PRO A C 1
ATOM 2832 O O . PRO A 1 369 ? -2.214 -36.508 -39.854 1.00 53.94 369 PRO A O 1
ATOM 2835 N N . PRO A 1 370 ? -0.062 -36.242 -40.473 1.00 53.38 370 PRO A N 1
ATOM 2836 C CA . PRO A 1 370 ? 0.452 -37.199 -39.488 1.00 53.38 370 PRO A CA 1
ATOM 2837 C C . PRO A 1 370 ? 0.278 -36.734 -38.033 1.00 53.38 370 PRO A C 1
ATOM 2839 O O . PRO A 1 370 ? -0.034 -37.553 -37.167 1.00 53.38 370 PRO A O 1
ATOM 2842 N N . MET A 1 371 ? 0.373 -35.429 -37.749 1.00 46.72 371 MET A N 1
ATOM 2843 C CA . MET A 1 371 ? 0.137 -34.894 -36.396 1.00 46.72 371 MET A CA 1
ATOM 2844 C C . MET A 1 371 ? -1.314 -35.079 -35.932 1.00 46.72 371 MET A C 1
ATOM 2846 O O . MET A 1 371 ? -1.560 -35.373 -34.763 1.00 46.72 371 MET A O 1
ATOM 2850 N N . SER A 1 372 ? -2.286 -35.003 -36.848 1.00 61.91 372 SER A N 1
ATOM 2851 C CA . SER A 1 372 ? -3.694 -35.281 -36.525 1.00 61.91 372 SER A CA 1
ATOM 2852 C C . SER A 1 372 ? -3.976 -36.762 -36.228 1.00 61.91 372 SER A C 1
ATOM 2854 O O . SER A 1 372 ? -4.988 -37.090 -35.601 1.00 61.91 372 SER A O 1
ATOM 2856 N N . TRP A 1 373 ? -3.092 -37.655 -36.682 1.00 71.81 373 TRP A N 1
ATOM 2857 C CA . TRP A 1 373 ? -3.158 -39.090 -36.416 1.00 71.81 373 TRP A CA 1
ATOM 2858 C C . TRP A 1 373 ? -2.514 -39.420 -35.068 1.00 71.81 373 TRP A C 1
ATOM 2860 O O . TRP A 1 373 ? -3.136 -40.087 -34.244 1.00 71.81 373 TRP A O 1
ATOM 2870 N N . ALA A 1 374 ? -1.337 -38.848 -34.789 1.00 64.88 374 ALA A N 1
ATOM 2871 C CA . ALA A 1 374 ? -0.671 -38.957 -33.492 1.00 64.88 374 ALA A CA 1
ATOM 2872 C C . ALA A 1 374 ? -1.519 -38.363 -32.351 1.00 64.88 374 ALA A C 1
ATOM 2874 O O . ALA A 1 374 ? -1.676 -38.997 -31.312 1.00 64.88 374 ALA A O 1
ATOM 2875 N N . GLY A 1 375 ? -2.147 -37.202 -32.568 1.00 66.88 375 GLY A N 1
ATOM 2876 C CA . GLY A 1 375 ? -3.049 -36.589 -31.588 1.00 66.88 375 GLY A CA 1
ATOM 2877 C C . GLY A 1 375 ? -4.298 -37.432 -31.305 1.00 66.88 375 GLY A C 1
ATOM 2878 O O . GLY A 1 375 ? -4.700 -37.564 -30.152 1.00 66.88 375 GLY A O 1
ATOM 2879 N N . ARG A 1 376 ? -4.878 -38.077 -32.330 1.00 71.62 376 ARG A N 1
ATOM 2880 C CA . ARG A 1 376 ? -6.010 -39.005 -32.147 1.00 71.62 376 ARG A CA 1
ATOM 2881 C C . ARG A 1 376 ? -5.608 -40.302 -31.450 1.00 71.62 376 ARG A C 1
ATOM 2883 O O . ARG A 1 376 ? -6.362 -40.784 -30.611 1.00 71.62 376 ARG A O 1
ATOM 2890 N N . ALA A 1 377 ? -4.439 -40.853 -31.770 1.00 71.19 377 ALA A N 1
ATOM 2891 C CA . ALA A 1 377 ? -3.907 -42.031 -31.087 1.00 71.19 377 ALA A CA 1
ATOM 2892 C C . ALA A 1 377 ? -3.634 -41.738 -29.601 1.00 71.19 377 ALA A C 1
ATOM 2894 O O . ALA A 1 377 ? -4.001 -42.530 -28.735 1.00 71.19 377 ALA A O 1
ATOM 2895 N N . TRP A 1 378 ? -3.075 -40.563 -29.304 1.00 74.69 378 TRP A N 1
ATOM 2896 C CA . TRP A 1 378 ? -2.824 -40.107 -27.940 1.00 74.69 378 TRP A CA 1
ATOM 2897 C C . TRP A 1 378 ? -4.122 -39.866 -27.152 1.00 74.69 378 TRP A C 1
ATOM 2899 O O . TRP A 1 378 ? -4.266 -40.372 -26.041 1.00 74.69 378 TRP A O 1
ATOM 2909 N N . ALA A 1 379 ? -5.114 -39.197 -27.744 1.00 65.12 379 ALA A N 1
ATOM 2910 C CA . ALA A 1 379 ? -6.413 -38.969 -27.105 1.00 65.12 379 ALA A CA 1
ATOM 2911 C C . ALA A 1 379 ? -7.178 -40.276 -26.806 1.00 65.12 379 ALA A C 1
ATOM 2913 O O . ALA A 1 379 ? -7.755 -40.403 -25.727 1.00 65.12 379 ALA A O 1
ATOM 2914 N N . ARG A 1 380 ? -7.101 -41.282 -27.695 1.00 78.56 380 ARG A N 1
ATOM 2915 C CA . ARG A 1 380 ? -7.617 -42.639 -27.421 1.00 78.56 380 ARG A CA 1
ATOM 2916 C C . ARG A 1 380 ? -6.875 -43.337 -26.287 1.00 78.56 380 ARG A C 1
ATOM 2918 O O . ARG A 1 380 ? -7.499 -44.000 -25.469 1.00 78.56 380 ARG A O 1
ATOM 2925 N N . SER A 1 381 ? -5.551 -43.183 -26.211 1.00 66.88 381 SER A N 1
ATOM 2926 C CA . SER A 1 381 ? -4.756 -43.788 -25.130 1.00 66.88 381 SER A CA 1
ATOM 2927 C C . SER A 1 381 ? -5.088 -43.220 -23.745 1.00 66.88 381 SER A C 1
ATOM 2929 O O . SER A 1 381 ? -4.878 -43.890 -22.740 1.00 66.88 381 SER A O 1
ATOM 2931 N N . LEU A 1 382 ? -5.653 -42.009 -23.700 1.00 59.28 382 LEU A N 1
ATOM 2932 C CA . LEU A 1 382 ? -6.118 -41.348 -22.482 1.00 59.28 382 LEU A CA 1
ATOM 2933 C C . LEU A 1 382 ? -7.615 -41.558 -22.199 1.00 59.28 382 LEU A C 1
ATOM 2935 O O . LEU A 1 382 ? -8.106 -41.051 -21.194 1.00 59.28 382 LEU A O 1
ATOM 2939 N N . GLY A 1 383 ? -8.349 -42.275 -23.060 1.00 60.84 383 GLY A N 1
ATOM 2940 C CA . GLY A 1 383 ? -9.793 -42.491 -22.907 1.00 60.84 383 GLY A CA 1
ATOM 2941 C C . GLY A 1 383 ? -10.644 -41.226 -23.076 1.00 60.84 383 GLY A C 1
ATOM 2942 O O . GLY A 1 383 ? -11.768 -41.175 -22.585 1.00 60.84 383 GLY A O 1
ATOM 2943 N N . LEU A 1 384 ? -10.109 -40.195 -23.738 1.00 60.28 384 LEU A N 1
ATOM 2944 C CA . LEU A 1 384 ? -10.820 -38.941 -24.026 1.00 60.28 384 LEU A CA 1
ATOM 2945 C C . LEU A 1 384 ? -11.678 -39.028 -25.305 1.00 60.28 384 LEU A C 1
ATOM 2947 O O . LEU A 1 384 ? -12.536 -38.176 -25.527 1.00 60.28 384 LEU A O 1
ATOM 2951 N N . LEU A 1 385 ? -11.426 -40.047 -26.133 1.00 60.25 385 LEU A N 1
ATOM 2952 C CA . LEU A 1 385 ? -12.141 -40.444 -27.352 1.00 60.25 385 LEU A CA 1
ATOM 2953 C C . LEU A 1 385 ? -12.269 -41.964 -27.365 1.00 60.25 385 LEU A C 1
ATOM 2955 O O . LEU A 1 385 ? -13.323 -42.454 -27.824 1.00 60.25 385 LEU A O 1
#

Secondary structure (DSSP, 8-state):
---------------HHHHHHHHHHHHHHHHHT--HHHHHHHHT--HHHHHHHHTTSSPPPHHHHHHHHHHHHHHHS---HHHHHHHHHHHHHHHHH---HHHHHHHHHHHHHHHHHHHHHHHHHHHHS-STTHHHHHHHHHHHHHHHHHHHHHHHHHHHHHHHHHHHHHHHHHHHHHHHHHHHTT--------PPPHHHHHHHHHHHHHHHHHHHHHHHHHHHHHHHHHHHHHHHHHHHHHHTTSSS-------------GGGSSTTTSSHHHHHHHHHHHHHHHHHHHHHHHHHHHHHHHHS---HHHHHHHHHHHHHHHHHHHHHHHHHHHHHHHHTT-HHHHHHHHHHHHHHHHHHHHHHHHHHHHHHHHHHHHHHHTT--

Foldseek 3Di:
DDDDDDDDPPQDPQDPLLQVLLCLLLVLVVVLVDDLVVLCVQLVHDSVVSVCNNRSVDQDAPVSLVSSLVVSCVRVVDDDVVSSVVSVVSSVVSLVPDPDLVSVLSVLLVVLVVLVVVVVVLVVVVVVDPDPCLVVSVVVLVVSLVVLVVSLVVLVVSVVVLVVVVVVVVVVVVVVVVVVVVCVVPDDDDDDPDPDPVVVSVVSVVSSVVSNVSSVVVNVVSVVVVVVSVVVVVVVVVVVVVVVVVPDDDDD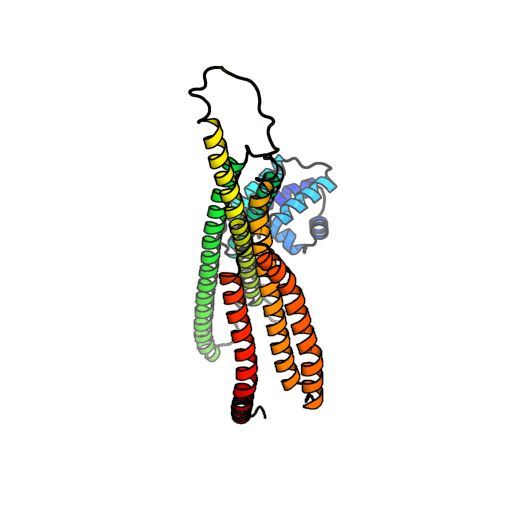DDDDDDDPDPVPPVVVVVVVVVVVVVLVVVVVVLVVVVVVVVVVVVVCVPPPVDDPVVVVVCCVPVVVVSVVVVCVSCVVVVVVCVVPVVPPPSVVVVVVVVVVVVCCVVCCVVVVPVVVVVVVVVCVVVVVD

Solvent-accessible surface area (backbone atoms only — not comparable to full-atom values): 22300 Å² total; per-residue (Å²): 137,83,83,80,76,79,79,74,75,83,75,73,85,63,54,71,47,27,35,54,33,7,48,52,52,41,51,57,44,58,74,45,73,59,52,68,60,56,53,12,62,75,66,76,46,53,53,67,60,49,49,31,28,36,62,11,71,38,83,72,57,72,69,57,53,54,51,47,51,54,50,36,29,72,62,62,74,59,68,62,69,66,59,56,51,48,52,53,50,35,46,52,52,22,53,72,72,48,85,49,67,69,53,54,50,51,52,52,51,54,50,52,54,50,52,50,50,52,50,51,53,51,51,52,49,61,75,71,54,80,79,81,59,52,65,66,48,50,52,52,50,56,49,51,52,52,52,53,54,52,49,51,52,53,50,54,49,51,51,51,51,53,53,49,53,48,52,52,50,53,49,52,49,51,54,50,49,54,52,44,58,63,40,66,79,70,61,87,88,84,80,88,77,78,72,81,58,70,63,63,61,51,51,56,46,58,53,51,54,52,50,52,52,52,51,52,51,52,50,52,50,54,59,61,49,50,59,61,53,59,53,54,57,57,56,46,62,63,51,60,62,59,67,72,68,76,79,72,88,80,79,90,79,82,86,89,77,84,79,76,78,72,80,70,66,69,67,66,70,73,54,53,64,65,50,55,54,51,53,52,50,51,53,49,52,51,50,50,50,53,51,50,51,52,50,49,54,56,50,48,59,72,77,64,74,67,51,72,65,58,55,47,50,48,51,66,55,50,47,57,52,52,50,49,53,51,48,62,66,46,46,63,54,53,58,51,34,68,73,67,76,50,56,70,65,54,51,50,53,50,49,52,53,50,50,50,52,50,47,50,56,54,47,49,70,67,50,51,62,61,52,60,49,53,52,50,53,51,37,46,76,70,69,78,103